Protein AF-A0A3P7PEJ7-F1 (afdb_monomer_lite)

Sequence (410 aa):
MAKKGILCKNEAEMRAYDVLLNLDDSSILRQILTYRREMRESMQVKFALSLFSCFKNGNYIRFFKLLKRNASYLQCCLCHRYFYDIRNRALYVMTFSSHKNAKYPIAKLVDILGFDSVSDATEFIVNYNMPVDTASESDDIYLLFSKSKFCLSATRVPKMSLWIEEKRSNTPIAQILSGGSSSEVILKQPANSFNEQGIYTSDPVISDYIENFEVENDKSRHGNVVCDSTIPDLQNKIKKSDENMANMIDSLANGIAAIVIDKEIGNIFAESMNCNATVLQTSAHLYDGVLDNCIQTQIGEVSLSASLSSNQSKKENIAQEICFENNISQNLLNVAEEKIVGDRCATVVNRNKLRNDRKLLTNLVDSISGSFYEKLMENVADELVKEIGNSVLKQEIENVQKQIAARLDK

pLDDT: mean 80.44, std 14.05, range [27.95, 95.81]

Secondary structure (DSSP, 8-state):
-GGGT---TTHHHHHHHHHHHTSS-TTHHHHHHHS-HHHHHSHHHHHHHHHHHHHHTT-HHHHHHHHHHH--HHHHHHHHTTHHHHHHHHHHHHHHHSPTT-EEEHHHHHHHHT-S-HHHHHHHHHHTT--EE--SSSS--EEE--TTT--S---------HHHHHTTTT--HHHHHTTT-------PPPP--B-TTS-B---HHHHHHHHHHTTSS-S----------------SS--SSHHHHHHHHHHHHHHHHHHHHHHHHHHHHHHHHHHHHHHHHHHHHHHHHIIIIIIIHHHHHHHHHHHHHHHHHHHHHHHHHHHHHHHHHHHHHHHHHHHHHHHHHHHHHHHHHHHHHHHHHHHHHHHHHHHHHHHHHHHHHHHHHHHHHHHHHHHHHHHHHHHHHHHHT-

Radius of gyration: 55.19 Å; chains: 1; bounding box: 177×82×157 Å

Organism: Dracunculus medinensis (NCBI:txid318479)

InterPro domains:
  IPR000717 Proteasome component (PCI) domain [PS50250] (1-159)
  IPR005062 SAC3/GANP/THP3, conserved domain [PF03399] (3-133)
  IPR045107 SAC3/GANP/THP3 [PTHR12436] (3-330)

Structure (mmCIF, N/CA/C/O backbone):
data_AF-A0A3P7PEJ7-F1
#
_entry.id   AF-A0A3P7PEJ7-F1
#
loop_
_atom_site.group_PDB
_atom_site.id
_atom_site.type_symbol
_atom_site.label_atom_id
_atom_site.label_alt_id
_atom_site.label_comp_id
_atom_site.label_asym_id
_atom_site.label_entity_id
_atom_site.label_seq_id
_atom_site.pdbx_PDB_ins_code
_atom_site.Cartn_x
_atom_site.Cartn_y
_atom_site.Cartn_z
_atom_site.occupancy
_atom_site.B_iso_or_equiv
_atom_site.auth_seq_id
_atom_site.auth_comp_id
_atom_site.auth_asym_id
_atom_site.auth_atom_id
_atom_site.pdbx_PDB_model_num
ATOM 1 N N . MET A 1 1 ? -13.200 13.240 22.932 1.00 46.62 1 MET A N 1
ATOM 2 C CA . MET A 1 1 ? -12.384 13.562 24.129 1.00 46.62 1 MET A CA 1
ATOM 3 C C . MET A 1 1 ? -11.564 14.838 23.968 1.00 46.62 1 MET A C 1
ATOM 5 O O . MET A 1 1 ? -11.629 15.677 24.850 1.00 46.62 1 MET A O 1
ATOM 9 N N . ALA A 1 2 ? -10.909 15.060 22.823 1.00 52.06 2 ALA A N 1
ATOM 10 C CA . ALA A 1 2 ? -10.188 16.300 22.501 1.00 52.06 2 ALA A CA 1
ATOM 11 C C . ALA A 1 2 ? -10.961 17.610 22.757 1.00 52.06 2 ALA A C 1
ATOM 13 O O . ALA A 1 2 ? -10.425 18.525 23.374 1.00 52.06 2 ALA A O 1
ATOM 14 N N . LYS A 1 3 ? -12.236 17.674 22.338 1.00 57.66 3 LYS A N 1
ATOM 15 C CA . LYS A 1 3 ? -13.133 18.820 22.592 1.00 57.66 3 LYS A CA 1
ATOM 16 C C . LYS A 1 3 ? -13.394 19.078 24.089 1.00 57.66 3 LYS A C 1
ATOM 18 O O . LYS A 1 3 ? -13.862 20.150 24.432 1.00 57.66 3 LYS A O 1
ATOM 23 N N . LYS A 1 4 ? -13.090 18.107 24.960 1.00 66.06 4 LYS A N 1
ATOM 24 C CA . LYS A 1 4 ? -13.202 18.183 26.427 1.00 66.06 4 LYS A CA 1
ATOM 25 C C . LYS A 1 4 ? -11.849 18.451 27.122 1.00 66.06 4 LYS A C 1
ATOM 27 O O . LYS A 1 4 ? -11.775 18.334 28.334 1.00 66.06 4 LYS A O 1
ATOM 32 N N . GLY A 1 5 ? -10.769 18.735 26.380 1.00 59.16 5 GLY A N 1
ATOM 33 C CA . GLY A 1 5 ? -9.448 19.056 26.951 1.00 59.16 5 GLY A CA 1
ATOM 34 C C . GLY A 1 5 ? -8.630 17.870 27.487 1.00 59.16 5 GLY A C 1
ATOM 35 O O . GLY A 1 5 ? -7.523 18.068 27.974 1.00 59.16 5 GLY A O 1
ATOM 36 N N . ILE A 1 6 ? -9.123 16.635 27.370 1.00 70.06 6 ILE A N 1
ATOM 37 C CA . ILE A 1 6 ? -8.434 15.440 27.880 1.00 70.06 6 ILE A CA 1
ATOM 38 C C . ILE A 1 6 ? -7.401 14.965 26.845 1.00 70.06 6 ILE A C 1
ATOM 40 O O . ILE A 1 6 ? -7.768 14.622 25.717 1.00 70.06 6 ILE A O 1
ATOM 44 N N . LEU A 1 7 ? -6.120 14.958 27.228 1.00 69.56 7 LEU A N 1
ATOM 45 C CA . LEU A 1 7 ? -4.998 14.433 26.441 1.00 69.56 7 LEU A CA 1
ATOM 46 C C . LEU A 1 7 ? -4.767 12.958 26.788 1.00 69.56 7 LEU A C 1
ATOM 48 O O . LEU A 1 7 ? -4.402 12.627 27.915 1.00 69.56 7 LEU A O 1
ATOM 52 N N . CYS A 1 8 ? -4.961 12.067 25.818 1.00 77.69 8 CYS A N 1
ATOM 53 C CA . CYS A 1 8 ? -4.667 10.645 25.984 1.00 77.69 8 CYS A CA 1
ATOM 54 C C . CYS A 1 8 ? -3.237 10.358 25.513 1.00 77.69 8 CYS A C 1
ATOM 56 O O . CYS A 1 8 ? -2.880 10.702 24.387 1.00 77.69 8 CYS A O 1
ATOM 58 N N . LYS A 1 9 ? -2.431 9.674 26.337 1.00 78.00 9 LYS A N 1
ATOM 59 C CA . LYS A 1 9 ? -1.036 9.323 26.000 1.00 78.00 9 LYS A CA 1
ATOM 60 C C . LYS A 1 9 ? -0.925 8.523 24.692 1.00 78.00 9 LYS A C 1
ATOM 62 O O . LYS A 1 9 ? -0.012 8.761 23.910 1.00 78.00 9 LYS A O 1
ATOM 67 N N . ASN A 1 10 ? -1.900 7.655 24.418 1.00 83.94 10 ASN A N 1
ATOM 68 C CA . ASN A 1 10 ? -1.900 6.766 23.251 1.00 83.94 10 ASN A CA 1
ATOM 69 C C . ASN A 1 10 ? -2.614 7.380 22.027 1.00 83.94 10 ASN A C 1
ATOM 71 O O . ASN A 1 10 ? -2.784 6.702 21.017 1.00 83.94 10 ASN A O 1
ATOM 75 N N . GLU A 1 11 ? -3.043 8.654 22.080 1.00 88.06 11 GLU A N 1
ATOM 76 C CA . GLU A 1 11 ? -3.752 9.294 20.957 1.00 88.06 11 GLU A CA 1
ATOM 77 C C . GLU A 1 11 ? -2.899 9.272 19.679 1.00 88.06 11 GLU A C 1
ATOM 79 O O . GLU A 1 11 ? -3.403 8.905 18.622 1.00 88.06 11 GLU A O 1
ATOM 84 N N . ALA A 1 12 ? -1.604 9.592 19.771 1.00 88.75 12 ALA A N 1
ATOM 85 C CA . ALA A 1 12 ? -0.704 9.619 18.615 1.00 88.75 12 ALA A CA 1
ATOM 86 C C . ALA A 1 12 ? -0.585 8.253 17.914 1.00 88.75 12 ALA A C 1
ATOM 88 O O . ALA A 1 12 ? -0.563 8.184 16.686 1.00 88.75 12 ALA A O 1
ATOM 89 N N . GLU A 1 13 ? -0.545 7.169 18.689 1.00 90.31 13 GLU A N 1
ATOM 90 C CA . GLU A 1 13 ? -0.495 5.800 18.176 1.00 90.31 13 GLU A CA 1
ATOM 91 C C . GLU A 1 13 ? -1.798 5.429 17.457 1.00 90.31 13 GLU A C 1
ATOM 93 O O . GLU A 1 13 ? -1.767 4.988 16.310 1.00 90.31 13 GLU A O 1
ATOM 98 N N . MET A 1 14 ? -2.947 5.702 18.079 1.00 90.69 14 MET A N 1
ATOM 99 C CA . MET A 1 14 ? -4.257 5.406 17.489 1.00 90.69 14 MET A CA 1
ATOM 100 C C . MET A 1 14 ? -4.517 6.223 16.219 1.00 90.69 14 MET A C 1
ATOM 102 O O . MET A 1 14 ? -5.074 5.710 15.252 1.00 90.69 14 MET A O 1
ATOM 106 N N . ARG A 1 15 ? -4.061 7.481 16.175 1.00 90.56 15 ARG A N 1
ATOM 107 C CA . ARG A 1 15 ? -4.105 8.302 14.955 1.00 90.56 15 ARG A CA 1
ATOM 108 C C . ARG A 1 15 ? -3.216 7.741 13.855 1.00 90.56 15 ARG A C 1
ATOM 110 O O . ARG A 1 15 ? -3.610 7.764 12.697 1.00 90.56 15 ARG A O 1
ATOM 117 N N . ALA A 1 16 ? -2.033 7.235 14.193 1.00 92.44 16 ALA A N 1
ATOM 118 C CA . ALA A 1 16 ? -1.187 6.569 13.212 1.00 92.44 16 ALA A CA 1
ATOM 119 C C . ALA A 1 16 ? -1.867 5.306 12.659 1.00 92.44 16 ALA A C 1
ATOM 121 O O . ALA A 1 16 ? -1.815 5.080 11.454 1.00 92.44 16 ALA A O 1
ATOM 122 N N . TYR A 1 17 ? -2.554 4.525 13.498 1.00 93.62 17 TYR A N 1
ATOM 123 C CA . TYR A 1 17 ? -3.322 3.358 13.052 1.00 93.62 17 TYR A CA 1
ATOM 124 C C . TYR A 1 17 ? -4.479 3.712 12.127 1.00 93.62 17 TYR A C 1
ATOM 126 O O . TYR A 1 17 ? -4.648 3.032 11.124 1.00 93.62 17 TYR A O 1
ATOM 134 N N . ASP A 1 18 ? -5.207 4.793 12.400 1.00 91.44 18 ASP A N 1
ATOM 135 C CA . ASP A 1 18 ? -6.263 5.301 11.513 1.00 91.44 18 ASP A CA 1
ATOM 136 C C . ASP A 1 18 ? -5.723 5.614 10.103 1.00 91.44 18 ASP A C 1
ATOM 138 O O . ASP A 1 18 ? -6.312 5.237 9.091 1.00 91.44 18 ASP A O 1
ATOM 142 N N . VAL A 1 19 ? -4.527 6.211 10.028 1.00 92.31 19 VAL A N 1
ATOM 143 C CA . VAL A 1 19 ? -3.845 6.469 8.749 1.00 92.31 19 VAL A CA 1
ATOM 144 C C . VAL A 1 19 ? -3.401 5.173 8.067 1.00 92.31 19 VAL A C 1
ATOM 146 O O . VAL A 1 19 ? -3.576 5.025 6.861 1.00 92.31 19 VAL A O 1
ATOM 149 N N . LEU A 1 20 ? -2.830 4.224 8.815 1.00 94.12 20 LEU A N 1
ATOM 150 C CA . LEU A 1 20 ? -2.388 2.934 8.270 1.00 94.12 20 LEU A CA 1
ATOM 151 C C . LEU A 1 20 ? -3.549 2.021 7.864 1.00 94.12 20 LEU A C 1
ATOM 153 O O . LEU A 1 20 ? -3.367 1.151 7.017 1.00 94.12 20 LEU A O 1
ATOM 157 N N . LEU A 1 21 ? -4.724 2.187 8.470 1.00 93.50 21 LEU A N 1
ATOM 158 C CA . LEU A 1 21 ? -5.913 1.420 8.129 1.00 93.50 21 LEU A CA 1
ATOM 159 C C . LEU A 1 21 ? -6.467 1.830 6.765 1.00 93.50 21 LEU A C 1
ATOM 161 O O . LEU A 1 21 ? -6.981 0.959 6.071 1.00 93.50 21 LEU A O 1
ATOM 165 N N . ASN A 1 22 ? -6.287 3.098 6.380 1.00 91.75 22 ASN A N 1
ATOM 166 C CA . ASN A 1 22 ? -6.846 3.733 5.185 1.00 91.75 22 ASN A CA 1
ATOM 167 C C . ASN A 1 22 ? -5.732 4.258 4.250 1.00 91.75 22 ASN A C 1
ATOM 169 O O . ASN A 1 22 ? -5.698 5.439 3.898 1.00 91.75 22 ASN A O 1
ATOM 173 N N . LEU A 1 23 ? -4.763 3.405 3.884 1.00 90.81 23 LEU A N 1
ATOM 174 C CA . LEU A 1 23 ? -3.658 3.800 2.991 1.00 90.81 23 LEU A CA 1
ATOM 175 C C . LEU A 1 23 ? -4.101 3.962 1.532 1.00 90.81 23 LEU A C 1
ATOM 177 O O . LEU A 1 23 ? -3.495 4.720 0.771 1.00 90.81 23 LEU A O 1
ATOM 181 N N . ASP A 1 24 ? -5.136 3.233 1.138 1.00 87.88 24 ASP A N 1
ATOM 182 C CA . ASP A 1 24 ? -5.791 3.297 -0.164 1.00 87.88 24 ASP A CA 1
ATOM 183 C C . ASP A 1 24 ? -6.640 4.557 -0.336 1.00 87.88 24 ASP A C 1
ATOM 185 O O . ASP A 1 24 ? -6.678 5.115 -1.436 1.00 87.88 24 ASP A O 1
ATOM 189 N N . ASP A 1 25 ? -7.217 5.085 0.739 1.00 88.19 25 ASP A N 1
ATOM 190 C CA . ASP A 1 25 ? -8.001 6.310 0.689 1.00 88.19 25 ASP A CA 1
ATOM 191 C C . ASP A 1 25 ? -7.113 7.555 0.509 1.00 88.19 25 ASP A C 1
ATOM 193 O O . ASP A 1 25 ? -6.202 7.857 1.278 1.00 88.19 25 ASP A O 1
ATOM 197 N N . SER A 1 26 ? -7.376 8.325 -0.546 1.00 83.31 26 SER A N 1
ATOM 198 C CA . SER A 1 26 ? -6.705 9.610 -0.779 1.00 83.31 26 SER A CA 1
ATOM 199 C C . SER A 1 26 ? -7.221 10.719 0.152 1.00 83.31 26 SER A C 1
ATOM 201 O O . SER A 1 26 ? -6.544 11.733 0.333 1.00 83.31 26 SER A O 1
ATOM 203 N N . SER A 1 27 ? -8.394 10.539 0.767 1.00 84.62 27 SER A N 1
ATOM 204 C CA . SER A 1 27 ? -9.027 11.512 1.661 1.00 84.62 27 SER A CA 1
ATOM 205 C C . SER A 1 27 ? -8.343 11.614 3.032 1.00 84.62 27 SER A C 1
ATOM 207 O O . SER A 1 27 ? -8.450 12.651 3.697 1.00 84.62 27 SER A O 1
ATOM 209 N N . ILE A 1 28 ? -7.546 10.609 3.416 1.00 85.06 28 ILE A N 1
ATOM 210 C CA . ILE A 1 28 ? -6.853 10.559 4.708 1.00 85.06 28 ILE A CA 1
ATOM 211 C C . ILE A 1 28 ? -5.909 11.753 4.912 1.00 85.06 28 ILE A C 1
ATOM 213 O O . ILE A 1 28 ? -5.796 12.279 6.018 1.00 85.06 28 ILE A O 1
ATOM 217 N N . LEU A 1 29 ? -5.297 12.276 3.840 1.00 83.81 29 LEU A N 1
ATOM 218 C CA . LEU A 1 29 ? -4.467 13.485 3.913 1.00 83.81 29 LEU A CA 1
ATOM 219 C C . LEU A 1 29 ? -5.272 14.696 4.392 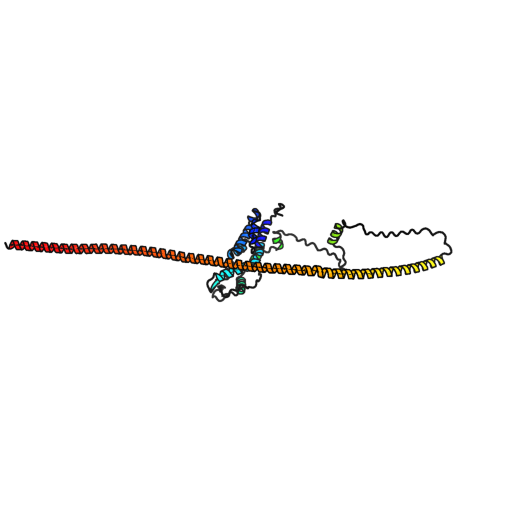1.00 83.81 29 LEU A C 1
ATOM 221 O O . LEU A 1 29 ? -4.789 15.470 5.219 1.00 83.81 29 LEU A O 1
ATOM 225 N N . ARG A 1 30 ? -6.518 14.838 3.924 1.00 86.00 30 ARG A N 1
ATOM 226 C CA . ARG A 1 30 ? -7.422 15.905 4.371 1.00 86.00 30 ARG A CA 1
ATOM 227 C C . ARG A 1 30 ? -7.743 15.744 5.852 1.00 86.00 30 ARG A C 1
ATOM 229 O O . ARG A 1 30 ? -7.750 16.732 6.580 1.00 86.00 30 ARG A O 1
ATOM 236 N N . GLN A 1 31 ? -7.958 14.513 6.307 1.00 86.19 31 GLN A N 1
ATOM 237 C CA . GLN A 1 31 ? -8.204 14.227 7.716 1.00 86.19 31 GLN A CA 1
ATOM 238 C C . GLN A 1 31 ? -6.983 14.561 8.585 1.00 86.19 31 GLN A C 1
ATOM 240 O O . GLN A 1 31 ? -7.132 15.211 9.619 1.00 86.19 31 GLN A O 1
ATOM 245 N N . ILE A 1 32 ? -5.771 14.217 8.148 1.00 85.19 32 ILE A N 1
ATOM 246 C CA . ILE A 1 32 ? -4.532 14.515 8.880 1.00 85.19 32 ILE A CA 1
ATOM 247 C C . ILE A 1 32 ? -4.327 16.024 9.047 1.00 85.19 32 ILE A C 1
ATOM 249 O O . ILE A 1 32 ? -3.879 16.466 10.105 1.00 85.19 32 ILE A O 1
ATOM 253 N N . LEU A 1 33 ? -4.699 16.840 8.055 1.00 84.75 33 LEU A N 1
ATOM 254 C CA . LEU A 1 33 ? -4.632 18.302 8.178 1.00 84.75 33 LEU A CA 1
ATOM 255 C C . LEU A 1 33 ? -5.529 18.846 9.303 1.00 84.75 33 LEU A C 1
ATOM 257 O O . LEU A 1 33 ? -5.174 19.846 9.926 1.00 84.75 33 LEU A O 1
ATOM 261 N N . THR A 1 34 ? -6.636 18.165 9.623 1.00 85.88 34 THR A N 1
ATOM 262 C CA . THR A 1 34 ? -7.513 18.533 10.753 1.00 85.88 34 THR A CA 1
ATOM 263 C C . THR A 1 34 ? -6.938 18.164 12.122 1.00 85.88 34 THR A C 1
ATOM 265 O O . THR A 1 34 ? -7.425 18.647 13.146 1.00 85.88 34 THR A O 1
ATOM 268 N N . TYR A 1 35 ? -5.906 17.315 12.177 1.00 85.69 35 TYR A N 1
ATOM 269 C CA . TYR A 1 35 ? -5.275 16.937 13.440 1.00 85.69 35 TYR A CA 1
ATOM 270 C C . TYR A 1 35 ? -4.537 18.124 14.057 1.00 85.69 35 TYR A C 1
ATOM 272 O O . TYR A 1 35 ? -4.080 19.021 13.354 1.00 85.69 35 TYR A O 1
ATOM 280 N N . ARG A 1 36 ? -4.365 18.115 15.382 1.00 82.31 36 ARG A N 1
ATOM 281 C CA . ARG A 1 36 ? -3.580 19.135 16.093 1.00 82.31 36 ARG A CA 1
ATOM 282 C C . ARG A 1 36 ? -2.103 19.066 15.705 1.00 82.31 36 ARG A C 1
ATOM 284 O O . ARG A 1 36 ? -1.609 18.001 15.330 1.00 82.31 36 ARG A O 1
ATOM 291 N N . ARG A 1 37 ? -1.392 20.191 15.801 1.00 83.44 37 ARG A N 1
ATOM 292 C CA . ARG A 1 37 ? 0.008 20.294 15.362 1.00 83.44 37 ARG A CA 1
ATOM 293 C C . ARG A 1 37 ? 0.905 19.283 16.076 1.00 83.44 37 ARG A C 1
ATOM 295 O O . ARG A 1 37 ? 1.682 18.611 15.409 1.00 83.44 37 ARG A O 1
ATOM 302 N N . GLU A 1 38 ? 0.722 19.106 17.380 1.00 84.50 38 GLU A N 1
ATOM 303 C CA . GLU A 1 38 ? 1.490 18.173 18.210 1.00 84.50 38 GLU A CA 1
ATOM 304 C C . GLU A 1 38 ? 1.298 16.723 17.741 1.00 84.50 38 GLU A C 1
ATOM 306 O O . GLU A 1 38 ? 2.246 15.943 17.681 1.00 84.50 38 GLU A O 1
ATOM 311 N N . MET A 1 39 ? 0.073 16.371 17.334 1.00 84.25 39 MET A N 1
ATOM 312 C CA . MET A 1 39 ? -0.241 15.039 16.810 1.00 84.25 39 MET A CA 1
ATOM 313 C C . MET A 1 39 ? 0.336 14.835 15.407 1.00 84.25 39 MET A C 1
ATOM 315 O O . MET A 1 39 ? 0.889 13.774 15.129 1.00 84.25 39 MET A O 1
ATOM 319 N N . ARG A 1 40 ? 0.270 15.846 14.528 1.00 85.44 40 ARG A N 1
ATOM 320 C CA . ARG A 1 40 ? 0.887 15.784 13.187 1.00 85.44 40 ARG A CA 1
ATOM 321 C C . ARG A 1 40 ? 2.410 15.687 13.251 1.00 85.44 40 ARG A C 1
ATOM 323 O O . ARG A 1 40 ? 3.024 15.061 12.393 1.00 85.44 40 ARG A O 1
ATOM 330 N N . GLU A 1 41 ? 3.021 16.322 14.247 1.00 87.56 41 GLU A N 1
ATOM 331 C CA . GLU A 1 41 ? 4.470 16.314 14.436 1.00 87.56 41 GLU A CA 1
ATOM 332 C C . GLU A 1 41 ? 4.990 15.058 15.149 1.00 87.56 41 GLU A C 1
ATOM 334 O O . GLU A 1 41 ? 6.202 14.809 15.099 1.00 87.56 41 GLU A O 1
ATOM 339 N N . SER A 1 42 ? 4.092 14.260 15.742 1.00 91.38 42 SER A N 1
ATOM 340 C CA . SER A 1 42 ? 4.420 13.004 16.418 1.00 91.38 42 SER A CA 1
ATOM 341 C C . SER A 1 42 ? 5.147 12.020 15.496 1.00 91.38 42 SER A C 1
ATOM 343 O O . SER A 1 42 ? 4.900 11.942 14.287 1.00 91.38 42 SER A O 1
ATOM 345 N N . MET A 1 43 ? 6.063 11.244 16.077 1.00 92.12 43 MET A N 1
ATOM 346 C CA . MET A 1 43 ? 6.871 10.277 15.332 1.00 92.12 43 MET A CA 1
ATOM 347 C C . MET A 1 43 ? 5.999 9.191 14.687 1.00 92.12 43 MET A C 1
ATOM 349 O O . MET A 1 43 ? 6.254 8.793 13.553 1.00 92.12 43 MET A O 1
ATOM 353 N N . GLN A 1 44 ? 4.940 8.765 15.376 1.00 91.62 44 GLN A N 1
ATOM 354 C CA . GLN A 1 44 ? 4.011 7.729 14.934 1.00 91.62 44 GLN A CA 1
ATOM 355 C C . GLN A 1 44 ? 3.243 8.172 13.682 1.00 91.62 44 GLN A C 1
ATOM 357 O O . GLN A 1 44 ? 3.202 7.440 12.693 1.00 91.62 44 GLN A O 1
ATOM 362 N N . VAL A 1 45 ? 2.695 9.394 13.681 1.00 92.06 45 VAL A N 1
ATOM 363 C CA . VAL A 1 45 ? 1.948 9.931 12.531 1.00 92.06 45 VAL A CA 1
ATOM 364 C C . VAL A 1 45 ? 2.883 10.253 11.364 1.00 92.06 45 VAL A C 1
ATOM 366 O O . VAL A 1 45 ? 2.559 9.931 10.223 1.00 92.06 45 VAL A O 1
ATOM 369 N N . LYS A 1 46 ? 4.078 10.808 11.617 1.00 93.12 46 LYS A N 1
ATOM 370 C CA . LYS A 1 46 ? 5.097 11.009 10.567 1.00 93.12 46 LYS A CA 1
ATOM 371 C C . LYS A 1 46 ? 5.522 9.696 9.916 1.00 93.12 46 LYS A C 1
ATOM 373 O O . LYS A 1 46 ? 5.697 9.639 8.699 1.00 93.12 46 LYS A O 1
ATOM 378 N N . PH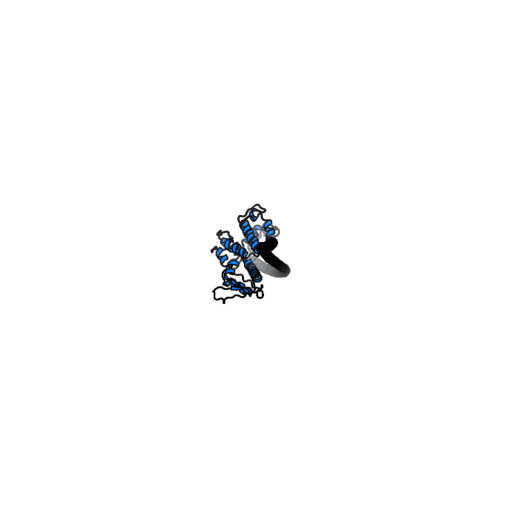E A 1 47 ? 5.674 8.639 10.710 1.00 94.19 47 PHE A N 1
ATOM 379 C CA . PHE A 1 47 ? 5.986 7.314 10.194 1.00 94.19 47 PHE A CA 1
ATOM 380 C C . PHE A 1 47 ? 4.848 6.773 9.319 1.00 94.19 47 PHE A C 1
ATOM 382 O O . PHE A 1 47 ? 5.109 6.365 8.185 1.00 94.19 47 PHE A O 1
ATOM 389 N N . ALA A 1 48 ? 3.596 6.865 9.778 1.00 94.00 48 ALA A N 1
ATOM 390 C CA . ALA A 1 48 ? 2.427 6.477 8.988 1.00 94.00 48 ALA A CA 1
ATOM 391 C C . ALA A 1 48 ? 2.320 7.268 7.671 1.00 94.00 48 ALA A C 1
ATOM 393 O O . ALA A 1 48 ? 2.117 6.678 6.614 1.00 94.00 48 ALA A O 1
ATOM 394 N N . LEU A 1 49 ? 2.573 8.581 7.699 1.00 92.25 49 LEU A N 1
ATOM 395 C CA . LEU A 1 49 ? 2.656 9.428 6.503 1.00 92.25 49 LEU A CA 1
ATOM 396 C C . LEU A 1 49 ? 3.764 8.987 5.539 1.00 92.25 49 LEU A C 1
ATOM 398 O O . LEU A 1 49 ? 3.584 9.032 4.322 1.00 92.25 49 LEU A O 1
ATOM 402 N N . SER A 1 50 ? 4.912 8.545 6.058 1.00 93.38 50 SER A N 1
ATOM 403 C CA . SER A 1 50 ? 5.997 8.031 5.219 1.00 93.38 50 SER A CA 1
ATOM 404 C C . SER A 1 50 ? 5.598 6.740 4.498 1.00 93.38 50 SER A C 1
ATOM 406 O O . SER A 1 50 ? 5.893 6.595 3.310 1.00 93.38 50 SER A O 1
ATOM 408 N N . LEU A 1 51 ? 4.873 5.841 5.176 1.00 94.31 51 LEU A N 1
ATOM 409 C CA . LEU A 1 51 ? 4.332 4.616 4.584 1.00 94.31 51 LEU A CA 1
ATOM 410 C C . LEU A 1 51 ? 3.242 4.933 3.560 1.00 94.31 51 LEU A C 1
ATOM 412 O O . LEU A 1 51 ? 3.290 4.406 2.452 1.00 94.31 51 LEU A O 1
ATOM 416 N N . PHE A 1 52 ? 2.339 5.859 3.884 1.00 92.69 52 PHE A N 1
ATOM 417 C CA . PHE A 1 52 ? 1.323 6.370 2.966 1.00 92.69 52 PHE A CA 1
ATOM 418 C C . PHE A 1 52 ? 1.935 6.941 1.685 1.00 92.69 52 PHE A C 1
ATOM 420 O O . PHE A 1 52 ? 1.536 6.574 0.582 1.00 92.69 52 PHE A O 1
ATOM 427 N N . SER A 1 53 ? 2.969 7.775 1.813 1.00 91.56 53 SER A N 1
ATOM 428 C CA . SER A 1 53 ? 3.694 8.312 0.661 1.00 91.56 53 SER A CA 1
ATOM 429 C C . SER A 1 53 ? 4.338 7.203 -0.175 1.00 91.56 53 SER A C 1
ATOM 431 O O . SER A 1 53 ? 4.232 7.223 -1.401 1.00 91.56 53 SER A O 1
ATOM 433 N N . CYS A 1 54 ? 4.962 6.203 0.461 1.00 92.62 54 CYS A N 1
ATOM 434 C CA . CYS A 1 54 ? 5.544 5.067 -0.259 1.00 92.62 54 CYS A CA 1
ATOM 435 C C . CYS A 1 54 ? 4.477 4.253 -1.002 1.00 92.62 54 CYS A C 1
ATOM 437 O O . CYS A 1 54 ? 4.703 3.878 -2.150 1.00 92.62 54 CYS A O 1
ATOM 439 N N . PHE A 1 55 ? 3.320 4.025 -0.375 1.00 92.69 55 PHE A N 1
ATOM 440 C CA . PHE A 1 55 ? 2.196 3.307 -0.968 1.00 92.69 55 PHE A CA 1
ATOM 441 C C . PHE A 1 55 ? 1.634 4.043 -2.192 1.00 92.69 55 PHE A C 1
ATOM 443 O O . PHE A 1 55 ? 1.588 3.482 -3.289 1.00 92.69 55 PHE A O 1
ATOM 450 N N . LYS A 1 56 ? 1.292 5.331 -2.047 1.00 90.44 56 LYS A N 1
ATOM 451 C CA . LYS A 1 56 ? 0.723 6.145 -3.136 1.00 90.44 56 LYS A CA 1
ATOM 452 C C . LYS A 1 56 ? 1.681 6.298 -4.317 1.00 90.44 56 LYS A C 1
ATOM 454 O O . LYS A 1 56 ? 1.270 6.110 -5.464 1.00 90.44 56 LYS A O 1
ATOM 459 N N . ASN A 1 57 ? 2.962 6.544 -4.037 1.00 89.62 57 ASN A N 1
ATOM 460 C CA . ASN A 1 57 ? 4.001 6.677 -5.060 1.00 89.62 57 ASN A CA 1
ATOM 461 C C . ASN A 1 57 ? 4.438 5.330 -5.664 1.00 89.62 57 ASN A C 1
ATOM 463 O O . ASN A 1 57 ? 5.280 5.310 -6.556 1.00 89.62 57 ASN A O 1
ATOM 467 N N . GLY A 1 58 ? 3.916 4.198 -5.179 1.00 89.88 58 GLY A N 1
ATOM 468 C CA . GLY A 1 58 ? 4.309 2.872 -5.658 1.00 89.88 58 GLY A CA 1
ATOM 469 C C . GLY A 1 58 ? 5.765 2.505 -5.348 1.00 89.88 58 GLY A C 1
ATOM 470 O O . GLY A 1 58 ? 6.333 1.646 -6.017 1.00 89.88 58 GLY A O 1
ATOM 471 N N . ASN A 1 59 ? 6.387 3.130 -4.343 1.00 92.19 59 ASN A N 1
ATOM 472 C CA . ASN A 1 59 ? 7.752 2.814 -3.926 1.00 92.19 59 ASN A CA 1
ATOM 473 C C . ASN A 1 59 ? 7.758 1.596 -2.991 1.00 92.19 59 ASN A C 1
ATOM 475 O O . ASN A 1 59 ? 7.918 1.714 -1.772 1.00 92.19 59 ASN A O 1
ATOM 479 N N . TYR A 1 60 ? 7.584 0.417 -3.587 1.00 94.06 60 TYR A N 1
ATOM 480 C CA . TYR A 1 60 ? 7.532 -0.863 -2.881 1.00 94.06 60 TYR A CA 1
ATOM 481 C C . TYR A 1 60 ? 8.825 -1.164 -2.106 1.00 94.06 60 TYR A C 1
ATOM 483 O O . TYR A 1 60 ? 8.760 -1.613 -0.964 1.00 94.06 60 TYR A O 1
ATOM 491 N N . ILE A 1 61 ? 9.998 -0.829 -2.660 1.00 94.44 61 ILE A N 1
ATOM 492 C CA . ILE A 1 61 ? 11.297 -1.069 -2.005 1.00 94.44 61 ILE A CA 1
ATOM 493 C C . ILE A 1 61 ? 11.379 -0.299 -0.684 1.00 94.44 61 ILE A C 1
ATOM 495 O O . ILE A 1 61 ? 11.715 -0.858 0.362 1.00 94.44 61 ILE A O 1
ATOM 499 N N . ARG A 1 62 ? 11.068 1.004 -0.713 1.00 94.56 62 ARG A N 1
ATOM 500 C CA . ARG A 1 62 ? 11.104 1.842 0.490 1.00 94.56 62 ARG A CA 1
ATOM 501 C C . ARG A 1 62 ? 10.020 1.434 1.482 1.00 94.56 62 ARG A C 1
ATOM 503 O O . ARG A 1 62 ? 10.298 1.443 2.679 1.00 94.56 62 ARG A O 1
ATOM 510 N N . PHE A 1 63 ? 8.840 1.047 1.001 1.00 95.81 63 PHE A N 1
ATOM 511 C CA . PHE A 1 63 ? 7.741 0.570 1.838 1.00 95.81 63 PHE A CA 1
ATOM 512 C C . PHE A 1 63 ? 8.160 -0.637 2.692 1.00 95.81 63 PHE A C 1
ATOM 514 O O . PHE A 1 63 ? 8.150 -0.552 3.921 1.00 95.81 63 PHE A O 1
ATOM 521 N N . PHE A 1 64 ? 8.627 -1.723 2.065 1.00 95.50 64 PHE A N 1
ATOM 522 C CA . PHE A 1 64 ? 9.050 -2.923 2.796 1.00 95.50 64 PHE A CA 1
ATOM 523 C C . PHE A 1 64 ? 10.287 -2.675 3.664 1.00 95.50 64 PHE A C 1
ATOM 525 O O . PHE A 1 64 ? 10.361 -3.168 4.791 1.00 95.50 64 PHE A O 1
ATOM 532 N N . LYS A 1 65 ? 11.234 -1.847 3.202 1.00 95.00 65 LYS A N 1
ATOM 533 C CA . LYS A 1 65 ? 12.411 -1.467 3.997 1.00 95.00 65 LYS A CA 1
ATOM 534 C C . LYS A 1 65 ? 12.029 -0.720 5.279 1.00 95.00 65 LYS A C 1
ATOM 536 O O . LYS A 1 65 ? 12.628 -0.976 6.324 1.00 95.00 65 LYS A O 1
ATOM 541 N N . LEU A 1 66 ? 11.056 0.192 5.210 1.00 94.81 66 LEU A N 1
ATOM 542 C CA . LEU A 1 66 ? 10.552 0.924 6.376 1.00 94.81 66 LEU A CA 1
ATOM 543 C C . LEU A 1 66 ? 9.807 0.001 7.343 1.00 94.81 66 LEU A C 1
ATOM 545 O O . LEU A 1 66 ? 10.040 0.088 8.547 1.00 94.81 66 LEU A O 1
ATOM 549 N N . LEU A 1 67 ? 8.973 -0.908 6.830 1.00 94.75 67 LEU A N 1
ATOM 550 C CA . LEU A 1 67 ? 8.253 -1.873 7.663 1.00 94.75 67 LEU A CA 1
ATOM 551 C C . LEU A 1 67 ? 9.195 -2.824 8.407 1.00 94.75 67 LEU A C 1
ATOM 553 O O . LEU A 1 67 ? 9.108 -2.949 9.628 1.00 94.75 67 LEU A O 1
ATOM 557 N N . LYS A 1 68 ? 10.145 -3.448 7.700 1.00 93.06 68 LYS A N 1
ATOM 558 C CA . LYS A 1 68 ? 11.092 -4.385 8.321 1.00 93.06 68 LYS A CA 1
ATOM 559 C C . LYS A 1 68 ? 11.909 -3.702 9.423 1.00 93.06 68 LYS A C 1
ATOM 561 O O . LYS A 1 68 ? 12.000 -4.231 10.526 1.00 93.06 68 LYS A O 1
ATOM 566 N N . ARG A 1 69 ? 12.433 -2.496 9.172 1.00 93.06 69 ARG A N 1
ATOM 567 C CA . ARG A 1 69 ? 13.358 -1.823 10.102 1.00 93.06 69 ARG A CA 1
ATOM 568 C C . ARG A 1 69 ? 12.682 -1.081 11.253 1.00 93.06 69 ARG A C 1
ATOM 570 O O . ARG A 1 69 ? 13.153 -1.186 12.377 1.00 93.06 69 ARG A O 1
ATOM 577 N N . ASN A 1 70 ? 11.610 -0.338 10.982 1.00 92.31 70 ASN A N 1
ATOM 578 C CA . ASN A 1 70 ? 11.138 0.702 11.904 1.00 92.31 70 ASN A CA 1
ATOM 579 C C . ASN A 1 70 ? 9.706 0.486 12.413 1.00 92.31 70 ASN A C 1
ATOM 581 O O . ASN A 1 70 ? 9.334 1.105 13.406 1.00 92.31 70 ASN A O 1
ATOM 585 N N . ALA A 1 71 ? 8.892 -0.342 11.749 1.00 93.19 71 ALA A N 1
ATOM 586 C CA . ALA A 1 71 ? 7.499 -0.533 12.152 1.00 93.19 71 ALA A CA 1
ATOM 587 C C . ALA A 1 71 ? 7.362 -1.471 13.357 1.00 93.19 71 ALA A C 1
ATOM 589 O O . ALA A 1 71 ? 8.099 -2.458 13.477 1.00 93.19 71 ALA A O 1
ATOM 590 N N . SER A 1 72 ? 6.372 -1.192 14.206 1.00 91.81 72 SER A N 1
ATOM 591 C CA . SER A 1 72 ? 5.940 -2.109 15.264 1.00 91.81 72 SER A CA 1
ATOM 592 C C . SER A 1 72 ? 5.169 -3.305 14.695 1.00 91.81 72 SER A C 1
ATOM 594 O O . SER A 1 72 ? 4.702 -3.275 13.554 1.00 91.81 72 SER A O 1
ATOM 596 N N . TYR A 1 73 ? 4.994 -4.350 15.510 1.00 92.50 73 TYR A N 1
ATOM 597 C CA . TYR A 1 73 ? 4.177 -5.516 15.161 1.00 92.50 73 TYR A CA 1
ATOM 598 C C . TYR A 1 73 ? 2.769 -5.113 14.683 1.00 92.50 73 TYR A C 1
ATOM 600 O O . TYR A 1 73 ? 2.376 -5.459 13.572 1.00 92.50 73 TYR A O 1
ATOM 608 N N . LEU A 1 74 ? 2.049 -4.288 15.455 1.00 92.75 74 LEU A N 1
ATOM 609 C CA . LEU A 1 74 ? 0.693 -3.846 15.100 1.00 92.75 74 LEU A CA 1
ATOM 610 C C . LEU A 1 74 ? 0.660 -3.019 13.805 1.00 92.75 74 LEU A C 1
ATOM 612 O O . LEU A 1 74 ? -0.228 -3.213 12.977 1.00 92.75 74 LEU A O 1
ATOM 616 N N . GLN A 1 75 ? 1.646 -2.142 13.586 1.00 93.75 75 GLN A N 1
ATOM 617 C CA . GLN A 1 75 ? 1.751 -1.372 12.340 1.00 93.75 75 GLN A CA 1
ATOM 618 C C . GLN A 1 75 ? 1.961 -2.286 11.127 1.00 93.75 75 GLN A C 1
ATOM 620 O O . GLN A 1 75 ? 1.332 -2.077 10.088 1.00 93.75 75 GLN A O 1
ATOM 625 N N . CYS A 1 76 ? 2.807 -3.313 11.258 1.00 93.75 76 CYS A N 1
ATOM 626 C CA . CYS A 1 76 ? 2.995 -4.328 10.225 1.00 93.75 76 CYS A CA 1
ATOM 627 C C . CYS A 1 76 ? 1.702 -5.100 9.948 1.00 93.75 76 CYS A C 1
ATOM 629 O O . CYS A 1 76 ? 1.339 -5.248 8.784 1.00 93.75 76 CYS A O 1
ATOM 631 N N . CYS A 1 77 ? 0.980 -5.533 10.985 1.00 92.69 77 CYS A N 1
ATOM 632 C CA . CYS A 1 77 ? -0.293 -6.244 10.841 1.00 92.69 77 CYS A CA 1
ATOM 633 C C . CYS A 1 77 ? -1.350 -5.403 10.114 1.00 92.69 77 CYS A C 1
ATOM 635 O O . CYS A 1 77 ? -2.045 -5.909 9.234 1.00 92.69 77 CYS A O 1
ATOM 637 N N . LEU A 1 78 ? -1.440 -4.107 10.426 1.00 93.50 78 LEU A N 1
ATOM 638 C CA . LEU A 1 78 ? -2.329 -3.189 9.711 1.00 93.50 78 LEU A CA 1
ATOM 639 C C . LEU A 1 78 ? -1.941 -3.069 8.236 1.00 93.50 78 LEU A C 1
ATOM 641 O O . LEU A 1 78 ? -2.807 -3.161 7.369 1.00 93.50 78 LEU A O 1
ATOM 645 N N . CYS A 1 79 ? -0.643 -2.933 7.948 1.00 93.62 79 CYS A N 1
ATOM 646 C CA . CYS A 1 79 ? -0.130 -2.808 6.584 1.00 93.62 79 CYS A CA 1
ATOM 647 C C . CYS A 1 79 ? -0.197 -4.113 5.777 1.00 93.62 79 CYS A C 1
ATOM 649 O O . CYS A 1 79 ? -0.198 -4.063 4.547 1.00 93.62 79 CYS A O 1
ATOM 651 N N . HIS A 1 80 ? -0.259 -5.270 6.442 1.00 92.44 80 HIS A N 1
ATOM 652 C CA . HIS A 1 80 ? -0.223 -6.592 5.816 1.00 92.44 80 HIS A CA 1
ATOM 653 C C . HIS A 1 80 ? -1.325 -6.780 4.765 1.00 92.44 80 HIS A C 1
ATOM 655 O O . HIS A 1 80 ? -1.089 -7.383 3.719 1.00 92.44 80 HIS A O 1
ATOM 661 N N . ARG A 1 81 ? -2.506 -6.184 4.982 1.00 90.81 81 ARG A N 1
ATOM 662 C CA . ARG A 1 81 ? -3.620 -6.221 4.016 1.00 90.81 81 ARG A CA 1
ATOM 663 C C . ARG A 1 81 ? -3.252 -5.657 2.638 1.00 90.81 81 ARG A C 1
ATOM 665 O O . ARG A 1 81 ? -3.775 -6.124 1.636 1.00 90.81 81 ARG A O 1
ATOM 672 N N . TYR A 1 82 ? -2.323 -4.701 2.587 1.00 91.50 82 TYR A N 1
ATOM 673 C CA . TYR A 1 82 ? -1.890 -4.031 1.359 1.00 91.50 82 TYR A CA 1
ATOM 674 C C . TYR A 1 82 ? -0.719 -4.733 0.669 1.00 91.50 82 TYR A C 1
ATOM 676 O O . TYR A 1 82 ? -0.327 -4.341 -0.428 1.00 91.50 82 TYR A O 1
ATOM 684 N N . PHE A 1 83 ? -0.124 -5.760 1.285 1.00 92.00 83 PHE A N 1
ATOM 685 C CA . PHE A 1 83 ? 1.061 -6.418 0.728 1.00 92.00 83 PHE A CA 1
ATOM 686 C C . PHE A 1 83 ? 0.780 -7.016 -0.637 1.00 92.00 83 PHE A C 1
ATOM 688 O O . PHE A 1 83 ? 1.616 -6.906 -1.529 1.00 92.00 83 PHE A O 1
ATOM 695 N N . TYR A 1 84 ? -0.398 -7.616 -0.801 1.00 89.81 84 TYR A N 1
ATOM 696 C CA . TYR A 1 84 ? -0.807 -8.180 -2.075 1.00 89.81 84 TYR A CA 1
ATOM 697 C C . TYR A 1 84 ? -0.823 -7.114 -3.176 1.00 89.81 84 TYR A C 1
ATOM 699 O O . TYR A 1 84 ? -0.192 -7.298 -4.212 1.00 89.81 84 TYR A O 1
ATOM 707 N N . ASP A 1 85 ? -1.462 -5.971 -2.923 1.00 89.62 85 ASP A N 1
ATOM 708 C CA . ASP A 1 85 ? -1.610 -4.903 -3.916 1.00 89.62 85 ASP A CA 1
ATOM 709 C C . ASP A 1 85 ? -0.268 -4.246 -4.256 1.00 89.62 85 ASP A C 1
ATOM 711 O O . ASP A 1 85 ? 0.027 -3.975 -5.420 1.00 89.62 85 ASP A O 1
ATOM 715 N N . ILE A 1 86 ? 0.596 -4.051 -3.256 1.00 92.00 86 ILE A N 1
ATOM 716 C CA . ILE A 1 86 ? 1.939 -3.498 -3.463 1.00 92.00 86 ILE A CA 1
ATOM 717 C C . ILE A 1 86 ? 2.812 -4.475 -4.252 1.00 92.00 86 ILE A C 1
ATOM 719 O O . ILE A 1 86 ? 3.515 -4.051 -5.168 1.00 92.00 86 ILE A O 1
ATOM 723 N N . ARG A 1 87 ? 2.775 -5.774 -3.923 1.00 92.19 87 ARG A N 1
ATOM 724 C CA . ARG A 1 87 ? 3.530 -6.815 -4.639 1.00 92.19 87 ARG A CA 1
ATOM 725 C C . ARG A 1 87 ? 3.032 -6.970 -6.073 1.00 92.19 87 ARG A C 1
ATOM 727 O O . ARG A 1 87 ? 3.856 -7.049 -6.978 1.00 92.19 87 ARG A O 1
ATOM 734 N N . ASN A 1 88 ? 1.716 -6.930 -6.286 1.00 89.56 88 ASN A N 1
ATOM 735 C CA . ASN A 1 88 ? 1.109 -6.929 -7.616 1.00 89.56 88 ASN A CA 1
ATOM 736 C C . ASN A 1 88 ? 1.606 -5.732 -8.439 1.00 89.56 88 ASN A C 1
ATOM 738 O O . ASN A 1 88 ? 2.190 -5.895 -9.510 1.00 89.56 88 ASN A O 1
ATOM 742 N N . ARG A 1 89 ? 1.477 -4.518 -7.888 1.00 89.69 89 ARG A N 1
ATOM 743 C CA . ARG A 1 89 ? 1.959 -3.291 -8.531 1.00 89.69 89 ARG A CA 1
ATOM 744 C C . ARG A 1 89 ? 3.455 -3.354 -8.829 1.00 89.69 89 ARG A C 1
ATOM 746 O O . ARG A 1 89 ? 3.879 -2.923 -9.898 1.00 89.69 89 ARG A O 1
ATOM 753 N N . ALA A 1 90 ? 4.256 -3.889 -7.912 1.00 92.12 90 ALA A N 1
ATOM 754 C CA . ALA A 1 90 ? 5.688 -4.048 -8.112 1.00 92.12 90 ALA A CA 1
ATOM 755 C C . ALA A 1 90 ? 5.993 -5.012 -9.265 1.00 92.12 90 ALA A C 1
ATOM 757 O O . ALA A 1 90 ? 6.752 -4.653 -10.163 1.00 92.12 90 ALA A O 1
ATOM 758 N N . LEU A 1 91 ? 5.365 -6.192 -9.287 1.00 90.50 91 LEU A N 1
ATOM 759 C CA . LEU A 1 91 ? 5.566 -7.188 -10.338 1.00 90.50 91 LEU A CA 1
ATOM 760 C C . LEU A 1 91 ? 5.115 -6.666 -11.707 1.00 90.50 91 LEU A C 1
ATOM 762 O O . LEU A 1 91 ? 5.828 -6.856 -12.695 1.00 90.50 91 LEU A O 1
ATOM 766 N N . TYR A 1 92 ? 3.993 -5.944 -11.759 1.00 88.88 92 TYR A N 1
ATOM 767 C CA . TYR A 1 92 ? 3.542 -5.232 -12.952 1.00 88.88 92 TYR A CA 1
ATOM 768 C C . TYR A 1 92 ? 4.616 -4.247 -13.437 1.00 88.88 92 TYR A C 1
ATOM 770 O O . TYR A 1 92 ? 5.125 -4.371 -14.551 1.00 88.88 92 TYR A O 1
ATOM 778 N N . VAL A 1 93 ? 5.048 -3.311 -12.585 1.00 89.69 93 VAL A N 1
ATOM 779 C CA . VAL A 1 93 ? 6.060 -2.308 -12.961 1.00 89.69 93 VAL A CA 1
ATOM 780 C C . VAL A 1 93 ? 7.357 -2.975 -13.421 1.00 89.69 93 VAL A C 1
ATOM 782 O O . VAL A 1 93 ? 7.912 -2.583 -14.446 1.00 89.69 93 VAL A O 1
ATOM 785 N N . MET A 1 94 ? 7.831 -4.006 -12.721 1.00 90.06 94 MET A N 1
ATOM 786 C CA . MET A 1 94 ? 9.045 -4.738 -13.093 1.00 90.06 94 MET A CA 1
ATOM 787 C C . MET A 1 94 ? 8.894 -5.444 -14.444 1.00 90.06 94 MET A C 1
ATOM 789 O O . MET A 1 94 ? 9.789 -5.355 -15.281 1.00 90.06 94 MET A O 1
ATOM 793 N N . THR A 1 95 ? 7.753 -6.079 -14.707 1.00 87.81 95 THR A N 1
ATOM 794 C CA . THR A 1 95 ? 7.511 -6.810 -15.961 1.00 87.81 95 THR A CA 1
ATOM 795 C C . THR A 1 95 ? 7.417 -5.871 -17.162 1.00 87.81 95 THR A C 1
ATOM 797 O O . THR A 1 95 ? 7.974 -6.153 -18.225 1.00 87.81 95 THR A O 1
ATOM 800 N N . PHE A 1 96 ? 6.748 -4.727 -17.004 1.00 87.19 96 PHE A N 1
ATOM 801 C CA . PHE A 1 96 ? 6.555 -3.775 -18.097 1.00 87.19 96 PHE A CA 1
ATOM 802 C C . PHE A 1 96 ? 7.772 -2.870 -18.343 1.00 87.19 96 PHE A C 1
ATOM 804 O O . PHE A 1 96 ? 8.016 -2.509 -19.500 1.00 87.19 96 PHE A O 1
ATOM 811 N N . SER A 1 97 ? 8.570 -2.575 -17.309 1.00 86.44 97 SER A N 1
ATOM 812 C CA . SER A 1 97 ? 9.841 -1.836 -17.435 1.00 86.44 97 SER A CA 1
ATOM 813 C C . SER A 1 97 ? 11.005 -2.689 -17.947 1.00 86.44 97 SER A C 1
ATOM 815 O O . SER A 1 97 ? 11.956 -2.149 -18.509 1.00 86.44 97 SER A O 1
ATOM 817 N N . SER A 1 98 ? 10.930 -4.013 -17.805 1.00 84.75 98 SER A N 1
ATOM 818 C CA . SER A 1 98 ? 12.001 -4.913 -18.230 1.00 84.75 98 SER A CA 1
ATOM 819 C C . SER A 1 98 ? 12.071 -5.114 -19.747 1.00 84.75 98 SER A C 1
ATOM 821 O O . SER A 1 98 ? 11.079 -5.026 -20.485 1.00 84.75 98 SER A O 1
ATOM 823 N N . HIS A 1 99 ? 13.280 -5.436 -20.216 1.00 81.00 99 HIS A N 1
ATOM 824 C CA . HIS A 1 99 ? 13.515 -5.918 -21.575 1.00 81.00 99 HIS A CA 1
ATOM 825 C C . HIS A 1 99 ? 12.866 -7.296 -21.782 1.00 81.00 99 HIS A C 1
ATOM 827 O O . HIS A 1 99 ? 12.654 -8.050 -20.830 1.00 81.00 99 HIS A O 1
ATOM 833 N N . LYS A 1 100 ? 12.541 -7.634 -23.038 1.00 76.00 100 LYS A N 1
ATOM 834 C CA . LYS A 1 100 ? 11.947 -8.937 -23.381 1.00 76.00 100 LYS A CA 1
ATOM 835 C C . LYS A 1 100 ? 12.866 -10.067 -22.897 1.00 76.00 100 LYS A C 1
ATOM 837 O O . LYS A 1 100 ? 14.042 -10.065 -23.247 1.00 76.00 100 LYS A O 1
ATOM 842 N N . ASN A 1 101 ? 12.319 -11.016 -22.133 1.00 73.00 101 ASN A N 1
ATOM 843 C CA . ASN A 1 101 ? 13.023 -12.186 -21.590 1.00 73.00 101 ASN A CA 1
ATOM 844 C C . ASN A 1 101 ? 14.210 -11.855 -20.666 1.00 73.00 101 ASN A C 1
ATOM 846 O O . ASN A 1 101 ? 15.138 -12.654 -20.542 1.00 73.00 101 ASN A O 1
ATOM 850 N N . ALA A 1 102 ? 14.203 -10.691 -20.009 1.00 85.50 102 ALA A N 1
ATOM 851 C CA . ALA A 1 102 ? 15.189 -10.398 -18.975 1.00 85.50 102 ALA A CA 1
ATOM 852 C C . ALA A 1 102 ? 15.051 -11.391 -17.805 1.00 85.50 102 ALA A C 1
ATOM 854 O O . ALA A 1 102 ? 13.936 -11.660 -17.345 1.00 85.50 102 ALA A O 1
ATOM 855 N N . LYS A 1 103 ? 16.189 -11.915 -17.334 1.00 88.00 103 LYS A N 1
ATOM 856 C CA . LYS A 1 103 ? 16.283 -12.767 -16.142 1.00 88.00 103 LYS A CA 1
ATOM 857 C C . LYS A 1 103 ? 16.460 -11.900 -14.897 1.00 88.00 103 LYS A C 1
ATOM 859 O O . LYS A 1 103 ? 17.281 -10.983 -14.901 1.00 88.00 103 LYS A O 1
ATOM 864 N N . TYR A 1 104 ? 15.732 -12.206 -13.828 1.00 90.69 104 TYR A N 1
ATOM 865 C CA . TYR A 1 104 ? 15.875 -11.532 -12.538 1.00 90.69 104 TYR A CA 1
ATOM 866 C C . TYR A 1 104 ? 15.935 -12.540 -11.388 1.00 90.69 104 TYR A C 1
ATOM 868 O O . TYR A 1 104 ? 15.045 -13.380 -11.292 1.00 90.69 104 TYR A O 1
ATOM 876 N N . PRO A 1 105 ? 16.942 -12.477 -10.502 1.00 91.81 105 PRO A N 1
ATOM 877 C CA . PRO A 1 105 ? 17.083 -13.444 -9.416 1.00 91.81 105 PRO A CA 1
ATOM 878 C C . PRO A 1 105 ? 15.935 -13.319 -8.405 1.00 91.81 105 PRO A C 1
ATOM 880 O O . PRO A 1 105 ? 15.698 -12.238 -7.855 1.00 91.81 105 PRO A O 1
ATOM 883 N N . ILE A 1 106 ? 15.241 -14.427 -8.121 1.00 92.31 106 ILE A N 1
ATOM 884 C CA . ILE A 1 106 ? 14.104 -14.447 -7.184 1.00 92.31 106 ILE A CA 1
ATOM 885 C C . ILE A 1 106 ? 14.561 -14.148 -5.755 1.00 92.31 106 ILE A C 1
ATOM 887 O O . ILE A 1 106 ? 13.852 -13.452 -5.033 1.00 92.31 106 ILE A O 1
ATOM 891 N N . ALA A 1 107 ? 15.772 -14.552 -5.363 1.00 91.62 107 ALA A N 1
ATOM 892 C CA . ALA A 1 107 ? 16.346 -14.198 -4.062 1.00 91.62 107 ALA A CA 1
ATOM 893 C C . ALA A 1 107 ? 16.306 -12.678 -3.799 1.00 91.62 107 ALA A C 1
ATOM 895 O O . ALA A 1 107 ? 15.929 -12.227 -2.721 1.00 91.62 107 ALA A O 1
ATOM 896 N N . LYS A 1 108 ? 16.565 -11.861 -4.826 1.00 92.00 108 LYS A N 1
ATOM 897 C CA . LYS A 1 108 ? 16.476 -10.401 -4.712 1.00 92.00 108 LYS A CA 1
ATOM 898 C C . LYS A 1 108 ? 15.031 -9.902 -4.597 1.00 92.00 108 LYS A C 1
ATOM 900 O O . LYS A 1 108 ? 14.791 -8.875 -3.965 1.00 92.00 108 LYS A O 1
ATOM 905 N N . LEU A 1 109 ? 14.060 -10.613 -5.181 1.00 92.50 109 LEU A N 1
ATOM 906 C CA . LEU A 1 109 ? 12.634 -10.316 -4.993 1.00 92.50 109 LEU A CA 1
ATOM 907 C C . LEU A 1 109 ? 12.203 -10.539 -3.545 1.00 92.50 109 LEU A C 1
ATOM 909 O O . LEU A 1 109 ? 11.440 -9.729 -3.022 1.00 92.50 109 LEU A O 1
ATOM 913 N N . VAL A 1 110 ? 12.716 -11.585 -2.891 1.00 93.00 110 VAL A N 1
ATOM 914 C CA . VAL A 1 110 ? 12.442 -11.864 -1.473 1.00 93.00 110 VAL A CA 1
ATOM 915 C C . VAL A 1 110 ? 12.813 -10.660 -0.608 1.00 93.00 110 VAL A C 1
ATOM 917 O O . VAL A 1 110 ? 11.998 -10.186 0.191 1.00 93.00 110 VAL A O 1
ATOM 920 N N . ASP A 1 111 ? 13.992 -10.087 -0.848 1.00 91.50 111 ASP A N 1
ATOM 921 C CA . ASP A 1 111 ? 14.478 -8.928 -0.103 1.00 91.50 111 ASP A CA 1
ATOM 922 C C . ASP A 1 111 ? 13.646 -7.666 -0.347 1.00 91.50 111 ASP A C 1
ATOM 924 O O . ASP A 1 111 ? 13.224 -7.007 0.610 1.00 91.50 111 ASP A O 1
ATOM 928 N N . ILE A 1 112 ? 13.396 -7.317 -1.615 1.00 94.19 112 ILE A N 1
ATOM 929 C CA . ILE A 1 112 ? 12.755 -6.038 -1.966 1.00 94.19 112 ILE A CA 1
ATOM 930 C C . ILE A 1 112 ? 11.231 -6.049 -1.782 1.00 94.19 112 ILE A C 1
ATOM 932 O O . ILE A 1 112 ? 10.657 -4.990 -1.529 1.00 94.19 112 ILE A O 1
ATOM 936 N N . LEU A 1 113 ? 10.580 -7.212 -1.917 1.00 93.69 113 LEU A N 1
ATOM 937 C CA . LEU A 1 113 ? 9.125 -7.393 -1.768 1.00 93.69 113 LEU A CA 1
ATOM 938 C C . LEU A 1 113 ? 8.727 -8.010 -0.422 1.00 93.69 113 LEU A C 1
ATOM 940 O O . LEU A 1 113 ? 7.546 -8.284 -0.180 1.00 93.69 113 LEU A O 1
ATOM 944 N N . GLY A 1 114 ? 9.708 -8.229 0.455 1.00 91.44 114 GLY A N 1
ATOM 945 C CA . GLY A 1 114 ? 9.491 -8.706 1.811 1.00 91.44 114 GLY A CA 1
ATOM 946 C C . GLY A 1 114 ? 8.777 -10.052 1.875 1.00 91.44 114 GLY A C 1
ATOM 947 O O . GLY A 1 114 ? 7.853 -10.188 2.678 1.00 91.44 114 GLY A O 1
ATOM 948 N N . PHE A 1 115 ? 9.151 -11.005 1.019 1.00 93.19 115 PHE A N 1
ATOM 949 C CA . PHE A 1 115 ? 8.754 -12.405 1.203 1.00 93.19 115 PHE A CA 1
ATOM 950 C C . PHE A 1 115 ? 9.582 -13.041 2.328 1.00 93.19 115 PHE A C 1
ATOM 952 O O . PHE A 1 115 ? 10.627 -12.501 2.702 1.00 93.19 115 PHE A O 1
ATOM 959 N N . ASP A 1 116 ? 9.101 -14.158 2.872 1.00 91.88 116 ASP A N 1
ATOM 960 C CA . ASP A 1 116 ? 9.824 -14.922 3.894 1.00 91.88 116 ASP A CA 1
ATOM 961 C C . ASP A 1 116 ? 10.859 -15.856 3.261 1.00 91.88 116 ASP A C 1
ATOM 963 O O . ASP A 1 116 ? 11.989 -15.942 3.732 1.00 91.88 116 ASP A O 1
ATOM 967 N N . SER A 1 117 ? 10.499 -16.516 2.157 1.00 90.81 117 SER A N 1
ATOM 968 C CA . SER A 1 117 ? 11.377 -17.455 1.459 1.00 90.81 117 SER A CA 1
ATOM 969 C C . SER A 1 117 ? 11.325 -17.313 -0.064 1.00 90.81 117 SER A C 1
ATOM 971 O O . SER A 1 117 ? 10.404 -16.727 -0.642 1.00 90.81 117 SER A O 1
ATOM 973 N N . VAL A 1 118 ? 12.317 -17.910 -0.735 1.00 91.25 118 VAL A N 1
ATOM 974 C CA . VAL A 1 118 ? 12.342 -18.044 -2.202 1.00 91.25 118 VAL A CA 1
ATOM 975 C C . VAL A 1 118 ? 11.142 -18.861 -2.695 1.00 91.25 118 VAL A C 1
ATOM 977 O O . VAL A 1 118 ? 10.580 -18.544 -3.743 1.00 91.25 118 VAL A O 1
ATOM 980 N N . SER A 1 119 ? 10.696 -19.854 -1.918 1.00 90.19 119 SER A N 1
ATOM 981 C CA . SER A 1 119 ? 9.503 -20.649 -2.227 1.00 90.19 119 SER A CA 1
ATOM 982 C C . SER A 1 119 ? 8.246 -19.778 -2.273 1.00 90.19 119 SER A C 1
ATOM 984 O O . SER A 1 119 ? 7.481 -19.869 -3.228 1.00 90.19 119 SER A O 1
ATOM 986 N N . ASP A 1 120 ? 8.059 -18.883 -1.300 1.00 90.31 120 ASP A N 1
ATOM 987 C CA . ASP A 1 120 ? 6.877 -18.007 -1.238 1.00 90.31 120 ASP A CA 1
ATOM 988 C C . ASP A 1 120 ? 6.850 -16.994 -2.380 1.00 90.31 120 ASP A C 1
ATOM 990 O O . ASP A 1 120 ? 5.801 -16.714 -2.962 1.00 90.31 120 ASP A O 1
ATOM 994 N N . ALA A 1 121 ? 8.018 -16.445 -2.718 1.00 91.31 121 ALA A N 1
ATOM 995 C CA . ALA A 1 121 ? 8.150 -15.564 -3.868 1.00 91.31 121 ALA A CA 1
ATOM 996 C C . ALA A 1 121 ? 7.838 -16.312 -5.173 1.00 91.31 121 ALA A C 1
ATOM 998 O O . ALA A 1 121 ? 7.171 -15.764 -6.048 1.00 91.31 121 ALA A O 1
ATOM 999 N N . THR A 1 122 ? 8.274 -17.568 -5.292 1.00 90.25 122 THR A N 1
ATOM 1000 C CA . THR A 1 122 ? 8.018 -18.410 -6.468 1.00 90.25 122 THR A CA 1
ATOM 1001 C C . THR A 1 122 ? 6.536 -18.758 -6.593 1.00 90.25 122 THR A C 1
ATOM 1003 O O . THR A 1 122 ? 5.973 -18.584 -7.669 1.00 90.25 122 THR A O 1
ATOM 1006 N N . GLU A 1 123 ? 5.878 -19.159 -5.502 1.00 88.75 123 GLU A N 1
ATOM 1007 C CA . GLU A 1 123 ? 4.428 -19.400 -5.453 1.00 88.75 123 GLU A CA 1
ATOM 1008 C C . GLU A 1 123 ? 3.652 -18.151 -5.896 1.00 88.75 123 GLU A C 1
ATOM 1010 O O . GLU A 1 123 ? 2.775 -18.222 -6.759 1.00 88.75 123 GLU A O 1
ATOM 1015 N N . PHE A 1 124 ? 4.038 -16.981 -5.373 1.00 88.75 124 PHE A N 1
ATOM 1016 C CA . PHE A 1 124 ? 3.445 -15.714 -5.783 1.00 88.75 124 PHE A CA 1
ATOM 1017 C C . PHE A 1 124 ? 3.625 -15.470 -7.284 1.00 88.75 124 PHE A C 1
ATOM 1019 O O . PHE A 1 124 ? 2.658 -15.144 -7.952 1.00 88.75 124 PHE A O 1
ATOM 1026 N N . ILE A 1 125 ? 4.823 -15.654 -7.837 1.00 89.62 125 ILE A N 1
ATOM 1027 C CA . ILE A 1 125 ? 5.117 -15.443 -9.265 1.00 89.62 125 ILE A CA 1
ATOM 1028 C C . ILE A 1 125 ? 4.334 -16.410 -10.165 1.00 89.62 125 ILE A C 1
ATOM 1030 O O . ILE A 1 125 ? 3.779 -15.988 -11.184 1.00 89.62 125 ILE A O 1
ATOM 1034 N N . VAL A 1 126 ? 4.274 -17.690 -9.793 1.00 86.31 126 VAL A N 1
ATOM 1035 C CA . VAL A 1 126 ? 3.558 -18.732 -10.544 1.00 86.31 126 VAL A CA 1
ATOM 1036 C C . VAL A 1 126 ? 2.065 -18.418 -10.613 1.00 86.31 126 VAL A C 1
ATOM 1038 O O . VAL A 1 126 ? 1.472 -18.564 -11.680 1.00 86.31 126 VAL A O 1
ATOM 1041 N N . ASN A 1 127 ? 1.477 -17.872 -9.544 1.00 86.06 127 ASN A N 1
ATOM 1042 C CA . ASN A 1 127 ? 0.077 -17.433 -9.546 1.00 86.06 127 ASN A CA 1
ATOM 1043 C C . ASN A 1 127 ? -0.222 -16.329 -10.586 1.00 86.06 127 ASN A C 1
ATOM 1045 O O . ASN A 1 127 ? -1.367 -16.200 -11.011 1.00 86.06 127 ASN A O 1
ATOM 1049 N N . TYR A 1 128 ? 0.783 -15.562 -11.036 1.00 83.62 128 TYR A N 1
ATOM 1050 C CA . TYR A 1 128 ? 0.660 -14.564 -12.116 1.00 83.62 128 TYR A CA 1
ATOM 1051 C C . TYR A 1 128 ? 0.995 -15.129 -13.512 1.00 83.62 128 TYR A C 1
ATOM 1053 O O . TYR A 1 128 ? 1.148 -14.357 -14.463 1.00 83.62 128 TYR A O 1
ATOM 1061 N N . ASN A 1 129 ? 1.122 -16.456 -13.653 1.00 82.69 129 ASN A N 1
ATOM 1062 C CA . ASN A 1 129 ? 1.522 -17.165 -14.879 1.00 82.69 129 ASN A CA 1
ATOM 1063 C C . ASN A 1 129 ? 2.893 -16.740 -15.436 1.00 82.69 129 ASN A C 1
ATOM 1065 O O . ASN A 1 129 ? 3.172 -16.858 -16.636 1.00 82.69 129 ASN A O 1
ATOM 1069 N N . MET A 1 130 ? 3.774 -16.246 -14.566 1.00 84.94 130 MET A N 1
ATOM 1070 C CA . MET A 1 130 ? 5.097 -15.786 -14.965 1.00 84.94 130 MET A CA 1
ATOM 1071 C C . MET A 1 130 ? 6.093 -16.953 -15.022 1.00 84.94 130 MET A C 1
ATOM 1073 O O . MET A 1 130 ? 6.156 -17.750 -14.085 1.00 84.94 130 MET A O 1
ATOM 1077 N N . PRO A 1 131 ? 6.884 -17.075 -16.106 1.00 84.62 131 PRO A N 1
ATOM 1078 C CA . PRO A 1 131 ? 7.828 -18.172 -16.247 1.00 84.62 131 PRO A CA 1
ATOM 1079 C C . PRO A 1 131 ? 8.987 -18.042 -15.254 1.00 84.62 131 PRO A C 1
ATOM 1081 O O . PRO A 1 131 ? 9.580 -16.972 -15.096 1.00 84.62 131 PRO A O 1
ATOM 1084 N N . VAL A 1 132 ? 9.324 -19.162 -14.625 1.00 87.06 132 VAL A N 1
ATOM 1085 C CA . VAL A 1 132 ? 10.449 -19.301 -13.703 1.00 87.06 132 VAL A CA 1
ATOM 1086 C C . VAL A 1 132 ? 11.451 -20.269 -14.322 1.00 87.06 132 VAL A C 1
ATOM 1088 O O . VAL A 1 132 ? 11.072 -21.340 -14.788 1.00 87.06 132 VAL A O 1
ATOM 1091 N N . ASP A 1 133 ? 12.715 -19.865 -14.370 1.00 84.38 133 ASP A N 1
ATOM 1092 C CA . ASP A 1 133 ? 13.831 -20.691 -14.816 1.00 84.38 133 ASP A CA 1
ATOM 1093 C C . ASP A 1 133 ? 14.507 -21.314 -13.592 1.00 84.38 133 ASP A C 1
ATOM 1095 O O . ASP A 1 133 ? 15.139 -20.616 -12.795 1.00 84.38 133 ASP A O 1
ATOM 1099 N N . THR A 1 134 ? 14.328 -22.624 -13.441 1.00 78.06 134 THR A N 1
ATOM 1100 C CA . THR A 1 134 ? 14.982 -23.456 -12.422 1.00 78.06 134 THR A CA 1
ATOM 1101 C C . THR A 1 134 ? 16.140 -24.272 -13.003 1.00 78.06 134 THR A C 1
ATOM 1103 O O . THR A 1 134 ? 16.734 -25.061 -12.282 1.00 78.06 134 THR A O 1
ATOM 1106 N N . ALA A 1 135 ? 16.415 -24.163 -14.309 1.00 65.25 135 ALA A N 1
ATOM 1107 C CA . ALA A 1 135 ? 17.287 -25.084 -15.043 1.00 65.25 135 ALA A CA 1
ATOM 1108 C C . ALA A 1 135 ? 18.693 -24.520 -15.308 1.00 65.25 135 ALA A C 1
ATOM 1110 O O . ALA A 1 135 ? 19.441 -25.072 -16.114 1.00 65.25 135 ALA A O 1
ATOM 1111 N N . SER A 1 136 ? 19.048 -23.400 -14.676 1.00 61.00 136 SER A N 1
ATOM 1112 C CA . SER A 1 136 ? 20.393 -22.836 -14.795 1.00 61.00 136 SER A CA 1
ATOM 1113 C C . SER A 1 136 ? 21.396 -23.693 -14.009 1.00 61.00 136 SER A C 1
ATOM 1115 O O . SER A 1 136 ? 21.040 -24.310 -13.016 1.00 61.00 136 SER A O 1
ATOM 1117 N N . GLU A 1 137 ? 22.658 -23.733 -14.447 1.00 62.19 137 GLU A N 1
ATOM 1118 C CA . GLU A 1 137 ? 23.759 -24.492 -13.813 1.00 62.19 137 GLU A CA 1
ATOM 1119 C C . GLU A 1 137 ? 24.073 -24.052 -12.362 1.00 62.19 137 GLU A C 1
ATOM 1121 O O . GLU A 1 137 ? 24.916 -24.647 -11.694 1.00 62.19 137 GLU A O 1
ATOM 1126 N N . SER A 1 138 ? 23.402 -23.006 -11.875 1.00 63.72 138 SER A N 1
ATOM 1127 C CA . SER A 1 138 ? 23.449 -22.491 -10.510 1.00 63.72 138 SER A CA 1
ATOM 1128 C C . SER A 1 138 ? 22.175 -22.856 -9.737 1.00 63.72 138 SER A C 1
ATOM 1130 O O . SER A 1 138 ? 21.084 -22.830 -10.299 1.00 63.72 138 SER A O 1
ATOM 1132 N N . ASP A 1 139 ? 22.288 -23.068 -8.418 1.00 73.75 139 ASP A N 1
ATOM 1133 C CA . ASP A 1 139 ? 21.155 -23.229 -7.472 1.00 73.75 139 ASP A CA 1
ATOM 1134 C C . ASP A 1 139 ? 20.219 -21.991 -7.398 1.00 73.75 139 ASP A C 1
ATOM 1136 O O . ASP A 1 139 ? 19.272 -21.940 -6.609 1.00 73.75 139 ASP A O 1
ATOM 1140 N N . ASP A 1 140 ? 20.472 -20.966 -8.216 1.00 81.88 140 ASP A N 1
ATOM 1141 C CA . ASP A 1 140 ? 19.715 -19.725 -8.253 1.00 81.88 140 ASP A CA 1
ATOM 1142 C C . ASP A 1 140 ? 18.485 -19.842 -9.156 1.00 81.88 140 ASP A C 1
ATOM 1144 O O . ASP A 1 140 ? 18.566 -20.147 -10.347 1.00 81.88 140 ASP A O 1
ATOM 1148 N N . ILE A 1 141 ? 17.329 -19.485 -8.599 1.00 88.06 141 ILE A N 1
ATOM 1149 C CA . ILE A 1 141 ? 16.065 -19.441 -9.332 1.00 88.06 141 ILE A CA 1
ATOM 1150 C C . ILE A 1 141 ? 15.865 -18.047 -9.938 1.00 88.06 141 ILE A C 1
ATOM 1152 O O . ILE A 1 141 ? 15.928 -17.029 -9.233 1.00 88.06 141 ILE A O 1
ATOM 1156 N N . TYR A 1 142 ? 15.562 -17.989 -11.237 1.00 88.94 142 TYR A N 1
ATOM 1157 C CA . TYR A 1 142 ? 15.352 -16.733 -11.960 1.00 88.94 142 TYR A CA 1
ATOM 1158 C C . TYR A 1 142 ? 13.911 -16.568 -12.448 1.00 88.94 142 TYR A C 1
ATOM 1160 O O . TYR A 1 142 ? 13.310 -17.464 -13.031 1.00 88.94 142 TYR A O 1
ATOM 1168 N N . LEU A 1 143 ? 13.373 -15.363 -12.282 1.00 89.81 143 LEU A N 1
ATOM 1169 C CA . LEU A 1 143 ? 12.157 -14.896 -12.935 1.00 89.81 143 LEU A CA 1
ATOM 1170 C C . LEU A 1 143 ? 12.476 -14.463 -14.369 1.00 89.81 143 LEU A C 1
ATOM 1172 O O . LEU A 1 143 ? 13.360 -13.632 -14.586 1.00 89.81 143 LEU A O 1
ATOM 1176 N N . LEU A 1 144 ? 11.719 -14.978 -15.337 1.00 88.44 144 LEU A N 1
ATOM 1177 C CA . LEU A 1 144 ? 11.760 -14.548 -16.731 1.00 88.44 144 LEU A CA 1
ATOM 1178 C C . LEU A 1 144 ? 10.633 -13.547 -17.001 1.00 88.44 144 LEU A C 1
ATOM 1180 O O . LEU A 1 144 ? 9.450 -13.893 -17.006 1.00 88.44 144 LEU A O 1
ATOM 1184 N N . PHE A 1 145 ? 10.981 -12.290 -17.275 1.00 88.25 145 PHE A N 1
ATOM 1185 C CA . PHE A 1 145 ? 9.968 -11.285 -17.589 1.00 88.25 145 PHE A CA 1
ATOM 1186 C C . PHE A 1 145 ? 9.358 -11.509 -18.979 1.00 88.25 145 PHE A C 1
ATOM 1188 O O . PHE A 1 145 ? 10.032 -11.382 -20.005 1.00 88.25 145 PHE A O 1
ATOM 1195 N N . SER A 1 146 ? 8.050 -11.784 -19.013 1.00 82.62 146 SER A N 1
ATOM 1196 C CA . SER A 1 146 ? 7.277 -11.995 -20.239 1.00 82.62 146 SER A CA 1
ATOM 1197 C C . SER A 1 146 ? 5.979 -11.188 -20.230 1.00 82.62 146 SER A C 1
ATOM 1199 O O . SER A 1 146 ? 5.004 -11.558 -19.580 1.00 82.62 146 SER A O 1
ATOM 1201 N N . LYS A 1 147 ? 5.935 -10.110 -21.024 1.00 82.06 147 LYS A N 1
ATOM 1202 C CA . LYS A 1 147 ? 4.776 -9.199 -21.115 1.00 82.06 147 LYS A CA 1
ATOM 1203 C C . LYS A 1 147 ? 3.493 -9.880 -21.607 1.00 82.06 147 LYS A C 1
ATOM 1205 O O . LYS A 1 147 ? 2.412 -9.458 -21.233 1.00 82.06 147 LYS A O 1
ATOM 1210 N N . SER A 1 148 ? 3.604 -10.925 -22.430 1.00 78.50 148 SER A N 1
ATOM 1211 C CA . SER A 1 148 ? 2.454 -11.655 -22.986 1.00 78.50 148 SER A CA 1
ATOM 1212 C C . SER A 1 148 ? 1.852 -12.694 -22.040 1.00 78.50 148 SER A C 1
ATOM 1214 O O . SER A 1 148 ? 0.740 -13.146 -22.282 1.00 78.50 148 SER A O 1
ATOM 1216 N N . LYS A 1 149 ? 2.590 -13.110 -21.003 1.00 76.00 149 LYS A N 1
ATOM 1217 C CA . LYS A 1 149 ? 2.160 -14.163 -20.069 1.00 76.00 149 LYS A CA 1
ATOM 1218 C C . LYS A 1 149 ? 1.676 -13.615 -18.727 1.00 76.00 149 LYS A C 1
ATOM 1220 O O . LYS A 1 149 ? 1.063 -14.352 -17.967 1.00 76.00 149 LYS A O 1
ATOM 1225 N N . PHE A 1 150 ? 1.950 -12.343 -18.445 1.00 76.44 150 PHE A N 1
ATOM 1226 C CA . PHE A 1 150 ? 1.559 -11.701 -17.199 1.00 76.44 150 PHE A CA 1
ATOM 1227 C C . PHE A 1 150 ? 0.033 -11.604 -17.088 1.00 76.44 150 PHE A C 1
ATOM 1229 O O . PHE A 1 150 ? -0.612 -10.981 -17.931 1.00 76.44 150 PHE A O 1
ATOM 1236 N N . CYS A 1 151 ? -0.533 -12.199 -16.038 1.00 75.88 151 CYS A N 1
ATOM 1237 C CA . CYS A 1 151 ? -1.968 -12.190 -15.772 1.00 75.88 151 CYS A CA 1
ATOM 1238 C C . CYS A 1 151 ? -2.272 -11.484 -14.446 1.00 75.88 151 CYS A C 1
ATOM 1240 O O . CYS A 1 151 ? -1.785 -11.917 -13.408 1.00 75.88 151 CYS A O 1
ATOM 1242 N N . LEU A 1 152 ? -3.104 -10.432 -14.456 1.00 70.44 152 LEU A N 1
ATOM 1243 C CA . LEU A 1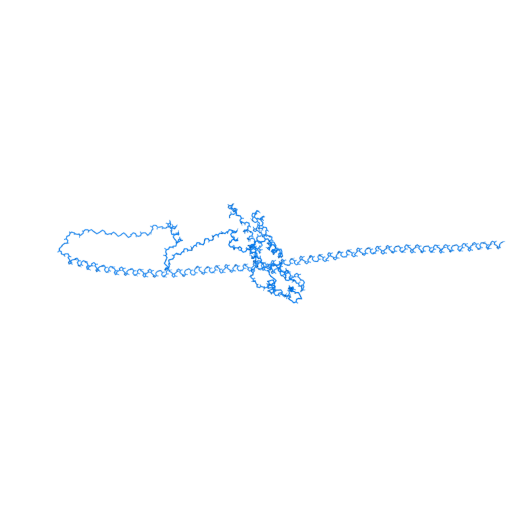 152 ? -3.489 -9.718 -13.226 1.00 70.44 152 LEU A CA 1
ATOM 1244 C C . LEU A 1 152 ? -4.480 -10.495 -12.340 1.00 70.44 152 LEU A C 1
ATOM 1246 O O . LEU A 1 152 ? -4.624 -10.163 -11.163 1.00 70.44 152 LEU A O 1
ATOM 1250 N N . SER A 1 153 ? -5.164 -11.515 -12.869 1.00 62.69 153 SER A N 1
ATOM 1251 C CA . SER A 1 153 ? -6.166 -12.286 -12.125 1.00 62.69 153 SER A CA 1
ATOM 1252 C C . SER A 1 153 ? -5.523 -13.433 -11.338 1.00 62.69 153 SER A C 1
ATOM 1254 O O . SER A 1 153 ? -5.746 -14.607 -11.629 1.00 62.69 153 SER A O 1
ATOM 1256 N N . ALA A 1 154 ? -4.695 -13.098 -10.353 1.00 66.56 154 ALA A N 1
ATOM 1257 C CA . ALA A 1 154 ? -4.178 -14.074 -9.399 1.00 66.56 154 ALA A CA 1
ATOM 1258 C C . ALA A 1 154 ? -5.112 -14.187 -8.180 1.00 66.56 154 ALA A C 1
ATOM 1260 O O . ALA A 1 154 ? -5.704 -13.204 -7.722 1.00 66.56 154 ALA A O 1
ATOM 1261 N N . THR A 1 155 ? -5.243 -15.399 -7.641 1.00 71.12 155 THR A N 1
ATOM 1262 C CA . THR A 1 155 ? -5.989 -15.647 -6.403 1.00 71.12 155 THR A CA 1
ATOM 1263 C C . THR A 1 155 ? -5.255 -15.006 -5.227 1.00 71.12 155 THR A C 1
ATOM 1265 O O . THR A 1 155 ? -4.074 -15.267 -4.991 1.00 71.12 155 THR A O 1
ATOM 1268 N N . ARG A 1 156 ? -5.964 -14.182 -4.447 1.00 74.44 156 ARG A N 1
ATOM 1269 C CA . ARG A 1 156 ? -5.449 -13.642 -3.183 1.00 74.44 156 ARG A CA 1
ATOM 1270 C C . ARG A 1 156 ? -5.402 -14.757 -2.144 1.00 74.44 156 ARG A C 1
ATOM 1272 O O . ARG A 1 156 ? -6.424 -15.082 -1.549 1.00 74.44 156 ARG A O 1
ATOM 1279 N N . VAL A 1 157 ? -4.218 -15.315 -1.912 1.00 71.12 157 VAL A N 1
ATOM 1280 C CA . VAL A 1 157 ? -3.978 -16.229 -0.790 1.00 71.12 157 VAL A CA 1
ATOM 1281 C C . VAL A 1 157 ? -3.406 -15.413 0.372 1.00 71.12 157 VAL A C 1
ATOM 1283 O O . VAL A 1 157 ? -2.258 -14.965 0.293 1.00 71.12 157 VAL A O 1
ATOM 1286 N N . PRO A 1 158 ? -4.183 -15.140 1.436 1.00 71.25 158 PRO A N 1
ATOM 1287 C CA . PRO A 1 158 ? -3.645 -14.483 2.615 1.00 71.25 158 PRO A CA 1
ATOM 1288 C C . PRO A 1 158 ? -2.678 -15.442 3.314 1.00 71.25 158 PRO A C 1
ATOM 1290 O O . PRO A 1 158 ? -3.079 -16.484 3.824 1.00 71.25 158 PRO A O 1
ATOM 1293 N N . LYS A 1 159 ? -1.396 -15.079 3.343 1.00 80.38 159 LYS A N 1
ATOM 1294 C CA . LYS A 1 159 ? -0.345 -15.829 4.036 1.00 80.38 159 LYS A CA 1
ATOM 1295 C C . LYS A 1 159 ? 0.286 -14.932 5.085 1.00 80.38 159 LYS A C 1
ATOM 1297 O O . LYS A 1 159 ? 0.683 -13.814 4.767 1.00 80.38 159 LYS A O 1
ATOM 1302 N N . MET A 1 160 ? 0.338 -15.401 6.328 1.00 81.69 160 MET A N 1
ATOM 1303 C CA . MET A 1 160 ? 1.010 -14.684 7.408 1.00 81.69 160 MET A CA 1
ATOM 1304 C C . MET A 1 160 ? 2.502 -14.586 7.093 1.00 81.69 160 MET A C 1
ATOM 1306 O O . MET A 1 160 ? 3.123 -15.601 6.792 1.00 81.69 160 MET A O 1
ATOM 1310 N N . SER A 1 161 ? 3.061 -13.376 7.160 1.00 87.94 161 SER A N 1
ATOM 1311 C CA . SER A 1 161 ? 4.500 -13.186 6.956 1.00 87.94 161 SER A CA 1
ATOM 1312 C C . SER A 1 161 ? 5.262 -13.507 8.247 1.00 87.94 161 SER A C 1
ATOM 1314 O O . SER A 1 161 ? 5.005 -12.879 9.277 1.00 87.94 161 SER A O 1
ATOM 1316 N N . LEU A 1 162 ? 6.198 -14.453 8.203 1.00 91.06 162 LEU A N 1
ATOM 1317 C CA . LEU A 1 162 ? 6.966 -14.911 9.370 1.00 91.06 162 LEU A CA 1
ATOM 1318 C C . LEU A 1 162 ? 7.777 -13.778 10.004 1.00 91.06 162 LEU A C 1
ATOM 1320 O O . LEU A 1 162 ? 7.748 -13.615 11.221 1.00 91.06 162 LEU A O 1
ATOM 1324 N N . TRP A 1 163 ? 8.400 -12.917 9.192 1.00 92.50 163 TRP A N 1
ATOM 1325 C CA . TRP A 1 163 ? 9.164 -11.770 9.709 1.00 92.50 163 TRP A CA 1
ATOM 1326 C C . TRP A 1 163 ? 8.295 -10.737 10.454 1.00 92.50 163 TRP A C 1
ATOM 1328 O O . TRP A 1 163 ? 8.813 -9.914 11.214 1.00 92.50 163 TRP A O 1
ATOM 1338 N N . ILE A 1 164 ? 6.970 -10.736 10.243 1.00 92.56 164 ILE A N 1
ATOM 1339 C CA . ILE A 1 164 ? 6.046 -9.929 11.055 1.00 92.56 164 ILE A CA 1
ATOM 1340 C C . ILE A 1 164 ? 5.852 -10.590 12.415 1.00 92.56 164 ILE A C 1
ATOM 1342 O O . ILE A 1 164 ? 5.934 -9.898 13.426 1.00 92.56 164 ILE A O 1
ATOM 1346 N N . GLU A 1 165 ? 5.640 -11.904 12.454 1.00 91.06 165 GLU A N 1
ATOM 1347 C CA . GLU A 1 165 ? 5.479 -12.641 13.711 1.00 91.06 165 GLU A CA 1
ATOM 1348 C C . GLU A 1 165 ? 6.758 -12.595 14.561 1.00 91.06 165 GLU A C 1
ATOM 1350 O O . GLU A 1 165 ? 6.687 -12.445 15.778 1.00 91.06 165 GLU A O 1
ATOM 1355 N N . GLU A 1 166 ? 7.937 -12.577 13.938 1.00 91.75 166 GLU A N 1
ATOM 1356 C CA . GLU A 1 166 ? 9.213 -12.364 14.636 1.00 91.75 166 GLU A CA 1
ATOM 1357 C C . GLU A 1 166 ? 9.248 -11.043 15.422 1.00 91.75 166 GLU A C 1
ATOM 1359 O O . GLU A 1 166 ? 9.803 -10.993 16.520 1.00 91.75 166 GLU A O 1
ATOM 1364 N N . LYS A 1 167 ? 8.592 -9.977 14.933 1.00 90.75 167 LYS A N 1
ATOM 1365 C CA . LYS A 1 167 ? 8.500 -8.689 15.656 1.00 90.75 167 LYS A CA 1
ATOM 1366 C C . LYS A 1 167 ? 7.655 -8.770 16.927 1.00 90.75 167 LYS A C 1
ATOM 1368 O O . LYS A 1 167 ? 7.713 -7.855 17.748 1.00 90.75 167 LYS A O 1
ATOM 1373 N N . ARG A 1 168 ? 6.841 -9.814 17.078 1.00 90.38 168 ARG A N 1
ATOM 1374 C CA . ARG A 1 168 ? 6.025 -10.059 18.269 1.00 90.38 168 ARG A CA 1
ATOM 1375 C C . ARG A 1 168 ? 6.868 -10.574 19.442 1.00 90.38 168 ARG A C 1
ATOM 1377 O O . ARG A 1 168 ? 6.465 -10.413 20.596 1.00 90.38 168 ARG A O 1
ATOM 1384 N N . SER A 1 169 ? 8.016 -11.200 19.160 1.00 87.06 169 SER A N 1
ATOM 1385 C CA . SER A 1 169 ? 8.941 -11.770 20.153 1.00 87.06 169 SER A CA 1
ATOM 1386 C C . SER A 1 169 ? 8.251 -12.660 21.199 1.00 87.06 169 SER A C 1
ATOM 1388 O O . SER A 1 169 ? 8.530 -12.546 22.389 1.00 87.06 169 SER A O 1
ATOM 1390 N N . ASN A 1 170 ? 7.302 -13.507 20.778 1.00 86.12 170 ASN A N 1
ATOM 1391 C CA . ASN A 1 170 ? 6.482 -14.370 21.650 1.00 86.12 170 ASN A CA 1
ATOM 1392 C C . ASN A 1 170 ? 5.616 -13.641 22.702 1.00 86.12 170 ASN A C 1
ATOM 1394 O O . ASN A 1 170 ? 5.050 -14.282 23.586 1.00 86.12 170 ASN A O 1
ATOM 1398 N N . THR A 1 171 ? 5.444 -12.321 22.604 1.00 87.88 171 THR A N 1
ATOM 1399 C CA . THR A 1 171 ? 4.565 -11.570 23.513 1.00 87.88 171 THR A CA 1
ATOM 1400 C C . THR A 1 171 ? 3.098 -11.925 23.231 1.00 87.88 171 THR A C 1
ATOM 1402 O O . THR A 1 171 ? 2.683 -11.901 22.070 1.00 87.88 171 THR A O 1
ATOM 1405 N N . PRO A 1 172 ? 2.253 -12.244 24.226 1.00 88.62 172 PRO A N 1
ATOM 1406 C CA . PRO A 1 172 ? 0.825 -12.474 24.002 1.00 88.62 172 PRO A CA 1
ATOM 1407 C C . PRO A 1 172 ? 0.144 -11.276 23.321 1.00 88.62 172 PRO A C 1
ATOM 1409 O O . PRO A 1 172 ? 0.380 -10.133 23.705 1.00 88.62 172 PRO A O 1
ATOM 1412 N N . ILE A 1 173 ? -0.741 -11.521 22.342 1.00 87.81 173 ILE A N 1
ATOM 1413 C CA . ILE A 1 173 ? -1.456 -10.445 21.620 1.00 87.81 173 ILE A CA 1
ATOM 1414 C C . ILE A 1 173 ? -2.196 -9.530 22.602 1.00 87.81 173 ILE A C 1
ATOM 1416 O O . ILE A 1 173 ? -2.134 -8.314 22.461 1.00 87.81 173 ILE A O 1
ATOM 1420 N N . ALA A 1 174 ? -2.834 -10.105 23.628 1.00 86.12 174 ALA A N 1
ATOM 1421 C CA . ALA A 1 174 ? -3.527 -9.348 24.667 1.00 86.12 174 ALA A CA 1
ATOM 1422 C C . ALA A 1 174 ? -2.604 -8.330 25.356 1.00 86.12 174 ALA A C 1
ATOM 1424 O O . ALA A 1 174 ? -2.972 -7.172 25.513 1.00 86.12 174 ALA A O 1
ATOM 1425 N N . GLN A 1 175 ? -1.372 -8.725 25.682 1.00 87.25 175 GLN A N 1
ATOM 1426 C CA . GLN A 1 175 ? -0.401 -7.831 26.307 1.00 87.25 175 GLN A CA 1
ATOM 1427 C C . GLN A 1 175 ? 0.053 -6.722 25.347 1.00 87.25 175 GLN A C 1
ATOM 1429 O O . GLN A 1 175 ? 0.216 -5.580 25.771 1.00 87.25 175 GLN A O 1
ATOM 1434 N N . ILE A 1 176 ? 0.216 -7.024 24.056 1.00 87.19 176 ILE A N 1
ATOM 1435 C CA . ILE A 1 176 ? 0.559 -6.017 23.038 1.00 87.19 176 ILE A CA 1
ATOM 1436 C C . ILE A 1 176 ? -0.570 -4.988 22.894 1.00 87.19 176 ILE A C 1
ATOM 1438 O O . ILE A 1 176 ? -0.304 -3.788 22.865 1.00 87.19 176 ILE A O 1
ATOM 1442 N N . LEU A 1 177 ? -1.825 -5.444 22.849 1.00 85.19 177 LEU A N 1
ATOM 1443 C CA . LEU A 1 177 ? -3.003 -4.575 22.761 1.00 85.19 177 LEU A CA 1
ATOM 1444 C C . LEU A 1 177 ? -3.174 -3.701 24.011 1.00 85.19 177 LEU A C 1
ATOM 1446 O O . LEU A 1 177 ? -3.538 -2.533 23.898 1.00 85.19 177 LEU A O 1
ATOM 1450 N N . SER A 1 178 ? -2.839 -4.231 25.188 1.00 82.06 178 SER A N 1
ATOM 1451 C CA . SER A 1 178 ? -2.857 -3.501 26.461 1.00 82.06 178 SER A CA 1
ATOM 1452 C C . SER A 1 178 ? -1.622 -2.610 26.685 1.00 82.06 178 SER A C 1
ATOM 1454 O O . SER A 1 178 ? -1.372 -2.166 27.810 1.00 82.06 178 SER A O 1
ATOM 1456 N N . GLY A 1 179 ? -0.810 -2.360 25.650 1.00 78.69 179 GLY A N 1
ATOM 1457 C CA . GLY A 1 179 ? 0.379 -1.502 25.730 1.00 78.69 179 GLY A CA 1
ATOM 1458 C C . GLY A 1 179 ? 1.486 -2.045 26.642 1.00 78.69 179 GLY A C 1
ATOM 1459 O O . GLY A 1 179 ? 2.272 -1.270 27.182 1.00 78.69 179 GLY A O 1
ATOM 1460 N N . GLY A 1 180 ? 1.530 -3.361 26.856 1.00 75.00 180 GLY A N 1
ATOM 1461 C CA . GLY A 1 180 ? 2.489 -4.040 27.728 1.00 75.00 180 GLY A CA 1
ATOM 1462 C C . GLY A 1 180 ? 1.956 -4.379 29.120 1.00 75.00 180 GLY A C 1
ATOM 1463 O O . GLY A 1 180 ? 2.609 -5.138 29.837 1.00 75.00 180 GLY A O 1
ATOM 1464 N N . SER A 1 181 ? 0.781 -3.870 29.505 1.00 76.44 181 SER A N 1
ATOM 1465 C CA . SER A 1 181 ? 0.191 -4.190 30.807 1.00 76.44 181 SER A CA 1
ATOM 1466 C C . SER A 1 181 ? -0.424 -5.594 30.809 1.00 76.44 181 SER A C 1
ATOM 1468 O O . SER A 1 181 ? -1.230 -5.945 29.947 1.00 76.44 181 SER A O 1
ATOM 1470 N N . SER A 1 182 ? -0.030 -6.414 31.785 1.00 69.31 182 SER A N 1
ATOM 1471 C CA . SER A 1 182 ? -0.709 -7.674 32.086 1.00 69.31 182 SER A CA 1
ATOM 1472 C C . SER A 1 182 ? -2.005 -7.342 32.818 1.00 69.31 182 SER A C 1
ATOM 1474 O O . SER A 1 182 ? -2.030 -7.264 34.042 1.00 69.31 182 SER A O 1
ATOM 1476 N N . SER A 1 183 ? -3.071 -7.046 32.078 1.00 66.88 183 SER A N 1
ATOM 1477 C CA . SER A 1 183 ? -4.399 -6.962 32.680 1.00 66.88 183 SER A CA 1
ATOM 1478 C C . SER A 1 183 ? -4.890 -8.381 32.939 1.00 66.88 183 SER A C 1
ATOM 1480 O O . SER A 1 183 ? -5.076 -9.147 31.993 1.00 66.88 183 SER A O 1
ATOM 1482 N N . GLU A 1 184 ? -5.102 -8.738 34.204 1.00 68.31 184 GLU A N 1
ATOM 1483 C CA . GLU A 1 184 ? -5.897 -9.916 34.536 1.00 68.31 184 GLU A CA 1
ATOM 1484 C C . GLU A 1 184 ? -7.295 -9.703 33.953 1.00 68.31 184 GLU A C 1
ATOM 1486 O O . GLU A 1 184 ? -8.034 -8.803 34.357 1.00 68.31 184 GLU A O 1
ATOM 1491 N N . VAL A 1 185 ? -7.641 -10.485 32.932 1.00 69.06 185 VAL A N 1
ATOM 1492 C CA . VAL A 1 185 ? -8.992 -10.474 32.382 1.00 69.06 185 VAL A CA 1
ATOM 1493 C C . VAL A 1 185 ? -9.880 -11.161 33.410 1.00 69.06 185 VAL A C 1
ATOM 1495 O O . VAL A 1 185 ? -9.956 -12.386 33.458 1.00 69.06 185 VAL A O 1
ATOM 1498 N N . ILE A 1 186 ? -10.543 -10.369 34.251 1.00 76.88 186 ILE A N 1
ATOM 1499 C CA . ILE A 1 186 ? -11.594 -10.872 35.133 1.00 76.88 186 ILE A CA 1
ATOM 1500 C C . ILE A 1 186 ? -12.796 -11.188 34.243 1.00 76.88 186 ILE A C 1
ATOM 1502 O O . ILE A 1 186 ? -13.636 -10.328 33.968 1.00 76.88 186 ILE A O 1
ATOM 1506 N N . LEU A 1 187 ? -12.864 -12.424 33.751 1.00 72.88 187 LEU A N 1
ATOM 1507 C CA . LEU A 1 187 ? -14.080 -12.950 33.150 1.00 72.88 187 LEU A CA 1
ATOM 1508 C C . LEU A 1 187 ? -15.119 -13.043 34.267 1.00 72.88 187 LEU A C 1
ATOM 1510 O O . LEU A 1 187 ? -15.052 -13.935 35.113 1.00 72.88 187 LEU A O 1
ATOM 1514 N N . LYS A 1 188 ? -16.064 -12.099 34.305 1.00 77.31 188 LYS A N 1
ATOM 1515 C CA . LYS A 1 188 ? -17.240 -12.256 35.161 1.00 77.31 188 LYS A CA 1
ATOM 1516 C C . LYS A 1 188 ? -17.950 -13.529 34.710 1.00 77.31 188 LYS A C 1
ATOM 1518 O O . LYS A 1 188 ? -18.242 -13.661 33.522 1.00 77.31 188 LYS A O 1
ATOM 1523 N N . GLN A 1 189 ? -18.197 -14.462 35.629 1.00 74.31 189 GLN A N 1
ATOM 1524 C CA . GLN A 1 189 ? -19.048 -15.595 35.292 1.00 74.31 189 GLN A CA 1
ATOM 1525 C C . GLN A 1 189 ? -20.424 -15.050 34.890 1.00 74.31 189 GLN A C 1
ATOM 1527 O O . GLN A 1 189 ? -20.965 -14.214 35.623 1.00 74.31 189 GLN A O 1
ATOM 1532 N N . PRO A 1 190 ? -20.964 -15.444 33.723 1.00 76.06 190 PRO A N 1
ATOM 1533 C CA . PRO A 1 190 ? -22.319 -15.065 33.363 1.00 76.06 190 PRO A CA 1
ATOM 1534 C C . PRO A 1 190 ? -23.262 -15.595 34.444 1.00 76.06 190 PRO A C 1
ATOM 1536 O O . PRO A 1 190 ? -23.131 -16.743 34.873 1.00 76.06 190 PRO A O 1
ATOM 1539 N N . ALA A 1 191 ? -24.174 -14.746 34.918 1.00 75.50 191 ALA A N 1
ATOM 1540 C CA . ALA A 1 191 ? -25.195 -15.183 35.855 1.00 75.50 191 ALA A CA 1
ATOM 1541 C C . ALA A 1 191 ? -26.054 -16.252 35.168 1.00 75.50 191 ALA A C 1
ATOM 1543 O O . ALA A 1 191 ? -26.495 -16.058 34.035 1.00 75.50 191 ALA A O 1
ATOM 1544 N N . ASN A 1 192 ? -26.254 -17.387 35.835 1.00 80.62 192 ASN A N 1
ATOM 1545 C CA . ASN A 1 192 ? -27.226 -18.374 35.398 1.00 80.62 192 ASN A CA 1
ATOM 1546 C C . ASN A 1 192 ? -28.551 -18.062 36.091 1.00 80.62 192 ASN A C 1
ATOM 1548 O O . ASN A 1 192 ? -28.672 -18.247 37.300 1.00 80.62 192 ASN A O 1
ATOM 1552 N N . SER A 1 193 ? -29.524 -17.589 35.319 1.00 86.19 193 SER A N 1
ATOM 1553 C CA . SER A 1 193 ? -30.853 -17.234 35.823 1.00 86.19 193 SER A CA 1
ATOM 1554 C C . SER A 1 193 ? -31.713 -18.463 36.145 1.00 86.19 193 SER A C 1
ATOM 1556 O O . SER A 1 193 ? -32.844 -18.311 36.605 1.00 86.19 193 SER A O 1
ATOM 1558 N N . PHE A 1 194 ? -31.193 -19.673 35.902 1.00 85.75 194 PHE A N 1
ATOM 1559 C CA . PHE A 1 194 ? -31.884 -20.945 36.076 1.00 85.75 194 PHE A CA 1
ATOM 1560 C C . PHE A 1 194 ? -31.107 -21.892 36.997 1.00 85.75 194 PHE A C 1
ATOM 1562 O O . PHE A 1 194 ? -29.880 -21.986 36.936 1.00 85.75 194 PHE A O 1
ATOM 1569 N N . ASN A 1 195 ? -31.826 -22.651 37.824 1.00 85.50 195 ASN A N 1
ATOM 1570 C CA . ASN A 1 195 ? -31.231 -23.757 38.574 1.00 85.50 195 ASN A CA 1
ATOM 1571 C C . ASN A 1 195 ? -30.967 -24.985 37.679 1.00 85.50 195 ASN A C 1
ATOM 1573 O O . ASN A 1 195 ? -31.289 -25.008 36.491 1.00 85.50 195 ASN A O 1
ATOM 1577 N N . GLU A 1 196 ? -30.406 -26.042 38.268 1.00 86.31 196 GLU A N 1
ATOM 1578 C CA . GLU A 1 196 ? -30.080 -27.303 37.583 1.00 86.31 196 GLU A CA 1
ATOM 1579 C C . GLU A 1 196 ? -31.303 -28.028 36.985 1.00 86.31 196 GLU A C 1
ATOM 1581 O O . GLU A 1 196 ? -31.147 -28.907 36.141 1.00 86.31 196 GLU A O 1
ATOM 1586 N N . GLN A 1 197 ? -32.523 -27.659 37.389 1.00 84.31 197 GLN A N 1
ATOM 1587 C CA . GLN A 1 197 ? -33.783 -28.210 36.882 1.00 84.31 197 GLN A CA 1
ATOM 1588 C C . GLN A 1 197 ? -34.421 -27.332 35.789 1.00 84.31 197 GLN A C 1
ATOM 1590 O O . GLN A 1 197 ? -35.517 -27.640 35.324 1.00 84.31 197 GLN A O 1
ATOM 1595 N N . GLY A 1 198 ? -33.758 -26.244 35.374 1.00 80.38 198 GLY A N 1
ATOM 1596 C CA . GLY A 1 198 ? -34.265 -25.316 34.360 1.00 80.38 198 GLY A CA 1
ATOM 1597 C C . GLY A 1 198 ? -35.354 -24.365 34.866 1.00 80.38 198 GLY A C 1
ATOM 1598 O O . GLY A 1 198 ? -36.072 -23.777 34.061 1.00 80.38 198 GLY A O 1
ATOM 1599 N N . ILE A 1 199 ? -35.497 -24.206 36.185 1.00 80.75 199 ILE A N 1
ATOM 1600 C CA . ILE A 1 199 ? -36.458 -23.283 36.799 1.00 80.75 199 ILE A CA 1
ATOM 1601 C C . ILE A 1 199 ? -35.779 -21.931 36.992 1.00 80.75 199 ILE A C 1
ATOM 1603 O O . ILE A 1 199 ? -34.675 -21.866 37.534 1.00 80.75 199 ILE A O 1
ATOM 1607 N N . TYR A 1 200 ? -36.449 -20.860 36.567 1.00 82.56 200 TYR A N 1
ATOM 1608 C CA . TYR A 1 200 ? -35.989 -19.490 36.781 1.00 82.56 200 TYR A CA 1
ATOM 1609 C C . TYR A 1 200 ? -35.870 -19.197 38.285 1.00 82.56 200 TYR A C 1
ATOM 1611 O O . TYR A 1 200 ? -36.854 -19.313 39.015 1.00 82.56 200 TYR A O 1
ATOM 1619 N N . THR A 1 201 ? -34.675 -18.831 38.750 1.00 81.81 201 THR A N 1
ATOM 1620 C CA . THR A 1 201 ? -34.409 -18.522 40.164 1.00 81.81 201 THR A CA 1
ATOM 1621 C C . THR A 1 201 ? -34.370 -17.024 40.420 1.00 81.81 201 THR A C 1
ATOM 1623 O O . THR A 1 201 ? -35.052 -16.538 41.318 1.00 81.81 201 THR A O 1
ATOM 1626 N N . SER A 1 202 ? -33.573 -16.296 39.641 1.00 78.06 202 SER A N 1
ATOM 1627 C CA . SER A 1 202 ? -33.445 -14.838 39.677 1.00 78.06 202 SER A CA 1
ATOM 1628 C C . SER A 1 202 ? -32.427 -14.398 38.630 1.00 78.06 202 SER A C 1
ATOM 1630 O O . SER A 1 202 ? -31.417 -15.068 38.422 1.00 78.06 202 SER A O 1
ATOM 1632 N N . ASP A 1 203 ? -32.673 -13.261 37.984 1.00 80.38 203 ASP A N 1
ATOM 1633 C CA . ASP A 1 203 ? -31.724 -12.632 37.071 1.00 80.38 203 ASP A CA 1
ATOM 1634 C C . ASP A 1 203 ? -31.350 -11.249 37.615 1.00 80.38 203 ASP A C 1
ATOM 1636 O O . ASP A 1 203 ? -32.236 -10.408 37.763 1.00 80.38 203 ASP A O 1
ATOM 1640 N N . PRO A 1 204 ? -30.070 -10.978 37.921 1.00 73.81 204 PRO A N 1
ATOM 1641 C CA . PRO A 1 204 ? -29.658 -9.692 38.472 1.00 73.81 204 PRO A CA 1
ATOM 1642 C C . PRO A 1 204 ? -29.949 -8.508 37.538 1.00 73.81 204 PRO A C 1
ATOM 1644 O O . PRO A 1 204 ? -30.151 -7.409 38.037 1.00 73.81 204 PRO A O 1
ATOM 1647 N N . VAL A 1 205 ? -30.009 -8.703 36.215 1.00 77.69 205 VAL A N 1
ATOM 1648 C CA . VAL A 1 205 ? -30.381 -7.647 35.257 1.00 77.69 205 VAL A CA 1
ATOM 1649 C C . VAL A 1 205 ? -31.877 -7.354 35.334 1.00 77.69 205 VAL A C 1
ATOM 1651 O O . VAL A 1 205 ? -32.275 -6.194 35.289 1.00 77.69 205 VAL A O 1
ATOM 1654 N N . ILE A 1 206 ? -32.710 -8.392 35.472 1.00 76.00 206 ILE A N 1
ATOM 1655 C CA . ILE A 1 206 ? -34.161 -8.225 35.639 1.00 76.00 206 ILE A CA 1
ATOM 1656 C C . ILE A 1 206 ? -34.464 -7.618 37.009 1.00 76.00 206 ILE A C 1
ATOM 1658 O O . ILE A 1 206 ? -35.273 -6.703 37.086 1.00 76.00 206 ILE A O 1
ATOM 1662 N N . SER A 1 207 ? -33.799 -8.075 38.071 1.00 78.19 207 SER A N 1
ATOM 1663 C CA . SER A 1 207 ? -33.948 -7.508 39.414 1.00 78.19 207 SER A CA 1
ATOM 1664 C C . SER A 1 207 ? -33.555 -6.031 39.446 1.00 78.19 207 SER A C 1
ATOM 1666 O O . SER A 1 207 ? -34.324 -5.224 39.952 1.00 78.19 207 SER A O 1
ATOM 1668 N N . ASP A 1 208 ? -32.422 -5.658 38.838 1.00 79.00 208 ASP A N 1
ATOM 1669 C CA . ASP A 1 208 ? -31.991 -4.256 38.727 1.00 79.00 208 ASP A CA 1
ATOM 1670 C C . ASP A 1 208 ? -32.964 -3.433 37.864 1.00 79.00 208 ASP A C 1
ATOM 1672 O O . ASP A 1 208 ? -33.249 -2.277 38.168 1.00 79.00 208 ASP A O 1
ATOM 1676 N N . TYR A 1 209 ? -33.545 -4.020 36.812 1.00 75.88 209 TYR A N 1
ATOM 1677 C CA . TYR A 1 209 ? -34.588 -3.356 36.030 1.00 75.88 209 TYR A CA 1
ATOM 1678 C C . TYR A 1 209 ? -35.858 -3.125 36.856 1.00 75.88 209 TYR A C 1
ATOM 1680 O O . TYR A 1 209 ? -36.370 -2.013 36.850 1.00 75.88 209 TYR A O 1
ATOM 1688 N N . ILE A 1 210 ? -36.344 -4.136 37.584 1.00 74.56 210 ILE A N 1
ATOM 1689 C CA . ILE A 1 210 ? -37.546 -4.046 38.428 1.00 74.56 210 ILE A CA 1
ATOM 1690 C C . ILE A 1 210 ? -37.337 -3.024 39.553 1.00 74.56 210 ILE A C 1
ATOM 1692 O O . ILE A 1 210 ? -38.164 -2.130 39.710 1.00 74.56 210 ILE A O 1
ATOM 1696 N N . GLU A 1 211 ? -36.215 -3.092 40.277 1.00 76.44 211 GLU A N 1
ATOM 1697 C CA . GLU A 1 211 ? -35.897 -2.158 41.367 1.00 76.44 211 GLU A CA 1
ATOM 1698 C C . GLU A 1 211 ? -35.762 -0.709 40.874 1.00 76.44 211 GLU A C 1
ATOM 1700 O O . GLU A 1 211 ? -36.209 0.217 41.551 1.00 76.44 211 GLU A O 1
ATOM 1705 N N . ASN A 1 212 ? -35.198 -0.491 39.680 1.00 71.00 212 ASN A N 1
ATOM 1706 C CA . ASN A 1 212 ? -35.040 0.857 39.126 1.00 71.00 212 ASN A CA 1
ATOM 1707 C C . ASN A 1 212 ? -36.285 1.379 38.378 1.00 71.00 212 ASN A C 1
ATOM 1709 O O . ASN A 1 212 ? -36.385 2.590 38.174 1.00 71.00 212 ASN A O 1
ATOM 1713 N N . PHE A 1 213 ? -37.227 0.520 37.962 1.00 61.78 213 PHE A N 1
ATOM 1714 C CA . PHE A 1 213 ? -38.460 0.936 37.267 1.00 61.78 213 PHE A CA 1
ATOM 1715 C C . PHE A 1 213 ? -39.677 1.142 38.179 1.00 61.78 213 PHE A C 1
ATOM 1717 O O . PHE A 1 213 ? -40.676 1.692 37.715 1.00 61.78 213 PHE A O 1
ATOM 1724 N N . GLU A 1 214 ? -39.620 0.797 39.468 1.00 49.16 214 GLU A N 1
ATOM 1725 C CA . GLU A 1 214 ? -40.760 0.952 40.393 1.00 49.16 214 GLU A CA 1
ATOM 1726 C C . GLU A 1 214 ? -41.159 2.409 40.739 1.00 49.16 214 GLU A C 1
ATOM 1728 O O . GLU A 1 214 ? -41.967 2.634 41.640 1.00 49.16 214 GLU A O 1
ATOM 1733 N N . VAL A 1 215 ? -40.688 3.430 40.011 1.00 49.97 215 VAL A N 1
ATOM 1734 C CA . VAL A 1 215 ? -41.083 4.832 40.274 1.00 49.97 215 VAL A CA 1
ATOM 1735 C C . VAL A 1 215 ? -42.130 5.390 39.301 1.00 49.97 215 VAL A C 1
ATOM 1737 O O . VAL A 1 215 ? -42.760 6.396 39.616 1.00 49.97 215 VAL A O 1
ATOM 1740 N N . GLU A 1 216 ? -42.449 4.730 38.187 1.00 42.66 216 GLU A N 1
ATOM 1741 C CA . GLU A 1 216 ? -43.494 5.229 37.279 1.00 42.66 216 GLU A CA 1
ATOM 1742 C C . GLU A 1 216 ? -44.377 4.095 36.747 1.00 42.66 216 GLU A C 1
ATOM 1744 O O . GLU A 1 216 ? -44.149 3.593 35.653 1.00 42.66 216 GLU A O 1
ATOM 1749 N N . ASN A 1 217 ? -45.390 3.680 37.525 1.00 39.00 217 ASN A N 1
ATOM 1750 C CA . ASN A 1 217 ? -46.764 3.511 37.023 1.00 39.00 217 ASN A CA 1
ATOM 1751 C C . ASN A 1 217 ? -47.778 3.126 38.122 1.00 39.00 217 ASN A C 1
ATOM 1753 O O . ASN A 1 217 ? -47.781 2.032 38.673 1.00 39.00 217 ASN A O 1
ATOM 1757 N N . ASP A 1 218 ? -48.673 4.084 38.361 1.00 34.94 218 ASP A N 1
ATOM 1758 C CA . ASP A 1 218 ? -50.105 3.970 38.643 1.00 34.94 218 ASP A CA 1
ATOM 1759 C C . ASP A 1 218 ? -50.656 3.040 39.742 1.00 34.94 218 ASP A C 1
ATOM 1761 O O . ASP A 1 218 ? -50.857 1.834 39.604 1.00 34.94 218 ASP A O 1
ATOM 1765 N N . LYS A 1 219 ? -51.133 3.714 40.797 1.00 40.19 219 LYS A N 1
ATOM 1766 C CA . LYS A 1 219 ? -51.979 3.248 41.909 1.00 40.19 219 LYS A CA 1
ATOM 1767 C C . LYS A 1 219 ? -53.391 2.781 41.500 1.00 40.19 219 LYS A C 1
ATOM 1769 O O . LYS A 1 219 ? -54.335 2.954 42.267 1.00 40.19 219 LYS A O 1
ATOM 1774 N N . SER A 1 220 ? -53.590 2.194 40.325 1.00 43.22 220 SER A N 1
ATOM 1775 C CA . SER A 1 220 ? -54.934 1.894 39.809 1.00 43.22 220 SER A CA 1
ATOM 1776 C C . SER A 1 220 ? -55.190 0.409 39.555 1.00 43.22 220 SER A C 1
ATOM 1778 O O . SER A 1 220 ? -55.834 0.063 38.576 1.00 43.22 220 SER A O 1
ATOM 1780 N N . ARG A 1 221 ? -54.740 -0.492 40.441 1.00 29.83 221 ARG A N 1
ATOM 1781 C CA . ARG A 1 221 ? -55.234 -1.889 40.492 1.00 29.83 221 ARG A CA 1
ATOM 1782 C C . ARG A 1 221 ? -54.848 -2.601 41.794 1.00 29.83 221 ARG A C 1
ATOM 1784 O O . ARG A 1 221 ? -54.155 -3.605 41.795 1.00 29.83 221 ARG A O 1
ATOM 1791 N N . HIS A 1 222 ? -55.314 -2.087 42.928 1.00 34.59 222 HIS A N 1
ATOM 1792 C CA . HIS A 1 222 ? -55.519 -2.926 44.112 1.00 34.59 222 HIS A CA 1
ATOM 1793 C C . HIS A 1 222 ? -57.027 -3.056 44.302 1.00 34.59 222 HIS A C 1
ATOM 1795 O O . HIS A 1 222 ? -57.675 -2.214 44.922 1.00 34.59 222 HIS A O 1
ATOM 1801 N N . GLY A 1 223 ? -57.598 -4.081 43.667 1.00 30.91 223 GLY A N 1
ATOM 1802 C CA . GLY A 1 223 ? -58.950 -4.532 43.960 1.00 30.91 223 GLY A CA 1
ATOM 1803 C C . GLY A 1 223 ? -58.964 -5.071 45.382 1.00 30.91 223 GLY A C 1
ATOM 1804 O O . GLY A 1 223 ? -58.633 -6.229 45.609 1.00 30.91 223 GLY A O 1
ATOM 1805 N N . ASN A 1 224 ? -59.293 -4.203 46.336 1.00 33.03 224 ASN A N 1
ATOM 1806 C CA . ASN A 1 224 ? -59.585 -4.593 47.705 1.00 33.03 224 ASN A CA 1
ATOM 1807 C C . ASN A 1 224 ? -60.795 -5.528 47.681 1.00 33.03 224 ASN A C 1
ATOM 1809 O O . ASN A 1 224 ? -61.938 -5.084 47.570 1.00 33.03 224 ASN A O 1
ATOM 1813 N N . VAL A 1 225 ? -60.539 -6.828 47.796 1.00 31.75 225 VAL A N 1
ATOM 1814 C CA . VAL A 1 225 ? -61.548 -7.804 48.197 1.00 31.75 225 VAL A CA 1
ATOM 1815 C C . VAL A 1 225 ? -61.796 -7.568 49.686 1.00 31.75 225 VAL A C 1
ATOM 1817 O O . VAL A 1 225 ? -61.129 -8.129 50.551 1.00 31.75 225 VAL A O 1
ATOM 1820 N N . VAL A 1 226 ? -62.706 -6.641 49.986 1.00 29.14 226 VAL A N 1
ATOM 1821 C CA . VAL A 1 226 ? -63.223 -6.432 51.339 1.00 29.14 226 VAL A CA 1
ATOM 1822 C C . VAL A 1 226 ? -64.323 -7.466 51.554 1.00 29.14 226 VAL A C 1
ATOM 1824 O O . VAL A 1 226 ? -65.466 -7.269 51.151 1.00 29.14 226 VAL A O 1
ATOM 1827 N N . CYS A 1 227 ? -63.965 -8.594 52.162 1.00 30.28 227 CYS A N 1
ATOM 1828 C CA . CYS A 1 227 ? -64.935 -9.538 52.704 1.00 30.28 227 CYS A CA 1
ATOM 1829 C C . CYS A 1 227 ? -65.490 -8.959 54.009 1.00 30.28 227 CYS A C 1
ATOM 1831 O O . CYS A 1 227 ? -64.971 -9.232 55.089 1.00 30.28 227 CYS A O 1
ATOM 1833 N N . ASP A 1 228 ? -66.524 -8.131 53.896 1.00 27.95 228 ASP A N 1
ATOM 1834 C CA . ASP A 1 228 ? -67.309 -7.663 55.033 1.00 27.95 228 ASP A CA 1
ATOM 1835 C C . ASP A 1 228 ? -68.486 -8.626 55.240 1.00 27.95 228 ASP A C 1
ATOM 1837 O O . ASP A 1 228 ? -69.395 -8.713 54.415 1.00 27.95 228 ASP A O 1
ATOM 1841 N N . SER A 1 229 ? -68.449 -9.426 56.302 1.00 35.09 229 SER A N 1
ATOM 1842 C CA . SER A 1 229 ? -69.652 -10.084 56.828 1.00 35.09 229 SER A CA 1
ATOM 1843 C C . SER A 1 229 ? -69.470 -10.413 58.306 1.00 35.09 229 SER A C 1
ATOM 1845 O O . SER A 1 229 ? -68.932 -11.439 58.713 1.00 35.09 229 SER A O 1
ATOM 1847 N N . THR A 1 230 ? -69.941 -9.481 59.126 1.00 28.56 230 THR A N 1
ATOM 1848 C CA . THR A 1 230 ? -70.209 -9.643 60.553 1.00 28.56 230 THR A CA 1
ATOM 1849 C C . THR A 1 230 ? -71.374 -10.627 60.723 1.00 28.56 230 THR A C 1
ATOM 1851 O O . THR A 1 230 ? -72.478 -10.361 60.255 1.00 28.56 230 THR A O 1
ATOM 1854 N N . ILE A 1 231 ? -71.153 -11.762 61.393 1.00 31.27 231 ILE A N 1
ATOM 1855 C CA . ILE A 1 231 ? -72.218 -12.703 61.782 1.00 31.27 231 ILE A CA 1
ATOM 1856 C C . ILE A 1 231 ? -72.426 -12.582 63.305 1.00 31.27 231 ILE A C 1
ATOM 1858 O O . ILE A 1 231 ? -71.536 -12.986 64.054 1.00 31.27 231 ILE A O 1
ATOM 1862 N N . PRO A 1 232 ? -73.549 -12.004 63.783 1.00 36.69 232 PRO A N 1
ATOM 1863 C CA . PRO A 1 232 ? -73.814 -11.813 65.208 1.00 36.69 232 PRO A CA 1
ATOM 1864 C C . PRO A 1 232 ? -74.546 -12.995 65.875 1.00 36.69 232 PRO A C 1
ATOM 1866 O O . PRO A 1 232 ? -75.493 -13.559 65.332 1.00 36.69 232 PRO A O 1
ATOM 1869 N N . ASP A 1 233 ? -74.093 -13.304 67.093 1.00 34.34 233 ASP A N 1
ATOM 1870 C CA . ASP A 1 233 ? -74.783 -13.883 68.258 1.00 34.34 233 ASP A CA 1
ATOM 1871 C C . ASP A 1 233 ? -76.106 -14.648 68.052 1.00 34.34 233 ASP A C 1
ATOM 1873 O O . ASP A 1 233 ? -77.205 -14.121 68.230 1.00 34.34 233 ASP A O 1
ATOM 1877 N N . LEU A 1 234 ? -75.998 -15.966 67.865 1.00 34.59 234 LEU A N 1
ATOM 1878 C CA . LEU A 1 234 ? -77.085 -16.932 68.082 1.00 34.59 234 LEU A CA 1
ATOM 1879 C C . LEU A 1 234 ? -76.578 -18.150 68.879 1.00 34.59 234 LEU A C 1
ATOM 1881 O O . LEU A 1 234 ? -76.679 -19.285 68.430 1.00 34.59 234 LEU A O 1
ATOM 1885 N N . GLN A 1 235 ? -76.005 -17.941 70.073 1.00 40.50 235 GLN A N 1
ATOM 1886 C CA . GLN A 1 235 ? -75.526 -19.049 70.932 1.00 40.50 235 GLN A CA 1
ATOM 1887 C C . GLN A 1 235 ? -76.382 -19.355 72.171 1.00 40.50 235 GLN A C 1
ATOM 1889 O O . GLN A 1 235 ? -76.115 -20.328 72.873 1.00 40.50 235 GLN A O 1
ATOM 1894 N N . ASN A 1 236 ? -77.451 -18.604 72.445 1.00 40.03 236 ASN A N 1
ATOM 1895 C CA . ASN A 1 236 ? -78.220 -18.781 73.680 1.00 40.03 236 ASN A CA 1
ATOM 1896 C C . ASN A 1 236 ? -79.719 -18.968 73.424 1.00 40.03 236 ASN A C 1
ATOM 1898 O O . ASN A 1 236 ? -80.482 -18.036 73.669 1.00 40.03 236 ASN A O 1
ATOM 1902 N N . LYS A 1 237 ? -80.147 -20.171 72.983 1.00 38.97 237 LYS A N 1
ATOM 1903 C CA . LYS A 1 237 ? -81.437 -20.780 73.413 1.00 38.97 237 LYS A CA 1
ATOM 1904 C C . LYS A 1 237 ? -81.786 -22.187 72.907 1.00 38.97 237 LYS A C 1
ATOM 1906 O O . LYS A 1 237 ? -82.780 -22.728 73.384 1.00 38.97 237 LYS A O 1
ATOM 1911 N N . ILE A 1 238 ? -81.009 -22.823 72.037 1.00 39.22 238 ILE A N 1
ATOM 1912 C CA . ILE A 1 238 ? -81.313 -24.184 71.566 1.00 39.22 238 ILE A CA 1
ATOM 1913 C C . ILE A 1 238 ? -80.292 -25.109 72.230 1.00 39.22 238 ILE A C 1
ATOM 1915 O O . ILE A 1 238 ? -79.107 -25.027 71.932 1.00 39.22 238 ILE A O 1
ATOM 1919 N N . LYS A 1 239 ? -80.698 -25.808 73.300 1.00 45.94 239 LYS A N 1
ATOM 1920 C CA . LYS A 1 239 ? -79.792 -26.683 74.072 1.00 45.94 239 LYS A CA 1
ATOM 1921 C C . LYS A 1 239 ? -80.359 -28.045 74.460 1.00 45.94 239 LYS A C 1
ATOM 1923 O O . LYS A 1 239 ? -79.718 -28.732 75.249 1.00 45.94 239 LYS A O 1
ATOM 1928 N N . LYS A 1 240 ? -81.538 -28.461 73.979 1.00 48.97 240 LYS A N 1
ATOM 1929 C CA . LYS A 1 240 ? -82.099 -29.790 74.333 1.00 48.97 240 LYS A CA 1
ATOM 1930 C C . LYS A 1 240 ? -82.920 -30.497 73.241 1.00 48.97 240 LYS A C 1
ATOM 1932 O O . LYS A 1 240 ? -83.509 -31.530 73.533 1.00 48.97 240 LYS A O 1
ATOM 1937 N N . SER A 1 241 ? -82.922 -30.020 71.992 1.00 50.97 241 SER A N 1
ATOM 1938 C CA . SER A 1 241 ? -83.465 -30.788 70.847 1.00 50.97 241 SER A CA 1
ATOM 1939 C C . SER A 1 241 ? -82.531 -30.787 69.626 1.00 50.97 241 SER A C 1
ATOM 1941 O O . SER A 1 241 ? -82.978 -31.004 68.501 1.00 50.97 241 SER A O 1
ATOM 1943 N N . ASP A 1 242 ? -81.244 -30.510 69.856 1.00 55.62 242 ASP A N 1
ATOM 1944 C CA . ASP A 1 242 ? -80.278 -30.083 68.839 1.00 55.62 242 ASP A CA 1
ATOM 1945 C C . ASP A 1 242 ? -79.698 -31.183 67.959 1.00 55.62 242 ASP A C 1
ATOM 1947 O O . ASP A 1 242 ? -79.400 -30.886 66.816 1.00 55.62 242 ASP A O 1
ATOM 1951 N N . GLU A 1 243 ? -79.547 -32.435 68.398 1.00 59.09 243 GLU A N 1
ATOM 1952 C CA . GLU A 1 243 ? -78.812 -33.419 67.577 1.00 59.09 243 GLU A CA 1
ATOM 1953 C C . GLU A 1 243 ? -79.485 -33.703 66.225 1.00 59.09 243 GLU A C 1
ATOM 1955 O O . GLU A 1 243 ? -78.814 -33.747 65.195 1.00 59.09 243 GLU A O 1
ATOM 1960 N N . ASN A 1 244 ? -80.818 -33.804 66.185 1.00 66.00 244 ASN A N 1
ATOM 1961 C CA . ASN A 1 244 ? -81.526 -34.001 64.916 1.00 66.00 244 ASN A CA 1
ATOM 1962 C C . ASN A 1 244 ? -81.499 -32.748 64.030 1.00 66.00 244 ASN A C 1
ATOM 1964 O O . ASN A 1 244 ? -81.416 -32.869 62.810 1.00 66.00 244 ASN A O 1
ATOM 1968 N N . MET A 1 245 ? -81.556 -31.552 64.623 1.00 68.62 245 MET A N 1
ATOM 1969 C CA . MET A 1 245 ? -81.506 -30.299 63.867 1.00 68.62 245 MET A CA 1
ATOM 1970 C C . MET A 1 245 ? -80.086 -30.016 63.362 1.00 68.62 245 MET A C 1
ATOM 1972 O O . MET A 1 245 ? -79.930 -29.642 62.208 1.00 68.62 245 MET A O 1
ATOM 1976 N N . ALA A 1 246 ? -79.059 -30.265 64.176 1.00 71.25 246 ALA A N 1
ATOM 1977 C CA . ALA A 1 246 ? -77.650 -30.117 63.828 1.00 71.25 246 ALA A CA 1
ATOM 1978 C C . ALA A 1 246 ? -77.257 -31.051 62.680 1.00 71.25 246 ALA A C 1
ATOM 1980 O O . ALA A 1 246 ? -76.693 -30.583 61.700 1.00 71.25 246 ALA A O 1
ATOM 1981 N N . ASN A 1 247 ? -77.653 -32.329 62.727 1.00 74.25 247 ASN A N 1
ATOM 1982 C CA . ASN A 1 247 ? -77.409 -33.264 61.622 1.00 74.25 247 ASN A CA 1
ATOM 1983 C C . ASN A 1 247 ? -78.109 -32.827 60.324 1.00 74.25 247 ASN A C 1
ATOM 1985 O O . ASN A 1 247 ? -77.570 -32.987 59.229 1.00 74.25 247 ASN A O 1
ATOM 1989 N N . MET A 1 248 ? -79.315 -32.261 60.435 1.00 74.88 248 MET A N 1
ATOM 1990 C CA . MET A 1 248 ? -80.059 -31.754 59.283 1.00 74.88 248 MET A CA 1
ATOM 1991 C C . MET A 1 248 ? -79.434 -30.465 58.720 1.00 74.88 248 MET A C 1
ATOM 1993 O O . MET A 1 248 ? -79.373 -30.304 57.502 1.00 74.88 248 MET A O 1
ATOM 1997 N N . ILE A 1 249 ? -78.918 -29.586 59.587 1.00 77.31 249 ILE A N 1
ATOM 1998 C CA . ILE A 1 249 ? -78.156 -28.387 59.211 1.00 77.31 249 ILE A CA 1
ATOM 1999 C C . ILE A 1 249 ? -76.845 -28.781 58.530 1.00 77.31 249 ILE A C 1
ATOM 2001 O O . ILE A 1 249 ? -76.568 -28.251 57.463 1.00 77.31 249 ILE A O 1
ATOM 2005 N N . ASP A 1 250 ? -76.087 -29.735 59.071 1.00 78.56 250 ASP A N 1
ATOM 2006 C CA . ASP A 1 250 ? -74.839 -30.215 58.465 1.00 78.56 250 ASP A CA 1
ATOM 2007 C C . ASP A 1 250 ? -75.086 -30.877 57.107 1.00 78.56 250 ASP A C 1
ATOM 2009 O O . ASP A 1 250 ? -74.341 -30.650 56.156 1.00 78.56 250 ASP A O 1
ATOM 2013 N N . SER A 1 251 ? -76.158 -31.663 56.968 1.00 79.69 251 SER A N 1
ATOM 2014 C CA . SER A 1 251 ? -76.517 -32.265 55.680 1.00 79.69 251 SER A CA 1
ATOM 2015 C C . SER A 1 251 ? -76.900 -31.206 54.640 1.00 79.69 251 SER A C 1
ATOM 2017 O O . SER A 1 251 ? -76.454 -31.291 53.494 1.00 79.69 251 SER A O 1
ATOM 2019 N N . LEU A 1 252 ? -77.670 -30.186 55.035 1.00 80.50 252 LEU A N 1
ATOM 2020 C CA . LEU A 1 252 ? -78.001 -29.055 54.168 1.00 80.50 252 LEU A CA 1
ATOM 2021 C C . LEU A 1 252 ? -76.766 -28.211 53.837 1.00 80.50 252 LEU A C 1
ATOM 2023 O O . LEU A 1 252 ? -76.587 -27.843 52.680 1.00 80.50 252 LEU A O 1
ATOM 2027 N N . ALA A 1 253 ? -75.901 -27.938 54.812 1.00 80.62 253 ALA A N 1
ATOM 2028 C CA . ALA A 1 253 ? -74.670 -27.180 54.630 1.00 80.62 253 ALA A CA 1
ATOM 2029 C C . ALA A 1 253 ? -73.715 -27.902 53.676 1.00 80.62 253 ALA A C 1
ATOM 2031 O O . ALA A 1 253 ? -73.215 -27.280 52.746 1.00 80.62 253 ALA A O 1
ATOM 2032 N N . ASN A 1 254 ? -73.537 -29.217 53.831 1.00 78.06 254 ASN A N 1
ATOM 2033 C CA . ASN A 1 254 ? -72.733 -30.035 52.923 1.00 78.06 254 ASN A CA 1
ATOM 2034 C C . ASN A 1 254 ? -73.343 -30.104 51.516 1.00 78.06 254 ASN A C 1
ATOM 2036 O O . ASN A 1 254 ? -72.612 -30.027 50.532 1.00 78.06 254 ASN A O 1
ATOM 2040 N N . GLY A 1 255 ? -74.673 -30.195 51.403 1.00 81.19 255 GLY A N 1
ATOM 2041 C CA . GLY A 1 255 ? -75.366 -30.150 50.114 1.00 81.19 255 GLY A CA 1
ATOM 2042 C C . GLY A 1 255 ? -75.199 -28.805 49.401 1.00 81.19 255 GLY A C 1
ATOM 2043 O O . GLY A 1 255 ? -74.870 -28.767 48.218 1.00 81.19 255 GLY A O 1
ATOM 2044 N N . ILE A 1 256 ? -75.367 -27.693 50.124 1.00 83.81 256 ILE A N 1
ATOM 2045 C CA . ILE A 1 256 ? -75.168 -26.338 49.592 1.00 83.81 256 ILE A CA 1
ATOM 2046 C C . ILE A 1 256 ? -73.695 -26.117 49.233 1.00 83.81 256 ILE A C 1
ATOM 2048 O O . ILE A 1 256 ? -73.413 -25.609 48.152 1.00 83.81 256 ILE A O 1
ATOM 2052 N N . ALA A 1 257 ? -72.761 -26.526 50.095 1.00 81.62 257 ALA A N 1
ATOM 2053 C CA . ALA A 1 257 ? -71.330 -26.413 49.844 1.00 81.62 257 ALA A CA 1
ATOM 2054 C C . ALA A 1 257 ? -70.927 -27.182 48.582 1.00 81.62 257 ALA A C 1
ATOM 2056 O O . ALA A 1 257 ? -70.246 -26.612 47.739 1.00 81.62 257 ALA A O 1
ATOM 2057 N N . ALA A 1 258 ? -71.398 -28.420 48.402 1.00 81.88 258 ALA A N 1
ATOM 2058 C CA . ALA A 1 258 ? -71.135 -29.198 47.192 1.00 81.88 258 ALA A CA 1
ATOM 2059 C C . ALA A 1 258 ? -71.657 -28.491 45.929 1.00 81.88 258 ALA A C 1
ATOM 2061 O O . ALA A 1 258 ? -70.911 -28.329 44.970 1.00 81.88 258 ALA A O 1
ATOM 2062 N N . ILE A 1 259 ? -72.895 -27.977 45.955 1.00 85.38 259 ILE A N 1
ATOM 2063 C CA . ILE A 1 259 ? -73.485 -27.244 44.820 1.00 85.38 259 ILE A CA 1
ATOM 2064 C C . ILE A 1 259 ? -72.690 -25.970 44.494 1.00 85.38 259 ILE A C 1
ATOM 2066 O O . ILE A 1 259 ? -72.480 -25.653 43.323 1.00 85.38 259 ILE A O 1
ATOM 2070 N N . VAL A 1 260 ? -72.260 -25.219 45.514 1.00 86.81 260 VAL A N 1
ATOM 2071 C CA . VAL A 1 260 ? -71.475 -23.988 45.331 1.00 86.81 260 VAL A CA 1
ATOM 2072 C C . VAL A 1 260 ? -70.076 -24.310 44.811 1.00 86.81 260 VAL A C 1
ATOM 2074 O O . VAL A 1 260 ? -69.625 -23.659 43.875 1.00 86.81 260 VAL A O 1
ATOM 2077 N N . ILE A 1 261 ? -69.417 -25.330 45.362 1.00 85.50 261 ILE A N 1
ATOM 2078 C CA . ILE A 1 261 ? -68.091 -25.776 44.922 1.00 85.50 261 ILE A CA 1
ATOM 2079 C C . ILE A 1 261 ? -68.146 -26.241 43.465 1.00 85.50 261 ILE A C 1
ATOM 2081 O O . ILE A 1 261 ? -67.348 -25.766 42.664 1.00 85.50 261 ILE A O 1
ATOM 2085 N N . ASP A 1 262 ? -69.104 -27.091 43.088 1.00 83.31 262 ASP A N 1
ATOM 2086 C CA . ASP A 1 262 ? -69.242 -27.572 41.707 1.00 83.31 262 ASP A CA 1
ATOM 2087 C C . ASP A 1 262 ? -69.508 -26.421 40.726 1.00 83.31 262 ASP A C 1
ATOM 2089 O O . ASP A 1 262 ? -68.944 -26.382 39.628 1.00 83.31 262 ASP A O 1
ATOM 2093 N N . LYS A 1 263 ? -70.329 -25.442 41.132 1.00 88.00 263 LYS A N 1
ATOM 2094 C CA . LYS A 1 263 ? -70.592 -24.240 40.334 1.00 88.00 263 LYS A CA 1
ATOM 2095 C C . LYS A 1 263 ? -69.334 -23.388 40.159 1.00 88.00 263 LYS A C 1
ATOM 2097 O O . LYS A 1 263 ? -69.053 -22.965 39.039 1.00 88.00 263 LYS A O 1
ATOM 2102 N N . GLU A 1 264 ? -68.578 -23.145 41.229 1.00 86.69 264 GLU A N 1
ATOM 2103 C CA . GLU A 1 264 ? -67.357 -22.337 41.151 1.00 86.69 264 GLU A CA 1
ATOM 2104 C C . GLU A 1 264 ? -66.231 -23.046 40.401 1.00 86.69 264 GLU A C 1
ATOM 2106 O O . GLU A 1 264 ? -65.541 -22.424 39.598 1.00 86.69 264 GLU A O 1
ATOM 2111 N N . ILE A 1 265 ? -66.093 -24.363 40.563 1.00 85.31 265 ILE A N 1
ATOM 2112 C CA . ILE A 1 265 ? -65.181 -25.170 39.749 1.00 85.31 265 ILE A CA 1
ATOM 2113 C C . ILE A 1 265 ? -65.546 -25.030 38.263 1.00 85.31 265 ILE A C 1
ATOM 2115 O O . ILE A 1 265 ? -64.665 -24.790 37.435 1.00 85.31 265 ILE A O 1
ATOM 2119 N N . GLY A 1 266 ? -66.836 -25.112 37.917 1.00 84.12 266 GLY A N 1
ATOM 2120 C CA . GLY A 1 266 ? -67.318 -24.897 36.551 1.00 84.12 266 GLY A CA 1
ATOM 2121 C C . GLY A 1 266 ? -66.979 -23.508 35.993 1.00 84.12 266 GLY A C 1
ATOM 2122 O O . GLY A 1 266 ? -66.505 -23.407 34.859 1.00 84.12 266 GLY A O 1
ATOM 2123 N N . ASN A 1 267 ? -67.160 -22.451 36.793 1.00 86.69 267 ASN A N 1
ATOM 2124 C CA . ASN A 1 267 ? -66.803 -21.079 36.413 1.00 86.69 267 ASN A CA 1
ATOM 2125 C C . ASN A 1 267 ? -65.295 -20.933 36.161 1.00 86.69 267 ASN A C 1
ATOM 2127 O O . ASN A 1 267 ? -64.898 -20.398 35.126 1.00 86.69 267 ASN A O 1
ATOM 2131 N N . ILE A 1 268 ? -64.459 -21.464 37.061 1.00 84.25 268 ILE A N 1
ATOM 2132 C CA . ILE A 1 268 ? -62.994 -21.426 36.943 1.00 84.25 268 ILE A CA 1
ATOM 2133 C C . ILE A 1 268 ? -62.537 -22.140 35.666 1.00 84.25 268 ILE A C 1
ATOM 2135 O O . ILE A 1 268 ? -61.684 -21.625 34.941 1.00 84.25 268 ILE A O 1
ATOM 2139 N N . PHE A 1 269 ? -63.114 -23.303 35.348 1.00 85.44 269 PHE A N 1
ATOM 2140 C CA . PHE A 1 269 ? -62.788 -24.012 34.108 1.00 85.44 269 PHE A CA 1
ATOM 2141 C C . PHE A 1 269 ? -63.204 -23.225 32.859 1.00 85.44 269 PHE A C 1
ATOM 2143 O O . PHE A 1 269 ? -62.431 -23.163 31.901 1.00 85.44 269 PHE A O 1
ATOM 2150 N N . ALA A 1 270 ? -64.381 -22.593 32.862 1.00 83.44 270 ALA A N 1
ATOM 2151 C CA . ALA A 1 270 ? -64.847 -21.782 31.738 1.00 83.44 270 ALA A CA 1
ATOM 2152 C C . ALA A 1 270 ? -63.971 -20.534 31.517 1.00 83.44 270 ALA A C 1
ATOM 2154 O O . ALA A 1 270 ? -63.562 -20.258 30.386 1.00 83.44 270 ALA A O 1
ATOM 2155 N N . GLU A 1 271 ? -63.625 -19.811 32.587 1.00 82.75 271 GLU A N 1
ATOM 2156 C CA . GLU A 1 271 ? -62.719 -18.659 32.517 1.00 82.75 271 GLU A CA 1
ATOM 2157 C C . GLU A 1 271 ? -61.307 -19.067 32.089 1.00 82.75 271 GLU A C 1
ATOM 2159 O O . GLU A 1 271 ? -60.703 -18.398 31.249 1.00 82.75 271 GLU A O 1
ATOM 2164 N N . SER A 1 272 ? -60.799 -20.197 32.593 1.00 82.25 272 SER A N 1
ATOM 2165 C CA . SER A 1 272 ? -59.499 -20.744 32.197 1.00 82.25 272 SER A CA 1
ATOM 2166 C C . SER A 1 272 ? -59.457 -21.090 30.707 1.00 82.25 272 SER A C 1
ATOM 2168 O O . SER A 1 272 ? -58.516 -20.697 30.016 1.00 82.25 272 SER A O 1
ATOM 2170 N N . MET A 1 273 ? -60.491 -21.756 30.177 1.00 83.31 273 MET A N 1
ATOM 2171 C CA . MET A 1 273 ? -60.577 -22.072 28.748 1.00 83.31 273 MET A CA 1
ATOM 2172 C C . MET A 1 273 ? -60.646 -20.812 27.880 1.00 83.31 273 MET A C 1
ATOM 2174 O O . MET A 1 273 ? -59.971 -20.745 26.852 1.00 83.31 273 MET A O 1
ATOM 2178 N N . ASN A 1 274 ? -61.409 -19.800 28.302 1.00 84.19 274 ASN A N 1
ATOM 2179 C CA . ASN A 1 274 ? -61.499 -18.534 27.579 1.00 84.19 274 ASN A CA 1
ATOM 2180 C C . ASN A 1 274 ? -60.163 -17.771 27.597 1.00 84.19 274 ASN A C 1
ATOM 2182 O O . ASN A 1 274 ? -59.723 -17.274 26.565 1.00 84.19 274 ASN A O 1
ATOM 2186 N N . CYS A 1 275 ? -59.476 -17.738 28.744 1.00 78.88 275 CYS A N 1
ATOM 2187 C CA . CYS A 1 275 ? -58.143 -17.148 28.871 1.00 78.88 275 CYS A CA 1
ATOM 2188 C C . CYS A 1 275 ? -57.122 -17.854 27.966 1.00 78.88 275 CYS A C 1
ATOM 2190 O O . CYS A 1 275 ? -56.364 -17.211 27.246 1.00 78.88 275 CYS A O 1
ATOM 2192 N N . ASN A 1 276 ? -57.139 -19.187 27.925 1.00 77.56 276 ASN A N 1
ATOM 2193 C CA . ASN A 1 276 ? -56.217 -19.939 27.078 1.00 77.56 276 ASN A CA 1
ATOM 2194 C C . ASN A 1 276 ? -56.482 -19.683 25.580 1.00 77.56 276 ASN A C 1
ATOM 2196 O O . ASN A 1 276 ? -55.547 -19.528 24.795 1.00 77.56 276 ASN A O 1
ATOM 2200 N N . ALA A 1 277 ? -57.755 -19.564 25.183 1.00 80.62 277 ALA A N 1
ATOM 2201 C CA . ALA A 1 277 ? -58.136 -19.214 23.816 1.00 80.62 277 ALA A CA 1
ATOM 2202 C C . ALA A 1 277 ? -57.679 -17.796 23.423 1.00 80.62 277 ALA A C 1
ATOM 2204 O O . ALA A 1 277 ? -57.130 -17.612 22.334 1.00 80.62 277 ALA A O 1
ATOM 2205 N N . THR A 1 278 ? -57.841 -16.800 24.303 1.00 81.50 278 THR A N 1
ATOM 2206 C CA . THR A 1 278 ? -57.395 -15.424 24.023 1.00 81.50 278 THR A CA 1
ATOM 2207 C C . THR A 1 278 ? -55.874 -15.303 23.979 1.00 81.50 278 THR A C 1
ATOM 2209 O O . THR A 1 278 ? -55.359 -14.583 23.121 1.00 81.50 278 THR A O 1
ATOM 2212 N N . VAL A 1 279 ? -55.143 -16.035 24.827 1.00 79.56 279 VAL A N 1
ATOM 2213 C CA . VAL A 1 279 ? -53.669 -16.106 24.801 1.00 79.56 279 VAL A CA 1
ATOM 2214 C C . VAL A 1 279 ? -53.165 -16.724 23.492 1.00 79.56 279 VAL A C 1
ATOM 2216 O O . VAL A 1 279 ? -52.258 -16.185 22.854 1.00 79.56 279 VAL A O 1
ATOM 2219 N N . LEU A 1 280 ? -53.770 -17.824 23.034 1.00 81.31 280 LEU A N 1
ATOM 2220 C CA . LEU A 1 280 ? -53.424 -18.434 21.744 1.00 81.31 280 LEU A CA 1
ATOM 2221 C C . LEU A 1 280 ? -53.717 -17.498 20.560 1.00 81.31 280 LEU A C 1
ATOM 2223 O O . LEU A 1 280 ? -52.899 -17.381 19.651 1.00 81.31 280 LEU A O 1
ATOM 2227 N N . GLN A 1 281 ? -54.836 -16.773 20.584 1.00 77.94 281 GLN A N 1
ATOM 2228 C CA . GLN A 1 281 ? -55.167 -15.824 19.521 1.00 77.94 281 GLN A CA 1
ATOM 2229 C C . GLN A 1 281 ? -54.240 -14.595 19.511 1.00 77.94 281 GLN A C 1
ATOM 2231 O O . GLN A 1 281 ? -53.808 -14.153 18.446 1.00 77.94 281 GLN A O 1
ATOM 2236 N N . THR A 1 282 ? -53.904 -14.043 20.681 1.00 77.00 282 THR A N 1
ATOM 2237 C CA . THR A 1 282 ? -52.978 -12.899 20.777 1.00 77.00 282 THR A CA 1
ATOM 2238 C C . THR A 1 282 ? -51.554 -13.290 20.408 1.00 77.00 282 THR A C 1
ATOM 2240 O O . THR A 1 282 ? -50.912 -12.551 19.666 1.00 77.00 282 THR A O 1
ATOM 2243 N N . SER A 1 283 ? -51.072 -14.458 20.845 1.00 75.81 283 SER A N 1
ATOM 2244 C CA . SER A 1 283 ? -49.764 -14.972 20.418 1.00 75.81 283 SER A CA 1
ATOM 2245 C C . SER A 1 283 ? -49.679 -15.127 18.897 1.00 75.81 283 SER A C 1
ATOM 2247 O O . SER A 1 283 ? -48.728 -14.619 18.310 1.00 75.81 283 SER A O 1
ATOM 2249 N N . ALA A 1 284 ? -50.684 -15.717 18.239 1.00 75.75 284 ALA A N 1
ATOM 2250 C CA . ALA A 1 284 ? -50.711 -15.842 16.778 1.00 75.75 284 ALA A CA 1
ATOM 2251 C C . ALA A 1 284 ? -50.647 -14.475 16.068 1.00 75.75 284 ALA A C 1
ATOM 2253 O O . ALA A 1 284 ? -49.838 -14.288 15.162 1.00 75.75 284 ALA A O 1
ATOM 2254 N N . HIS A 1 285 ? -51.421 -13.488 16.535 1.00 75.25 285 HIS A N 1
ATOM 2255 C CA . HIS A 1 285 ? -51.370 -12.123 15.998 1.00 75.25 285 HIS A CA 1
ATOM 2256 C C . HIS A 1 285 ? -50.017 -11.432 16.209 1.00 75.25 285 HIS A C 1
ATOM 2258 O O . HIS A 1 285 ? -49.569 -10.688 15.336 1.00 75.25 285 HIS A O 1
ATOM 2264 N N . LEU A 1 286 ? -49.362 -11.661 17.351 1.00 76.69 286 LEU A N 1
ATOM 2265 C CA . LEU A 1 286 ? -48.023 -11.136 17.615 1.00 76.69 286 LEU A CA 1
ATOM 2266 C C . LEU A 1 286 ? -46.983 -11.788 16.696 1.00 76.69 286 LEU A C 1
ATOM 2268 O O . LEU A 1 286 ? -46.127 -11.079 16.174 1.00 76.69 286 LEU A O 1
ATOM 2272 N N . TYR A 1 287 ? -47.074 -13.099 16.455 1.00 73.19 287 TYR A N 1
ATOM 2273 C CA . TYR A 1 287 ? -46.183 -13.795 15.525 1.00 73.19 287 TYR A CA 1
ATOM 2274 C C . TYR A 1 287 ? -46.327 -13.267 14.096 1.00 73.19 287 TYR A C 1
ATOM 2276 O O . TYR A 1 287 ? -45.320 -12.852 13.526 1.00 73.19 287 TYR A O 1
ATOM 2284 N N . ASP A 1 288 ? -47.545 -13.206 13.548 1.00 71.62 288 ASP A N 1
ATOM 2285 C CA . ASP A 1 288 ? -47.773 -12.695 12.187 1.00 71.62 288 ASP A CA 1
ATOM 2286 C C . ASP A 1 288 ? -47.351 -11.224 12.064 1.00 71.62 288 ASP A C 1
ATOM 2288 O O . ASP A 1 288 ? -46.659 -10.841 11.122 1.00 71.62 288 ASP A O 1
ATOM 2292 N N . GLY A 1 289 ? -47.692 -10.396 13.057 1.00 75.44 289 GLY A N 1
ATOM 2293 C CA . GLY A 1 289 ? -47.344 -8.977 13.062 1.00 75.44 289 GLY A CA 1
ATOM 2294 C C . GLY A 1 289 ? -45.836 -8.718 13.112 1.00 75.44 289 GLY A C 1
ATOM 2295 O O . GLY A 1 289 ? -45.357 -7.811 12.429 1.00 75.44 289 GLY A O 1
ATOM 2296 N N . VAL A 1 290 ? -45.085 -9.505 13.892 1.00 75.75 290 VAL A N 1
ATOM 2297 C CA . VAL A 1 290 ? -43.619 -9.406 13.982 1.00 75.75 290 VAL A CA 1
ATOM 2298 C C . VAL A 1 290 ? -42.954 -9.976 12.729 1.00 75.75 290 VAL A C 1
ATOM 2300 O O . VAL A 1 290 ? -42.008 -9.372 12.220 1.00 75.75 290 VAL A O 1
ATOM 2303 N N . LEU A 1 291 ? -43.436 -11.109 12.214 1.00 72.25 291 LEU A N 1
ATOM 2304 C CA . LEU A 1 291 ? -42.855 -11.756 11.041 1.00 72.25 291 LEU A CA 1
ATOM 2305 C C . LEU A 1 291 ? -43.018 -10.882 9.788 1.00 72.25 291 LEU A C 1
ATOM 2307 O O . LEU A 1 291 ? -42.026 -10.579 9.126 1.00 72.25 291 LEU A O 1
ATOM 2311 N N . ASP A 1 292 ? -44.235 -10.420 9.494 1.00 73.50 292 ASP A N 1
ATOM 2312 C CA . ASP A 1 292 ? -44.483 -9.634 8.284 1.00 73.50 292 ASP A CA 1
ATOM 2313 C C . ASP A 1 292 ? -43.941 -8.211 8.409 1.00 73.50 292 ASP A C 1
ATOM 2315 O O . ASP A 1 292 ? -43.218 -7.757 7.527 1.00 73.50 292 ASP A O 1
ATOM 2319 N N . ASN A 1 293 ? -44.217 -7.486 9.498 1.00 72.44 293 ASN A N 1
ATOM 2320 C CA . ASN A 1 293 ? -43.835 -6.070 9.538 1.00 72.44 293 ASN A CA 1
ATOM 2321 C C . ASN A 1 293 ? -42.362 -5.864 9.872 1.00 72.44 293 ASN A C 1
ATOM 2323 O O . ASN A 1 293 ? -41.716 -5.021 9.251 1.00 72.44 293 ASN A O 1
ATOM 2327 N N . CYS A 1 294 ? -41.812 -6.593 10.845 1.00 72.12 294 CYS A N 1
ATOM 2328 C CA . CYS A 1 294 ? -40.435 -6.347 11.268 1.00 72.12 294 CYS A CA 1
ATOM 2329 C C . CYS A 1 294 ? -39.449 -7.036 10.328 1.00 72.12 294 CYS A C 1
ATOM 2331 O O . CYS A 1 294 ? -38.524 -6.385 9.844 1.00 72.12 294 CYS A O 1
ATOM 2333 N N . ILE A 1 295 ? -39.651 -8.324 10.029 1.00 73.75 295 ILE A N 1
ATOM 2334 C CA . ILE A 1 295 ? -38.648 -9.094 9.286 1.00 73.75 295 ILE A CA 1
ATOM 2335 C C . ILE A 1 295 ? -38.657 -8.741 7.795 1.00 73.75 295 ILE A C 1
ATOM 2337 O O . ILE A 1 295 ? -37.582 -8.490 7.255 1.00 73.75 295 ILE A O 1
ATOM 2341 N N . GLN A 1 296 ? -39.811 -8.641 7.117 1.00 76.00 296 GLN A N 1
ATOM 2342 C CA . GLN A 1 296 ? -39.812 -8.259 5.689 1.00 76.00 296 GLN A CA 1
ATOM 2343 C C . GLN A 1 296 ? -39.277 -6.842 5.471 1.00 76.00 296 GLN A C 1
ATOM 2345 O O . GLN A 1 296 ? -38.476 -6.626 4.560 1.00 76.00 296 GLN A O 1
ATOM 2350 N N . THR A 1 297 ? -39.657 -5.886 6.325 1.00 78.94 297 THR A N 1
ATOM 2351 C CA . THR A 1 297 ? -39.161 -4.505 6.221 1.00 78.94 297 THR A CA 1
ATOM 2352 C C . THR A 1 297 ? -37.652 -4.449 6.446 1.00 78.94 297 THR A C 1
ATOM 2354 O O . THR A 1 297 ? -36.935 -3.864 5.634 1.00 78.94 297 THR A O 1
ATOM 2357 N N . GLN A 1 298 ? -37.140 -5.125 7.482 1.00 76.00 298 GLN A N 1
ATOM 2358 C CA . GLN A 1 298 ? -35.699 -5.183 7.743 1.00 76.00 298 GLN A CA 1
ATOM 2359 C C . GLN A 1 298 ? -34.939 -5.900 6.622 1.00 76.00 298 GLN A C 1
ATOM 2361 O O . GLN A 1 298 ? -33.883 -5.426 6.213 1.00 76.00 298 GLN A O 1
ATOM 2366 N N . ILE A 1 299 ? -35.465 -6.999 6.070 1.00 77.94 299 ILE A N 1
ATOM 2367 C CA . ILE A 1 299 ? -34.853 -7.684 4.921 1.00 77.94 299 ILE A CA 1
ATOM 2368 C C . ILE A 1 299 ? -34.823 -6.760 3.697 1.00 77.94 299 ILE A C 1
ATOM 2370 O O . ILE A 1 299 ? -33.801 -6.699 3.012 1.00 77.94 299 ILE A O 1
ATOM 2374 N N . GLY A 1 300 ? -35.899 -6.014 3.430 1.00 77.44 300 GLY A N 1
ATOM 2375 C CA . GLY A 1 300 ? -35.966 -5.038 2.342 1.00 77.44 300 GLY A CA 1
ATOM 2376 C C . GLY A 1 300 ? -34.933 -3.918 2.489 1.00 77.44 300 GLY A C 1
ATOM 2377 O O . GLY A 1 300 ? -34.176 -3.650 1.554 1.00 77.44 300 GLY A O 1
ATOM 2378 N N . GLU A 1 301 ? -34.840 -3.309 3.673 1.00 80.88 301 GLU A N 1
ATOM 2379 C CA . GLU A 1 301 ? -33.869 -2.247 3.971 1.00 80.88 301 GLU A CA 1
ATOM 2380 C C . GLU A 1 301 ? -32.420 -2.749 3.936 1.00 80.88 301 GLU A C 1
ATOM 2382 O O . GLU A 1 301 ? -31.542 -2.097 3.358 1.00 80.88 301 GLU A O 1
ATOM 2387 N N . VAL A 1 302 ? -32.150 -3.930 4.500 1.00 81.12 302 VAL A N 1
ATOM 2388 C CA . VAL A 1 302 ? -30.819 -4.554 4.478 1.00 81.12 302 VAL A CA 1
ATOM 2389 C C . VAL A 1 302 ? -30.429 -4.940 3.051 1.00 81.12 302 VAL A C 1
ATOM 2391 O O . VAL A 1 302 ? -29.299 -4.695 2.637 1.00 81.12 302 VAL A O 1
ATOM 2394 N N . SER A 1 303 ? -31.357 -5.470 2.253 1.00 79.19 303 SER A N 1
ATOM 2395 C CA . SER A 1 303 ? -31.106 -5.820 0.849 1.00 79.19 303 SER A CA 1
ATOM 2396 C C . SER A 1 303 ? -30.833 -4.584 -0.017 1.00 79.19 303 SER A C 1
ATOM 2398 O O . SER A 1 303 ? -29.886 -4.571 -0.815 1.00 79.19 303 SER A O 1
ATOM 2400 N N . LEU A 1 304 ? -31.602 -3.506 0.174 1.00 84.12 304 LEU A N 1
ATOM 2401 C CA . LEU A 1 304 ? -31.401 -2.241 -0.534 1.00 84.12 304 LEU A CA 1
ATOM 2402 C C . LEU A 1 304 ? -30.064 -1.593 -0.143 1.00 84.12 304 LEU A C 1
ATOM 2404 O O . LEU A 1 304 ? -29.287 -1.201 -1.016 1.00 84.12 304 LEU A O 1
ATOM 2408 N N . SER A 1 305 ? -29.770 -1.510 1.156 1.00 81.75 305 SER A N 1
ATOM 2409 C CA . SER A 1 305 ? -28.521 -0.927 1.660 1.00 81.75 305 SER A CA 1
ATOM 2410 C C . SER A 1 305 ? -27.292 -1.743 1.245 1.00 81.75 305 SER A C 1
ATOM 2412 O O . SER A 1 305 ? -26.303 -1.160 0.794 1.00 81.75 305 SER A O 1
ATOM 2414 N N . ALA A 1 306 ? -27.369 -3.078 1.272 1.00 80.19 306 ALA A N 1
ATOM 2415 C CA . ALA A 1 306 ? -26.324 -3.958 0.753 1.00 80.19 306 ALA A CA 1
ATOM 2416 C C . ALA A 1 306 ? -26.114 -3.773 -0.760 1.00 80.19 306 ALA A C 1
ATOM 2418 O O . ALA A 1 306 ? -24.974 -3.694 -1.223 1.00 80.19 306 ALA A O 1
ATOM 2419 N N . SER A 1 307 ? -27.194 -3.634 -1.536 1.00 80.44 307 SER A N 1
ATOM 2420 C CA . SER A 1 307 ? -27.122 -3.395 -2.984 1.00 80.44 307 SER A CA 1
ATOM 2421 C C . SER A 1 307 ? -26.493 -2.039 -3.320 1.00 80.44 307 SER A C 1
ATOM 2423 O O . SER A 1 307 ? -25.652 -1.947 -4.217 1.00 80.44 307 SER A O 1
ATOM 2425 N N . LEU A 1 308 ? -26.850 -0.981 -2.582 1.00 86.56 308 LEU A N 1
ATOM 2426 C CA . LEU A 1 308 ? -26.259 0.351 -2.735 1.00 86.56 308 LEU A CA 1
ATOM 2427 C C . LEU A 1 308 ? -24.773 0.356 -2.362 1.00 86.56 308 LEU A C 1
ATOM 2429 O O . LEU A 1 308 ? -23.960 0.859 -3.137 1.00 86.56 308 LEU A O 1
ATOM 2433 N N . SER A 1 309 ? -24.409 -0.262 -1.235 1.00 81.44 309 SER A N 1
ATOM 2434 C CA . SER A 1 309 ? -23.015 -0.392 -0.795 1.00 81.44 309 SER A CA 1
ATOM 2435 C C . SER A 1 309 ? -22.174 -1.199 -1.792 1.00 81.44 309 SER A C 1
ATOM 2437 O O . SER A 1 309 ? -21.081 -0.775 -2.170 1.00 81.44 309 SER A O 1
ATOM 2439 N N . SER A 1 310 ? -22.711 -2.306 -2.319 1.00 84.50 310 SER A N 1
ATOM 2440 C CA . SER A 1 310 ? -22.052 -3.106 -3.360 1.00 84.50 310 SER A CA 1
ATOM 2441 C C . SER A 1 310 ? -21.820 -2.300 -4.642 1.00 84.50 310 SER A C 1
ATOM 2443 O O . SER A 1 310 ? -20.724 -2.319 -5.206 1.00 84.50 310 SER A O 1
ATOM 2445 N N . ASN A 1 311 ? -22.821 -1.543 -5.097 1.00 82.50 311 ASN A N 1
ATOM 2446 C CA . ASN A 1 311 ? -22.691 -0.698 -6.284 1.00 82.50 311 ASN A CA 1
ATOM 2447 C C . ASN A 1 311 ? -21.716 0.466 -6.073 1.00 82.50 311 ASN A C 1
ATOM 2449 O O . ASN A 1 311 ? -20.989 0.826 -7.000 1.00 82.50 311 ASN A O 1
ATOM 2453 N N . GLN A 1 312 ? -21.669 1.040 -4.871 1.00 86.06 312 GLN A N 1
ATOM 2454 C CA . GLN A 1 312 ? -20.704 2.076 -4.523 1.00 86.06 312 GLN A CA 1
ATOM 2455 C C . GLN A 1 312 ? -19.272 1.523 -4.511 1.00 86.06 312 GLN A C 1
ATOM 2457 O O . GLN A 1 312 ? -18.408 2.101 -5.164 1.00 86.06 312 GLN A O 1
ATOM 2462 N N . SER A 1 313 ? -19.050 0.352 -3.907 1.00 83.69 313 SER A N 1
ATOM 2463 C CA . SER A 1 313 ? -17.754 -0.338 -3.943 1.00 83.69 313 SER A CA 1
ATOM 2464 C C . SER A 1 313 ? -17.310 -0.655 -5.378 1.00 83.69 313 SER A C 1
ATOM 2466 O O . SER A 1 313 ? -16.158 -0.418 -5.736 1.00 83.69 313 SER A O 1
ATOM 2468 N N . LYS A 1 314 ? -18.224 -1.103 -6.254 1.00 86.38 314 LYS A N 1
ATOM 2469 C CA . LYS A 1 314 ? -17.920 -1.309 -7.683 1.00 86.38 314 LYS A CA 1
ATOM 2470 C C . LYS A 1 314 ? -17.505 -0.011 -8.383 1.00 86.38 314 LYS A C 1
ATOM 2472 O O . LYS A 1 314 ? -16.536 -0.021 -9.137 1.00 86.38 314 LYS A O 1
ATOM 2477 N N . LYS A 1 315 ? -18.207 1.103 -8.138 1.00 85.12 315 LYS A N 1
ATOM 2478 C CA . LYS A 1 315 ? -17.843 2.418 -8.699 1.00 85.12 315 LYS A CA 1
ATOM 2479 C C . LYS A 1 315 ? -16.482 2.900 -8.196 1.00 85.12 315 LYS A C 1
ATOM 2481 O O . LYS A 1 315 ? -15.702 3.416 -8.990 1.00 85.12 315 LYS A O 1
ATOM 2486 N N . GLU A 1 316 ? -16.196 2.722 -6.910 1.00 87.38 316 GLU A N 1
ATOM 2487 C CA . GLU A 1 316 ? -14.915 3.091 -6.300 1.00 87.38 316 GLU A CA 1
ATOM 2488 C C . GLU A 1 316 ? -13.762 2.252 -6.866 1.00 87.38 316 GLU A C 1
ATOM 2490 O O . GLU A 1 316 ? -12.740 2.821 -7.241 1.00 87.38 316 GLU A O 1
ATOM 2495 N N . ASN A 1 317 ? -13.953 0.941 -7.047 1.00 87.25 317 ASN A N 1
ATOM 2496 C CA . ASN A 1 317 ? -12.963 0.064 -7.681 1.00 87.25 317 ASN A CA 1
ATOM 2497 C C . ASN A 1 317 ? -12.653 0.496 -9.124 1.00 87.25 317 ASN A C 1
ATOM 2499 O O . ASN A 1 317 ? -11.485 0.632 -9.479 1.00 87.25 317 ASN A O 1
ATOM 2503 N N . ILE A 1 318 ? -13.680 0.791 -9.933 1.00 87.81 318 ILE A N 1
ATOM 2504 C CA . ILE A 1 318 ? -13.494 1.285 -11.311 1.00 87.81 318 ILE A CA 1
ATOM 2505 C C . ILE A 1 318 ? -12.765 2.638 -11.308 1.00 87.81 318 ILE A C 1
ATOM 2507 O O . ILE A 1 318 ? -11.851 2.861 -12.099 1.00 87.81 318 ILE A O 1
ATOM 2511 N N . ALA A 1 319 ? -13.128 3.552 -10.403 1.00 86.56 319 ALA A N 1
ATOM 2512 C CA . ALA A 1 319 ? -12.460 4.847 -10.291 1.00 86.56 319 ALA A CA 1
ATOM 2513 C C . ALA A 1 319 ? -10.985 4.707 -9.869 1.00 86.56 319 ALA A C 1
ATOM 2515 O O . ALA A 1 319 ? -10.133 5.444 -10.373 1.00 86.56 319 ALA A O 1
ATOM 2516 N N . GLN A 1 320 ? -10.669 3.758 -8.982 1.00 86.94 320 GLN A N 1
ATOM 2517 C CA . GLN A 1 320 ? -9.297 3.436 -8.587 1.00 86.94 320 GLN A CA 1
ATOM 2518 C C . GLN A 1 320 ? -8.498 2.834 -9.747 1.00 86.94 320 GLN A C 1
ATOM 2520 O O . GLN A 1 320 ? -7.351 3.231 -9.944 1.00 86.94 320 GLN A O 1
ATOM 2525 N N . GLU A 1 321 ? -9.098 1.942 -10.535 1.00 84.94 321 GLU A N 1
ATOM 2526 C CA . GLU A 1 321 ? -8.473 1.338 -11.716 1.00 84.94 321 GLU A CA 1
ATOM 2527 C C . GLU A 1 321 ? -8.147 2.399 -12.779 1.00 84.94 321 GLU A C 1
ATOM 2529 O O . GLU A 1 321 ? -6.999 2.504 -13.209 1.00 84.94 321 GLU A O 1
ATOM 2534 N N . ILE A 1 322 ? -9.090 3.299 -13.085 1.00 87.31 322 ILE A N 1
ATOM 2535 C CA . ILE A 1 322 ? -8.859 4.436 -13.995 1.00 87.31 322 ILE A CA 1
ATOM 2536 C C . ILE A 1 322 ? -7.761 5.368 -13.453 1.00 87.31 322 ILE A C 1
ATOM 2538 O O . ILE A 1 322 ? -6.879 5.811 -14.194 1.00 87.31 322 ILE A O 1
ATOM 2542 N N . CYS A 1 323 ? -7.776 5.685 -12.153 1.00 87.88 323 CYS A N 1
ATOM 2543 C CA . CYS A 1 323 ? -6.716 6.489 -11.531 1.00 87.88 323 CYS A CA 1
ATOM 2544 C C . CYS A 1 323 ? -5.345 5.808 -11.634 1.00 87.88 323 CYS A C 1
ATOM 2546 O O . CYS A 1 323 ? -4.327 6.475 -11.839 1.00 87.88 323 CYS A O 1
ATOM 2548 N N . PHE A 1 324 ? -5.314 4.487 -11.481 1.00 87.00 324 PHE A N 1
ATOM 2549 C CA . PHE A 1 324 ? -4.104 3.688 -11.553 1.00 87.00 324 PHE A CA 1
ATOM 2550 C C . PHE A 1 324 ? -3.533 3.648 -12.975 1.00 87.00 324 PHE A C 1
ATOM 2552 O O . PHE A 1 324 ? -2.346 3.935 -13.153 1.00 87.00 324 PHE A O 1
ATOM 2559 N N . GLU A 1 325 ? -4.367 3.398 -13.986 1.00 84.50 325 GLU A N 1
ATOM 2560 C CA . GLU A 1 325 ? -3.973 3.430 -15.401 1.00 84.50 325 GLU A CA 1
ATOM 2561 C C . GLU A 1 325 ? -3.450 4.806 -15.829 1.00 84.50 325 GLU A C 1
ATOM 2563 O O . GLU A 1 325 ? -2.406 4.907 -16.485 1.00 84.50 325 GLU A O 1
ATOM 2568 N N . ASN A 1 326 ? -4.114 5.884 -15.399 1.00 86.75 326 ASN A N 1
ATOM 2569 C CA . ASN A 1 326 ? -3.666 7.250 -15.675 1.00 86.75 326 ASN A CA 1
ATOM 2570 C C . ASN A 1 326 ? -2.300 7.546 -15.040 1.00 86.75 326 ASN A C 1
ATOM 2572 O O . ASN A 1 326 ? -1.437 8.157 -15.672 1.00 86.75 326 ASN A O 1
ATOM 2576 N N . ASN A 1 327 ? -2.067 7.080 -13.810 1.00 87.75 327 ASN A N 1
ATOM 2577 C CA . ASN A 1 327 ? -0.784 7.257 -13.130 1.00 87.75 327 ASN A CA 1
ATOM 2578 C C . ASN A 1 327 ? 0.336 6.458 -13.824 1.00 87.75 327 ASN A C 1
ATOM 2580 O O . ASN A 1 327 ? 1.445 6.961 -14.001 1.00 87.75 327 ASN A O 1
ATOM 2584 N N . ILE A 1 328 ? 0.062 5.233 -14.282 1.00 87.25 328 ILE A N 1
ATOM 2585 C CA . ILE A 1 328 ? 1.028 4.457 -15.077 1.00 87.25 328 ILE A CA 1
ATOM 2586 C C . ILE A 1 328 ? 1.356 5.175 -16.387 1.00 87.25 328 ILE A C 1
ATOM 2588 O O . ILE A 1 328 ? 2.533 5.315 -16.716 1.00 87.25 328 ILE A O 1
ATOM 2592 N N . SER A 1 329 ? 0.341 5.655 -17.106 1.00 84.25 329 SER A N 1
ATOM 2593 C CA . SER A 1 329 ? 0.519 6.353 -18.384 1.00 84.25 329 SER A CA 1
ATOM 2594 C C . SER A 1 329 ? 1.383 7.607 -18.230 1.00 84.25 329 SER A C 1
ATOM 2596 O O . SER A 1 329 ? 2.302 7.819 -19.018 1.00 84.25 329 SER A O 1
ATOM 2598 N N . GLN A 1 330 ? 1.166 8.384 -17.165 1.00 83.00 330 GLN A N 1
ATOM 2599 C CA . GLN A 1 330 ? 1.995 9.547 -16.828 1.00 83.00 330 GLN A CA 1
ATOM 2600 C C . GLN A 1 330 ? 3.440 9.165 -16.479 1.00 83.00 330 GLN A C 1
ATOM 2602 O O . GLN A 1 330 ? 4.380 9.789 -16.963 1.00 83.00 330 GLN A O 1
ATOM 2607 N N . ASN A 1 331 ? 3.651 8.103 -15.697 1.00 84.62 331 ASN A N 1
ATOM 2608 C CA . ASN A 1 331 ? 5.007 7.644 -15.380 1.00 84.62 331 ASN A CA 1
ATOM 2609 C C . ASN A 1 331 ? 5.754 7.134 -16.622 1.00 84.62 331 ASN A C 1
ATOM 2611 O O . ASN A 1 331 ? 6.939 7.416 -16.779 1.00 84.62 331 ASN A O 1
ATOM 2615 N N . LEU A 1 332 ? 5.075 6.410 -17.517 1.00 85.88 332 LEU A N 1
ATOM 2616 C CA . LEU A 1 332 ? 5.662 5.958 -18.781 1.00 85.88 332 LEU A CA 1
ATOM 2617 C C . LEU A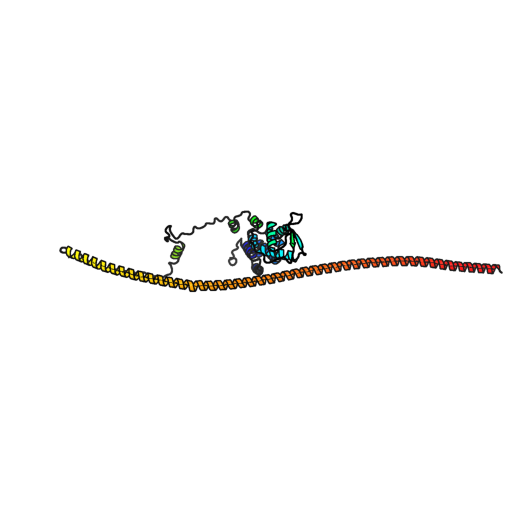 1 332 ? 6.007 7.133 -19.699 1.00 85.88 332 LEU A C 1
ATOM 2619 O O . LEU A 1 332 ? 7.062 7.102 -20.331 1.00 85.88 332 LEU A O 1
ATOM 2623 N N . LEU A 1 333 ? 5.159 8.166 -19.741 1.00 84.69 333 LEU A N 1
ATOM 2624 C CA . LEU A 1 333 ? 5.433 9.396 -20.480 1.00 84.69 333 LEU A CA 1
ATOM 2625 C C . LEU A 1 333 ? 6.682 10.097 -19.931 1.00 84.69 333 LEU A C 1
ATOM 2627 O O . LEU A 1 333 ? 7.594 10.370 -20.701 1.00 84.69 333 LEU A O 1
ATOM 2631 N N . ASN A 1 334 ? 6.782 10.275 -18.611 1.00 80.75 334 ASN A N 1
ATOM 2632 C CA . ASN A 1 334 ? 7.946 10.901 -17.975 1.00 80.75 334 ASN A CA 1
ATOM 2633 C C . ASN A 1 334 ? 9.248 10.129 -18.247 1.00 80.75 334 ASN A C 1
ATOM 2635 O O . ASN A 1 334 ? 10.272 10.730 -18.559 1.00 80.75 334 ASN A O 1
ATOM 2639 N N . VAL A 1 335 ? 9.216 8.793 -18.182 1.00 85.31 335 VAL A N 1
ATOM 2640 C CA . VAL A 1 335 ? 10.385 7.952 -18.499 1.00 85.31 335 VAL A CA 1
ATOM 2641 C C . VAL A 1 335 ? 10.752 8.046 -19.984 1.00 85.31 335 VAL A C 1
ATOM 2643 O O . VAL A 1 335 ? 11.934 8.067 -20.333 1.00 85.31 335 VAL A O 1
ATOM 2646 N N . ALA A 1 336 ? 9.758 8.102 -20.875 1.00 80.06 336 ALA A N 1
ATOM 2647 C CA . ALA A 1 336 ? 9.995 8.287 -22.301 1.00 80.06 336 ALA A CA 1
ATOM 2648 C C . ALA A 1 336 ? 10.595 9.670 -22.595 1.00 80.06 336 ALA A C 1
ATOM 2650 O O . ALA A 1 336 ? 11.555 9.757 -23.358 1.00 80.06 336 ALA A O 1
ATOM 2651 N N . GLU A 1 337 ? 10.086 10.728 -21.961 1.00 80.25 337 GLU A N 1
ATOM 2652 C CA . GLU A 1 337 ? 10.634 12.083 -22.051 1.00 80.25 337 GLU A CA 1
ATOM 2653 C C . GLU A 1 337 ? 12.076 12.135 -21.546 1.00 80.25 337 GLU A C 1
ATOM 2655 O O . GLU A 1 337 ? 12.947 12.623 -22.263 1.00 80.25 337 GLU A O 1
ATOM 2660 N N . GLU A 1 338 ? 12.366 11.563 -20.375 1.00 79.50 338 GLU A N 1
ATOM 2661 C CA . GLU A 1 338 ? 13.720 11.523 -19.814 1.00 79.50 338 GLU A CA 1
ATOM 2662 C C . GLU A 1 338 ? 14.694 10.784 -20.742 1.00 79.50 338 GLU A C 1
ATOM 2664 O O . GLU A 1 338 ? 15.803 11.261 -20.992 1.00 79.50 338 GLU A O 1
ATOM 2669 N N . LYS A 1 339 ? 14.264 9.663 -21.335 1.00 82.88 339 LYS A N 1
ATOM 2670 C CA . LYS A 1 339 ? 15.080 8.912 -22.296 1.00 82.88 339 LYS A CA 1
ATOM 2671 C C . LYS A 1 339 ? 15.315 9.689 -23.591 1.00 82.88 339 LYS A C 1
ATOM 2673 O O . LYS A 1 339 ? 16.447 9.750 -24.064 1.00 82.88 339 LYS A O 1
ATOM 2678 N N . ILE A 1 340 ? 14.276 10.310 -24.153 1.00 83.12 340 ILE A N 1
ATOM 2679 C CA . ILE A 1 340 ? 14.389 11.125 -25.372 1.00 83.12 340 ILE A CA 1
ATOM 2680 C C . ILE A 1 340 ? 15.310 12.324 -25.127 1.00 83.12 340 ILE A C 1
ATOM 2682 O O . ILE A 1 340 ? 16.162 12.627 -25.965 1.00 83.12 340 ILE A O 1
ATOM 2686 N N . VAL A 1 341 ? 15.164 13.001 -23.985 1.00 81.88 341 VAL A N 1
ATOM 2687 C CA . VAL A 1 341 ? 16.019 14.126 -23.594 1.00 81.88 341 VAL A CA 1
ATOM 2688 C C . VAL A 1 341 ? 17.457 13.651 -23.389 1.00 81.88 341 VAL A C 1
ATOM 2690 O O . VAL A 1 341 ? 18.371 14.268 -23.934 1.00 81.88 341 VAL A O 1
ATOM 2693 N N . GLY A 1 342 ? 17.668 12.530 -22.696 1.00 79.12 342 GLY A N 1
ATOM 2694 C CA . GLY A 1 342 ? 18.982 11.918 -22.495 1.00 79.12 342 GLY A CA 1
ATOM 2695 C C . GLY A 1 342 ? 19.691 11.573 -23.808 1.00 79.12 342 GLY A C 1
ATOM 2696 O O . GLY A 1 342 ? 20.813 12.030 -24.039 1.00 79.12 342 GLY A O 1
ATOM 2697 N N . ASP A 1 343 ? 19.018 10.853 -24.709 1.00 80.44 343 ASP A N 1
ATOM 2698 C CA . ASP A 1 343 ? 19.559 10.453 -26.016 1.00 80.44 343 ASP A CA 1
ATOM 2699 C C . ASP A 1 343 ? 19.879 11.6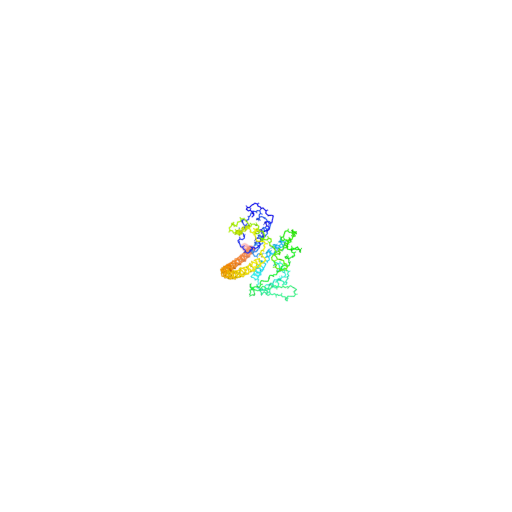77 -26.891 1.00 80.44 343 ASP A C 1
ATOM 2701 O O . ASP A 1 343 ? 20.919 11.742 -27.563 1.00 80.44 343 ASP A O 1
ATOM 2705 N N . ARG A 1 344 ? 19.013 12.698 -26.862 1.00 79.06 344 ARG A N 1
ATOM 2706 C CA . ARG A 1 344 ? 19.206 13.932 -27.634 1.00 79.06 344 ARG A CA 1
ATOM 2707 C C . ARG A 1 344 ? 20.352 14.773 -27.073 1.00 79.06 344 ARG A C 1
ATOM 2709 O O . ARG A 1 344 ? 21.167 15.258 -27.859 1.00 79.06 344 ARG A O 1
ATOM 2716 N N . CYS A 1 345 ? 20.480 14.877 -25.751 1.00 78.56 345 CYS A N 1
ATOM 2717 C CA . CYS A 1 345 ? 21.615 15.517 -25.085 1.00 78.56 345 CYS A CA 1
ATOM 2718 C C . CYS A 1 345 ? 22.934 14.798 -25.400 1.00 78.56 345 CYS A C 1
ATOM 2720 O O . CYS A 1 345 ? 23.886 15.449 -25.831 1.00 78.56 345 CYS A O 1
ATOM 2722 N N . ALA A 1 346 ? 22.986 13.466 -25.291 1.00 79.50 346 ALA A N 1
ATOM 2723 C CA . ALA A 1 346 ? 24.173 12.677 -25.635 1.00 79.50 346 ALA A CA 1
ATOM 2724 C C . ALA A 1 346 ? 24.584 12.870 -27.107 1.00 79.50 346 ALA A C 1
ATOM 2726 O O . ALA A 1 346 ? 25.760 13.076 -27.418 1.00 79.50 346 ALA A O 1
ATOM 2727 N N . THR A 1 347 ? 23.606 12.893 -28.018 1.00 80.69 347 THR A N 1
ATOM 2728 C CA . THR A 1 347 ? 23.840 13.145 -29.447 1.00 80.69 347 THR A CA 1
ATOM 2729 C C . THR A 1 347 ? 24.402 14.549 -29.697 1.00 80.69 347 THR A C 1
ATOM 2731 O O . THR A 1 347 ? 25.318 14.713 -30.505 1.00 80.69 347 THR A O 1
ATOM 2734 N N . VAL A 1 348 ? 23.886 15.573 -29.009 1.00 80.19 348 VAL A N 1
ATOM 2735 C CA . VAL A 1 348 ? 24.381 16.957 -29.119 1.00 80.19 348 VAL A CA 1
ATOM 2736 C C . VAL A 1 348 ? 25.806 17.081 -28.575 1.00 80.19 348 VAL A C 1
ATOM 2738 O O . VAL A 1 348 ? 26.651 17.689 -29.233 1.00 80.19 348 VAL A O 1
ATOM 2741 N N . VAL A 1 349 ? 26.105 16.460 -27.430 1.00 80.31 349 VAL A N 1
ATOM 2742 C CA . VAL A 1 349 ? 27.458 16.444 -26.847 1.00 80.31 349 VAL A CA 1
ATOM 2743 C C . VAL A 1 349 ? 28.454 15.778 -27.799 1.00 80.31 349 VAL A C 1
ATOM 2745 O O . VAL A 1 349 ? 29.492 16.369 -28.105 1.00 80.31 349 VAL A O 1
ATOM 2748 N N . ASN A 1 350 ? 28.118 14.607 -28.350 1.00 79.88 350 ASN A N 1
ATOM 2749 C CA . ASN A 1 350 ? 28.976 13.909 -29.311 1.00 79.88 350 ASN A CA 1
ATOM 2750 C C . ASN A 1 350 ? 29.202 14.724 -30.593 1.00 79.88 350 ASN A C 1
ATOM 2752 O O . ASN A 1 350 ? 30.332 14.805 -31.074 1.00 79.88 350 ASN A O 1
ATOM 2756 N N . ARG A 1 351 ? 28.163 15.388 -31.124 1.00 79.88 351 ARG A N 1
ATOM 2757 C CA . ARG A 1 351 ? 28.303 16.283 -32.287 1.00 79.88 351 ARG A CA 1
ATOM 2758 C C . ARG A 1 351 ? 29.218 17.471 -32.001 1.00 79.88 351 ARG A C 1
ATOM 2760 O O . ARG A 1 351 ? 30.023 17.825 -32.859 1.00 79.88 351 ARG A O 1
ATOM 2767 N N . ASN A 1 352 ? 29.114 18.076 -30.819 1.00 80.25 352 ASN A N 1
ATOM 2768 C CA . ASN A 1 352 ? 29.975 19.193 -30.432 1.00 80.25 352 ASN A CA 1
ATOM 2769 C C . ASN A 1 352 ? 31.436 18.759 -30.279 1.00 80.25 352 ASN A C 1
ATOM 2771 O O . ASN A 1 352 ? 32.322 19.466 -30.757 1.00 80.25 352 ASN A O 1
ATOM 2775 N N . LYS A 1 353 ? 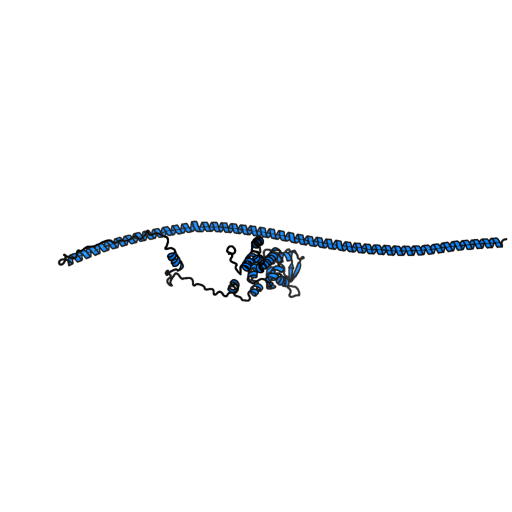31.687 17.577 -29.700 1.00 81.06 353 LYS A N 1
ATOM 2776 C CA . LYS A 1 353 ? 33.036 17.002 -29.611 1.00 81.06 353 LYS A CA 1
ATOM 2777 C C . LYS A 1 353 ? 33.636 16.770 -31.003 1.00 81.06 353 LYS A C 1
ATOM 2779 O O . LYS A 1 353 ? 34.685 17.327 -31.303 1.00 81.06 353 LYS A O 1
ATOM 2784 N N . LEU A 1 354 ? 32.902 16.098 -31.900 1.00 81.19 354 LEU A N 1
ATOM 2785 C CA . LEU A 1 354 ? 33.335 15.874 -33.289 1.00 81.19 354 LEU A CA 1
ATOM 2786 C C . LEU A 1 354 ? 33.595 17.182 -34.055 1.00 81.19 354 LEU A C 1
ATOM 2788 O O . LEU A 1 354 ? 34.502 17.256 -34.883 1.00 81.19 354 LEU A O 1
ATOM 2792 N N . ARG A 1 355 ? 32.782 18.220 -33.812 1.00 83.19 355 ARG A N 1
ATOM 2793 C CA . ARG A 1 355 ? 32.957 19.539 -34.435 1.00 83.19 355 ARG A CA 1
ATOM 2794 C C . ARG A 1 355 ? 34.234 20.224 -33.952 1.00 83.19 355 ARG A C 1
ATOM 2796 O O . ARG A 1 355 ? 34.908 20.853 -34.764 1.00 83.19 355 ARG A O 1
ATOM 2803 N N . ASN A 1 356 ? 34.554 20.116 -32.665 1.00 82.81 356 ASN A N 1
ATOM 2804 C CA . ASN A 1 356 ? 35.786 20.668 -32.106 1.00 82.81 356 ASN A CA 1
ATOM 2805 C C . ASN A 1 356 ? 37.014 19.919 -32.630 1.00 82.81 356 ASN A C 1
ATOM 2807 O O . ASN A 1 356 ? 37.948 20.570 -33.089 1.00 82.81 356 ASN A O 1
ATOM 2811 N N . ASP A 1 357 ? 36.967 18.586 -32.674 1.00 84.69 357 ASP A N 1
ATOM 2812 C CA . ASP A 1 357 ? 38.050 17.761 -33.222 1.00 84.69 357 ASP A CA 1
ATOM 2813 C C . ASP A 1 357 ? 38.301 18.087 -34.705 1.00 84.69 357 ASP A C 1
ATOM 2815 O O . ASP A 1 357 ? 39.445 18.270 -35.119 1.00 84.69 357 ASP A O 1
ATOM 2819 N N . ARG A 1 358 ? 37.234 18.268 -35.504 1.00 83.56 358 ARG A N 1
ATOM 2820 C CA . ARG A 1 358 ? 37.347 18.710 -36.907 1.00 83.56 358 ARG A CA 1
ATOM 2821 C C . ARG A 1 358 ? 38.004 20.079 -37.050 1.00 83.56 358 ARG A C 1
ATOM 2823 O O . ARG A 1 358 ? 38.849 20.228 -37.921 1.00 83.56 358 ARG A O 1
ATOM 2830 N N . LYS A 1 359 ? 37.634 21.059 -36.216 1.00 85.62 359 LYS A N 1
ATOM 2831 C CA . LYS A 1 359 ? 38.261 22.396 -36.227 1.00 85.62 359 LYS A CA 1
ATOM 2832 C C . LYS A 1 359 ? 39.750 22.331 -35.885 1.00 85.62 359 LYS A C 1
ATOM 2834 O O . LYS A 1 359 ? 40.552 23.051 -36.468 1.00 85.62 359 LYS A O 1
ATOM 2839 N N . LEU A 1 360 ? 40.114 21.477 -34.931 1.00 85.12 360 LEU A N 1
ATOM 2840 C CA . LEU A 1 360 ? 41.502 21.274 -34.526 1.00 85.12 360 LEU A CA 1
ATOM 2841 C C . LEU A 1 360 ? 42.314 20.650 -35.670 1.00 85.12 360 LEU A C 1
ATOM 2843 O O . LEU A 1 360 ? 43.407 21.121 -35.974 1.00 85.12 360 LEU A O 1
ATOM 2847 N N . LEU A 1 361 ? 41.737 19.659 -36.356 1.00 84.88 361 LEU A N 1
ATOM 2848 C CA . LEU A 1 361 ? 42.343 19.029 -37.527 1.00 84.88 361 LEU A CA 1
ATOM 2849 C C . LEU A 1 361 ? 42.526 20.019 -38.689 1.00 84.88 361 LEU A C 1
ATOM 2851 O O . LEU A 1 361 ? 43.602 20.053 -39.274 1.00 84.88 361 LEU A O 1
ATOM 2855 N N . THR A 1 362 ? 41.519 20.842 -39.010 1.00 85.69 362 THR A N 1
ATOM 2856 C CA . THR A 1 362 ? 41.639 21.843 -40.088 1.00 85.69 362 THR A CA 1
ATOM 2857 C C . THR A 1 362 ? 42.720 22.869 -39.784 1.00 85.69 362 THR A C 1
ATOM 2859 O O . THR A 1 362 ? 43.555 23.124 -40.639 1.00 85.69 362 THR A O 1
ATOM 2862 N N . ASN A 1 363 ? 42.791 23.369 -38.547 1.00 86.75 363 ASN A N 1
ATOM 2863 C CA . ASN A 1 363 ? 43.833 24.320 -38.156 1.00 86.75 363 ASN A CA 1
ATOM 2864 C C . ASN A 1 363 ? 45.243 23.714 -38.265 1.00 86.75 363 ASN A C 1
ATOM 2866 O O . ASN A 1 363 ? 46.184 24.400 -38.657 1.00 86.75 363 ASN A O 1
ATOM 2870 N N . LEU A 1 364 ? 45.396 22.427 -37.931 1.00 87.19 364 LEU A N 1
ATOM 2871 C CA . LEU A 1 364 ? 46.660 21.710 -38.112 1.00 87.19 364 LEU A CA 1
ATOM 2872 C C . LEU A 1 364 ? 47.017 21.559 -39.595 1.00 87.19 364 LEU A C 1
ATOM 2874 O O . LEU A 1 364 ? 48.161 21.804 -39.967 1.00 87.19 364 LEU A O 1
ATOM 2878 N N . VAL A 1 365 ? 46.053 21.191 -40.444 1.00 86.00 365 VAL A N 1
ATOM 2879 C CA . VAL A 1 365 ? 46.263 21.068 -41.896 1.00 86.00 365 VAL A CA 1
ATOM 2880 C C . VAL A 1 365 ? 46.632 22.414 -42.517 1.00 86.00 365 VAL A C 1
ATOM 2882 O O . VAL A 1 365 ? 47.571 22.467 -43.311 1.00 86.00 365 VAL A O 1
ATOM 2885 N N . ASP A 1 366 ? 45.960 23.497 -42.130 1.00 85.94 366 ASP A N 1
ATOM 2886 C CA . ASP A 1 366 ? 46.247 24.849 -42.619 1.00 85.94 366 ASP A CA 1
ATOM 2887 C C . ASP A 1 366 ? 47.643 25.313 -42.180 1.00 85.94 366 ASP A C 1
ATOM 2889 O O . ASP A 1 366 ? 48.396 25.862 -42.983 1.00 85.94 366 ASP A O 1
ATOM 2893 N N . SER A 1 367 ? 48.036 25.025 -40.934 1.00 87.00 367 SER A N 1
ATOM 2894 C CA . SER A 1 367 ? 49.375 25.338 -40.421 1.00 87.00 367 SER A CA 1
ATOM 2895 C C . SER A 1 367 ? 50.475 24.558 -41.149 1.00 87.00 367 SER A C 1
ATOM 2897 O O . SER A 1 367 ? 51.489 25.145 -41.534 1.00 87.00 367 SER A O 1
ATOM 2899 N N . ILE A 1 368 ? 50.271 23.258 -41.388 1.00 85.81 368 ILE A N 1
ATOM 2900 C CA . ILE A 1 368 ? 51.219 22.427 -42.143 1.00 85.81 368 ILE A CA 1
ATOM 2901 C C . ILE A 1 368 ? 51.321 22.931 -43.582 1.00 85.81 368 ILE A C 1
ATOM 2903 O O . ILE A 1 368 ? 52.431 23.142 -44.071 1.00 85.81 368 ILE A O 1
ATOM 2907 N N . SER A 1 369 ? 50.182 23.172 -44.236 1.00 84.44 369 SER A N 1
ATOM 2908 C CA . SER A 1 369 ? 50.132 23.666 -45.614 1.00 84.44 369 SER A CA 1
ATOM 2909 C C . SER A 1 369 ? 50.846 25.009 -45.735 1.00 84.44 369 SER A C 1
ATOM 2911 O O . SER A 1 369 ? 51.714 25.148 -46.590 1.00 84.44 369 SER A O 1
ATOM 2913 N N . GLY A 1 370 ? 50.568 25.960 -44.836 1.00 84.25 370 GLY A N 1
ATOM 2914 C CA . GLY A 1 370 ? 51.246 27.258 -44.792 1.00 84.25 370 GLY A CA 1
ATOM 2915 C C . GLY A 1 370 ? 52.764 27.124 -44.666 1.00 84.25 370 GLY A C 1
ATOM 2916 O O . GLY A 1 370 ? 53.493 27.684 -45.478 1.00 84.25 370 GLY A O 1
ATOM 2917 N N . SER A 1 371 ? 53.240 26.297 -43.727 1.00 86.75 371 SER A N 1
ATOM 2918 C CA . SER A 1 371 ? 54.681 26.064 -43.542 1.00 86.75 371 SER A CA 1
ATOM 2919 C C . SER A 1 371 ? 55.351 25.393 -44.749 1.00 86.75 371 SER A C 1
ATOM 2921 O O . SER A 1 371 ? 56.523 25.640 -45.035 1.00 86.75 371 SER A O 1
ATOM 2923 N N . PHE A 1 372 ? 54.618 24.534 -45.465 1.00 85.56 372 PHE A N 1
ATOM 2924 C CA . PHE A 1 372 ? 55.114 23.868 -46.664 1.00 85.56 372 PHE A CA 1
ATOM 2925 C C . PHE A 1 372 ? 55.187 24.839 -47.845 1.00 85.56 372 PHE A C 1
ATOM 2927 O O . PHE A 1 372 ? 56.200 24.864 -48.538 1.00 85.56 372 PHE A O 1
ATOM 2934 N N . TYR A 1 373 ? 54.154 25.666 -48.041 1.00 84.12 373 TYR A N 1
ATOM 2935 C CA . TYR A 1 373 ? 54.154 26.720 -49.056 1.00 84.12 373 TYR A CA 1
ATOM 2936 C C . TYR A 1 373 ? 55.279 27.727 -48.822 1.00 84.12 373 TYR A C 1
ATOM 2938 O O . TYR A 1 373 ? 55.971 28.070 -49.772 1.00 84.12 373 TYR A O 1
ATOM 2946 N N . GLU A 1 374 ? 55.509 28.157 -47.582 1.00 85.69 374 GLU A N 1
ATOM 2947 C CA . GLU A 1 374 ? 56.574 29.108 -47.249 1.00 85.69 374 GLU A CA 1
ATOM 2948 C C . GLU A 1 374 ? 57.964 28.545 -47.588 1.00 85.69 374 GLU A C 1
ATOM 2950 O O . GLU A 1 374 ? 58.711 29.171 -48.337 1.00 85.69 374 GLU A O 1
ATOM 2955 N N . LYS A 1 375 ? 58.258 27.303 -47.171 1.00 86.06 375 LYS A N 1
ATOM 2956 C CA . LYS A 1 375 ? 59.513 26.612 -47.528 1.00 86.06 375 LYS A CA 1
ATOM 2957 C C . LYS A 1 375 ? 59.669 26.377 -49.028 1.00 86.06 375 LYS A C 1
ATOM 2959 O O . LYS A 1 375 ? 60.774 26.455 -49.557 1.00 86.06 375 LYS A O 1
ATOM 2964 N N . LEU A 1 376 ? 58.582 26.033 -49.716 1.00 87.62 376 LEU A N 1
ATOM 2965 C CA . LEU A 1 376 ? 58.613 25.799 -51.156 1.00 87.62 376 LEU A CA 1
ATOM 2966 C C . LEU A 1 376 ? 58.877 27.108 -51.911 1.00 87.62 376 LEU A C 1
ATOM 2968 O O . LEU A 1 376 ? 59.693 27.118 -52.827 1.00 87.62 376 LEU A O 1
ATOM 2972 N N . MET A 1 377 ? 58.246 28.209 -51.497 1.00 86.62 377 MET A N 1
ATOM 2973 C CA . MET A 1 377 ? 58.468 29.532 -52.082 1.00 86.62 377 MET A CA 1
ATOM 2974 C C . MET A 1 377 ? 59.885 30.051 -51.828 1.00 86.62 377 MET A C 1
ATOM 2976 O O . MET A 1 377 ? 60.483 30.601 -52.747 1.00 86.62 377 MET A O 1
ATOM 2980 N N . GLU A 1 378 ? 60.433 29.846 -50.627 1.00 87.12 378 GLU A N 1
ATOM 2981 C CA . GLU A 1 378 ? 61.816 30.213 -50.294 1.00 87.12 378 GLU A CA 1
ATOM 2982 C C . GLU A 1 378 ? 62.817 29.467 -51.190 1.00 87.12 378 GLU A C 1
ATOM 2984 O O . GLU A 1 378 ? 63.662 30.094 -51.825 1.00 87.12 378 GLU A O 1
ATOM 2989 N N . ASN A 1 379 ? 62.649 28.150 -51.356 1.00 88.44 379 ASN A N 1
ATOM 2990 C CA . ASN A 1 379 ? 63.514 27.342 -52.222 1.00 88.44 379 ASN A CA 1
ATOM 2991 C C . ASN A 1 379 ? 63.431 27.746 -53.704 1.00 88.44 379 ASN A C 1
ATOM 2993 O O . ASN A 1 379 ? 64.459 27.838 -54.373 1.00 88.44 379 ASN A O 1
ATOM 2997 N N . VAL A 1 380 ? 62.222 27.989 -54.224 1.00 88.62 380 VAL A N 1
ATOM 2998 C CA . VAL A 1 380 ? 62.027 28.398 -55.628 1.00 88.62 380 VAL A CA 1
ATOM 2999 C C . VAL A 1 380 ? 62.601 29.794 -55.875 1.00 88.62 380 VAL A C 1
ATOM 3001 O O . VAL A 1 380 ? 63.223 30.027 -56.911 1.00 88.62 380 VAL A O 1
ATOM 3004 N N . ALA A 1 381 ? 62.423 30.725 -54.933 1.00 88.00 381 ALA A N 1
ATOM 3005 C CA . ALA A 1 381 ? 63.015 32.054 -55.027 1.00 88.00 381 ALA A CA 1
ATOM 3006 C C . ALA A 1 381 ? 64.551 31.980 -55.044 1.00 88.00 381 ALA A C 1
ATOM 3008 O O . ALA A 1 381 ? 65.176 32.607 -55.899 1.00 88.00 381 ALA A O 1
ATOM 3009 N N . ASP A 1 382 ? 65.149 31.171 -54.166 1.00 90.06 382 ASP A N 1
ATOM 3010 C CA . ASP A 1 382 ? 66.599 30.961 -54.109 1.00 90.06 382 ASP A CA 1
ATOM 3011 C C . ASP A 1 382 ? 67.166 30.351 -55.401 1.00 90.06 382 ASP A C 1
ATOM 3013 O O . ASP A 1 382 ? 68.230 30.771 -55.869 1.00 90.06 382 ASP A O 1
ATOM 3017 N N . GLU A 1 383 ? 66.477 29.374 -56.002 1.00 89.31 383 GLU A N 1
ATOM 3018 C CA . GLU A 1 383 ? 66.877 28.799 -57.294 1.00 89.31 383 GLU A CA 1
ATOM 3019 C C . GLU A 1 383 ? 66.792 29.824 -58.429 1.00 89.31 383 GLU A C 1
ATOM 3021 O O . GLU A 1 383 ? 67.764 29.989 -59.169 1.00 89.31 383 GLU A O 1
ATOM 3026 N N . LEU A 1 384 ? 65.684 30.565 -58.533 1.00 89.38 384 LEU A N 1
ATOM 3027 C CA . LEU A 1 384 ? 65.504 31.574 -59.580 1.00 89.38 384 LEU A CA 1
ATOM 3028 C C . LEU A 1 384 ? 66.515 32.718 -59.458 1.00 89.38 384 LEU A C 1
ATOM 3030 O O . LEU A 1 384 ? 67.065 33.162 -60.465 1.00 89.38 384 LEU A O 1
ATOM 3034 N N . VAL A 1 385 ? 66.804 33.188 -58.241 1.00 90.44 385 VAL A N 1
ATOM 3035 C CA . VAL A 1 385 ? 67.821 34.227 -58.012 1.00 90.44 385 VAL A CA 1
ATOM 3036 C C . VAL A 1 385 ? 69.206 33.732 -58.429 1.00 90.44 385 VAL A C 1
ATOM 3038 O O . VAL A 1 385 ? 69.940 34.470 -59.091 1.00 90.44 385 VAL A O 1
ATOM 3041 N N . LYS A 1 386 ? 69.561 32.480 -58.105 1.00 89.00 386 LYS A N 1
ATOM 3042 C CA . LYS A 1 386 ? 70.825 31.871 -58.552 1.00 89.00 386 LYS A CA 1
ATOM 3043 C C . LYS A 1 386 ? 70.889 31.744 -60.071 1.00 89.00 386 LYS A C 1
ATOM 3045 O O . LYS A 1 386 ? 71.925 32.050 -60.660 1.00 89.00 386 LYS A O 1
ATOM 3050 N N . GLU A 1 387 ? 69.808 31.313 -60.713 1.00 89.81 387 GLU A N 1
ATOM 3051 C CA . GLU A 1 387 ? 69.753 31.134 -62.165 1.00 89.81 387 GLU A CA 1
ATOM 3052 C C . GLU A 1 387 ? 69.862 32.474 -62.909 1.00 89.81 387 GLU A C 1
ATOM 3054 O O . GLU A 1 387 ? 70.699 32.621 -63.806 1.00 89.81 387 GLU A O 1
ATOM 3059 N N . ILE A 1 388 ? 69.107 33.488 -62.472 1.00 88.75 388 ILE A N 1
ATOM 3060 C CA . ILE A 1 388 ? 69.185 34.849 -63.015 1.00 88.75 388 ILE A CA 1
ATOM 3061 C C . ILE A 1 388 ? 70.587 35.422 -62.795 1.00 88.75 388 ILE A C 1
ATOM 3063 O O . ILE A 1 388 ? 71.194 35.911 -63.749 1.00 88.75 388 ILE A O 1
ATOM 3067 N N . GLY A 1 389 ? 71.137 35.316 -61.581 1.00 88.38 389 GLY A N 1
ATOM 3068 C CA . GLY A 1 389 ? 72.481 35.801 -61.260 1.00 88.38 389 GLY A CA 1
ATOM 3069 C C . GLY A 1 389 ? 73.562 35.178 -62.148 1.00 88.38 389 GLY A C 1
ATOM 3070 O O . GLY A 1 389 ? 74.388 35.894 -62.715 1.00 88.38 389 GLY A O 1
ATOM 3071 N N . ASN A 1 390 ? 73.507 33.860 -62.355 1.00 90.00 390 ASN A N 1
ATOM 3072 C CA . ASN A 1 390 ? 74.419 33.153 -63.255 1.00 90.00 390 ASN A CA 1
ATOM 3073 C C . ASN A 1 390 ? 74.258 33.604 -64.713 1.00 90.00 390 ASN A C 1
ATOM 3075 O O . ASN A 1 390 ? 75.255 33.738 -65.425 1.00 90.00 390 ASN A O 1
ATOM 3079 N N . SER A 1 391 ? 73.026 33.860 -65.165 1.00 87.75 391 SER A N 1
ATOM 3080 C CA . SER A 1 391 ? 72.765 34.335 -66.529 1.00 87.75 391 SER A CA 1
ATOM 3081 C C . SER A 1 391 ? 73.342 35.734 -66.786 1.00 87.75 391 SER A C 1
ATOM 3083 O O . SER A 1 391 ? 73.972 35.954 -67.823 1.00 87.75 391 SER A O 1
ATOM 3085 N N . VAL A 1 392 ? 73.205 36.649 -65.818 1.00 88.81 392 VAL A N 1
ATOM 3086 C CA . VAL A 1 392 ? 73.722 38.023 -65.902 1.00 88.81 392 VAL A CA 1
ATOM 3087 C C . VAL A 1 392 ? 75.246 38.020 -65.862 1.00 88.81 392 VAL A C 1
ATOM 3089 O O . VAL A 1 392 ? 75.877 38.627 -66.724 1.00 88.81 392 VAL A O 1
ATOM 3092 N N . LEU A 1 393 ? 75.848 37.273 -64.930 1.00 86.88 393 LEU A N 1
ATOM 3093 C CA . LEU A 1 393 ? 77.304 37.122 -64.857 1.00 86.88 393 LEU A CA 1
ATOM 3094 C C . LEU A 1 393 ? 77.876 36.551 -66.154 1.00 86.88 393 LEU A C 1
ATOM 3096 O O . LEU A 1 393 ? 78.889 37.038 -66.651 1.00 86.88 393 LEU A O 1
ATOM 3100 N N . LYS A 1 394 ? 77.216 35.545 -66.739 1.00 89.38 394 LYS A N 1
ATOM 3101 C CA . LYS A 1 394 ? 77.635 34.976 -68.022 1.00 89.38 394 LYS A CA 1
ATOM 3102 C C . LYS A 1 394 ? 77.571 36.014 -69.148 1.00 89.38 394 LYS A C 1
ATOM 3104 O O . LYS A 1 394 ? 78.535 36.128 -69.901 1.00 89.38 394 LYS A O 1
ATOM 3109 N N . GLN A 1 395 ? 76.493 36.798 -69.236 1.00 87.69 395 GLN A N 1
ATOM 3110 C CA . GLN A 1 395 ? 76.382 37.885 -70.216 1.00 87.69 395 GLN A CA 1
ATOM 3111 C C . GLN A 1 395 ? 77.445 38.972 -70.020 1.00 87.69 395 GLN A C 1
ATOM 3113 O O . GLN A 1 395 ? 78.017 39.443 -71.003 1.00 87.69 395 GLN A O 1
ATOM 3118 N N . GLU A 1 396 ? 77.732 39.376 -68.781 1.00 87.50 396 GLU A N 1
ATOM 3119 C CA . GLU A 1 396 ? 78.771 40.370 -68.499 1.00 87.50 396 GLU A CA 1
ATOM 3120 C C . GLU A 1 396 ? 80.163 39.853 -68.857 1.00 87.50 396 GLU A C 1
ATOM 3122 O O . GLU A 1 396 ? 80.928 40.569 -69.502 1.00 87.50 396 GLU A O 1
ATOM 3127 N N . ILE A 1 397 ? 80.476 38.597 -68.520 1.00 87.06 397 ILE A N 1
ATOM 3128 C CA . ILE A 1 397 ? 81.734 37.952 -68.913 1.00 87.06 397 ILE A CA 1
ATOM 3129 C C . ILE A 1 397 ? 81.856 37.916 -70.439 1.00 87.06 397 ILE A C 1
ATOM 3131 O O . ILE A 1 397 ? 82.897 38.300 -70.968 1.00 87.06 397 ILE A O 1
ATOM 3135 N N . GLU A 1 398 ? 80.803 37.520 -71.159 1.00 88.31 398 GLU A N 1
ATOM 3136 C CA . GLU A 1 398 ? 80.793 37.522 -72.627 1.00 88.31 398 GLU A CA 1
ATOM 3137 C C . GLU A 1 398 ? 80.976 38.938 -73.206 1.00 88.31 398 GLU A C 1
ATOM 3139 O O . GLU A 1 398 ? 81.702 39.122 -74.185 1.00 88.31 398 GLU A O 1
ATOM 3144 N N . ASN A 1 399 ? 80.370 39.963 -72.598 1.00 87.88 399 ASN A N 1
ATOM 3145 C CA . ASN A 1 399 ? 80.544 41.356 -73.014 1.00 87.88 399 ASN A CA 1
ATOM 3146 C C . ASN A 1 399 ? 81.968 41.865 -72.767 1.00 87.88 399 ASN A C 1
ATOM 3148 O O . ASN A 1 399 ? 82.544 42.512 -73.643 1.00 87.88 399 ASN A O 1
ATOM 3152 N N . VAL A 1 400 ? 82.559 41.562 -71.610 1.00 83.44 400 VAL A N 1
ATOM 3153 C CA . VAL A 1 400 ? 83.951 41.915 -71.298 1.00 83.44 400 VAL A CA 1
ATOM 3154 C C . VAL A 1 400 ? 84.904 41.187 -72.243 1.00 83.44 400 VAL A C 1
ATOM 3156 O O . VAL A 1 400 ? 85.812 41.812 -72.786 1.00 83.44 400 VAL A O 1
ATOM 3159 N N . GLN A 1 401 ? 84.666 39.903 -72.522 1.00 85.25 401 GLN A N 1
ATOM 3160 C CA . GLN A 1 401 ? 85.435 39.141 -73.508 1.00 85.25 401 GLN A CA 1
ATOM 3161 C C . GLN A 1 401 ? 85.361 39.781 -74.901 1.00 85.25 401 GLN A C 1
ATOM 3163 O O . GLN A 1 401 ? 86.399 39.969 -75.536 1.00 85.25 401 GLN A O 1
ATOM 3168 N N . LYS A 1 402 ? 84.170 40.201 -75.353 1.00 85.62 402 LYS A N 1
ATOM 3169 C CA . LYS A 1 402 ? 84.001 40.938 -76.619 1.00 85.62 402 LYS A CA 1
ATOM 3170 C C . LYS A 1 402 ? 84.723 42.286 -76.617 1.00 85.62 402 LYS A C 1
ATOM 3172 O O . LYS A 1 402 ? 85.337 42.640 -77.619 1.00 85.62 402 LYS A O 1
ATOM 3177 N N . GLN A 1 403 ? 84.678 43.039 -75.517 1.00 84.25 403 GLN A N 1
ATOM 3178 C CA . GLN A 1 403 ? 85.379 44.325 -75.405 1.00 84.25 403 GLN A CA 1
ATOM 3179 C C . GLN A 1 403 ? 86.905 44.167 -75.405 1.00 84.25 403 GLN A C 1
ATOM 3181 O O . GLN A 1 403 ? 87.596 44.991 -76.002 1.00 84.25 403 GLN A O 1
ATOM 3186 N N . ILE A 1 404 ? 87.433 43.125 -74.756 1.00 81.00 404 ILE A N 1
ATOM 3187 C CA . ILE A 1 404 ? 88.866 42.800 -74.777 1.00 81.00 404 ILE A CA 1
ATOM 3188 C C . ILE A 1 404 ? 89.289 42.394 -76.193 1.00 81.00 404 ILE A C 1
ATOM 3190 O O . ILE A 1 404 ? 90.278 42.925 -76.691 1.00 81.00 404 ILE A O 1
ATOM 3194 N N . ALA A 1 405 ? 88.516 41.534 -76.867 1.00 80.00 405 ALA A N 1
ATOM 3195 C CA . ALA A 1 405 ? 88.773 41.156 -78.258 1.00 80.00 405 ALA A CA 1
ATOM 3196 C C . ALA A 1 405 ? 88.788 42.386 -79.188 1.00 80.00 405 ALA A C 1
ATOM 3198 O O . ALA A 1 405 ? 89.749 42.596 -79.919 1.00 80.00 405 ALA A O 1
ATOM 3199 N N . ALA A 1 406 ? 87.801 43.280 -79.066 1.00 79.19 406 ALA A N 1
ATOM 3200 C CA . ALA A 1 406 ? 87.732 44.510 -79.859 1.00 79.19 406 ALA A CA 1
ATOM 3201 C C . ALA A 1 406 ? 88.871 45.516 -79.582 1.00 79.19 406 ALA A C 1
ATOM 3203 O O . ALA A 1 406 ? 89.104 46.412 -80.394 1.00 79.19 406 ALA A O 1
ATOM 3204 N N . ARG A 1 407 ? 89.555 45.419 -78.432 1.00 77.06 407 ARG A N 1
ATOM 3205 C CA . ARG A 1 407 ? 90.745 46.229 -78.118 1.00 77.06 407 ARG A CA 1
ATOM 3206 C C . ARG A 1 407 ? 92.047 45.607 -78.611 1.00 77.06 407 ARG A C 1
ATOM 3208 O O . ARG A 1 407 ? 92.989 46.357 -78.801 1.00 77.06 407 ARG A O 1
ATOM 3215 N N . LEU A 1 408 ? 92.106 44.287 -78.774 1.00 73.19 408 LEU A N 1
ATOM 3216 C CA . LEU A 1 408 ? 93.272 43.588 -79.324 1.00 73.19 408 LEU A CA 1
ATOM 3217 C C . LEU A 1 408 ? 93.348 43.694 -80.857 1.00 73.19 408 LEU A C 1
ATOM 3219 O O . LEU A 1 408 ? 94.439 43.598 -81.407 1.00 73.19 408 LEU A O 1
ATOM 3223 N N . ASP A 1 409 ? 92.215 43.932 -81.526 1.00 67.00 409 ASP A N 1
ATOM 3224 C CA . ASP A 1 409 ? 92.133 44.151 -82.981 1.00 67.00 409 ASP A CA 1
ATOM 3225 C C . ASP A 1 409 ? 92.403 45.614 -83.417 1.00 67.00 409 ASP A C 1
ATOM 3227 O O . ASP A 1 409 ? 92.289 45.941 -84.601 1.00 67.00 409 ASP A O 1
ATOM 3231 N N . LYS A 1 410 ? 92.745 46.510 -82.481 1.00 58.03 410 LYS A N 1
ATOM 3232 C CA . LYS A 1 410 ? 93.232 47.876 -82.750 1.00 58.03 410 LYS A CA 1
ATOM 3233 C C . LYS A 1 410 ? 94.697 47.986 -82.372 1.00 58.03 410 LYS A C 1
ATOM 3235 O O . LYS A 1 410 ? 95.417 48.687 -83.116 1.00 58.03 410 LYS A O 1
#

Foldseek 3Di:
DVVVVDDDPCPLVVLLLVLLLPLVDPCNVVVLVVDDPVSCPDPSNVLSVQLSVCLVVLVQQVNLVSCLPPDALVSCVSNLVCLLVSLLSVLVCPLVVDDQFDKDWLVVVCNRSVAQDSVRSVVSCVLQQWDWDCPDPDNTIITTRHPVRGHSPGDDDRDDGVSSVVSCVPPDPVCVVVVNDPDPPPPDDQDDLADPVRDGDDDVVVVVVCVVPVPDDDPPDDPPPPPDDDDDDDPPDDDPPPPVVVVVVVVVVVVVVVVVVVVVVVVVVVVVVVVVVVVVVVVVVVVVCCCPPVVVVVCVVVVVVVVVVVVVVVVVVVVSVVVVVVVVVVVVVVVVVVVVVVVVVVVVVVVVVVVVVVVVVVVVVVVVVVVVVVVVVVVVVVVVVVVVVVVVVVVVVVVVVVVVVVVVVD